Protein AF-A0A3E0N152-F1 (afdb_monomer_lite)

pLDDT: mean 85.28, std 16.24, range [27.45, 98.75]

Foldseek 3Di:
DFCPPPPDFDQDPVQWTKDFGFWAQDPVRDIDTDMFTQGNDPVSSVVLVVLLVVLSVLQCVPAPDVVGYQDPLSVVVNRCSSVVNQAAEDEWDAQDPDPRRTHQLQRSLVVQVVCCVSRVSHHYDYPCVPSVVVNLVVVCVPDVPDDDPPVVVVVVVVVVVVVPDDDDDDDDDDDDADKPLNLLVVVLVVLFVVQQDPVLRGRAQVSVVLSVLSVVLSVPDDIDGLVPCALVVLLVSLVCLLAQDQDPPGNDGDDQVSSLVSSVSSVVSLVVLQVDPVHPHHHYPCNVVRDNHHDDDPVNVVVVPDDQDAFDLVQLLLLLLLDALVLNLLLQCCQQQLDDLVRLLQQFQLQKFALDFDPPVVCVQLVHGTGSNWIKGWDQDPPQRFTAMTIHDPVNNVSLVLLQVVLVVAPPDDRNDGSDAPPVRHGQQNADPNNHGHCPSQVSSQVSVVLSVVLVDDDDPDTSSSSSVNNLVQLCVQPHQLLSCRSNRPQCSDPPDPVCPVVGDRNVSSNHVSSVVSSVVSVSSSPSCPPCNNPRDDPPPDRPVLLVQLVVCVVVPHDLVRSCVVSVHDSVVSVVSVVVD

Sequence (581 aa):
MPTRTRKEWNRAKSGQYERQLGWKRSRNGIRVQAKFFLGTDTREAKQRDERLRMLWSLVEDRSPERPALWPSDALDVAKAIAKGQGVVEVDRLIGLDTEDGLEPPGSYAARIHSLQIHYPVMPFKPNDVEAYSRGLQKNALTVSGFQHTNRIAEAMNNDLMAHLVGPQSPMTAPVGGPTLHEAMRAYIEWLKIEYFDAESRHVTAWGMGQIKQMQRLIKHHSDVPLSALDFNMLESLIGYWRRRPIREGSDKQIASSTAGNHIKQLKVFSSWLHRSPEYEWRKPRDFDSISSKIMTNSEDFVQSSEQVETFSLDELVLINKYATPFERILVLLALNCGFGTAETATLTVNELHLFEALDKRTQVALNFESSNNDSFIKRIRRKNKVYGEFILFPQTVIGLQWALEQRRQQPGFCSKARLLLNGKHEPLDKPTKGGHRNQQIPNAFTRLLKRITADGNTIRELSFGKLRKTAGNLIRQVSDGEISEIFLCHANPVRAGNLLDVYTNRPFGKVFRAIQEVERLLQPVFEAAGPEPFQAGPQAYTPLSTVERIYDMHETGAKPRAIAEELGVSVSTVYRQLRKR

Secondary structure (DSSP, 8-state):
--STT--SPEEPTTS-EEEEEEEEE-TTS-EEEEEEE--S-HHHHHHHHHHHHHHHHHHHHH-SSSS-B--HHHHHHHHHHHTT-SSEEEPPPBS-SSTTSB--HHHHHHHHHHHHHH-TTS-EEESSHHHHHHHHHHHHTT-S---SSHHHHHHHHHHHHTTSS-----------S-BHHHHHHHHHHHHHHHTEETTTTEE-HHHHHHHHHHHHHHHHS---BGGG--HHHHHHHHHHHHT-PBPTTSSSBPPHHHHHHHHHHHHHHHHHHHH-TT------TTGGGS---PPPPHHHHHHHHSPPP---HHHHHHHHHH--HHHHHHHHHHHHH---HHHHHH-BGGGEE-S-PPPHHHHHHHT----TT--EEEEEETTTTEEEEEE--HHHHHHHHHHHHHHHTSTT-STTSBS-B-TTS-BTTPPPTTSPPP-HHHHHHHHHHHHHHHTT-------THHHHHHHHHHHHHHS-HHHHHHHTT-S-S-TT-TTHHHHS---HHHHHHHHHHHHHHTHHHHHTT-S-TTS-----SS-HHHHHHHHHHHHTT--HHHHHHHTT--HHHHHHHHTT-

Radius of gyration: 34.95 Å; chains: 1; bounding box: 71×64×110 Å

Structure (mmCIF, N/CA/C/O backbone):
data_AF-A0A3E0N152-F1
#
_entry.id   AF-A0A3E0N152-F1
#
loop_
_atom_site.group_PDB
_atom_site.id
_atom_site.type_symbol
_atom_site.label_atom_id
_atom_site.label_alt_id
_atom_site.label_comp_id
_atom_site.label_asym_id
_atom_site.label_entity_id
_atom_site.label_seq_id
_atom_site.pdbx_PDB_ins_code
_atom_site.Cartn_x
_atom_site.Cartn_y
_atom_site.Cartn_z
_atom_site.occupancy
_atom_site.B_iso_or_equiv
_atom_site.auth_seq_id
_atom_site.auth_comp_id
_atom_site.auth_asym_id
_atom_site.auth_atom_id
_atom_site.pdbx_PDB_model_num
ATOM 1 N N . MET A 1 1 ? -3.018 26.116 -38.244 1.00 35.94 1 MET A N 1
ATOM 2 C CA . MET A 1 1 ? -2.085 24.965 -38.229 1.00 35.94 1 MET A CA 1
ATOM 3 C C . MET A 1 1 ? -2.684 23.825 -39.043 1.00 35.94 1 MET A C 1
ATOM 5 O O . MET A 1 1 ? -3.892 23.633 -38.922 1.00 35.94 1 MET A O 1
ATOM 9 N N . PRO A 1 2 ? -1.911 23.086 -39.866 1.00 40.16 2 PRO A N 1
ATOM 10 C CA . PRO A 1 2 ? -2.399 21.839 -40.461 1.00 40.16 2 PRO A CA 1
ATOM 11 C C . PRO A 1 2 ? -2.930 20.945 -39.335 1.00 40.16 2 PRO A C 1
ATOM 13 O O . PRO A 1 2 ? -2.368 20.924 -38.243 1.00 40.16 2 PRO A O 1
ATOM 16 N N . THR A 1 3 ? -4.072 20.305 -39.561 1.00 49.69 3 THR A N 1
ATOM 17 C CA . THR A 1 3 ? -5.011 19.789 -38.552 1.00 49.69 3 THR A CA 1
ATOM 18 C C . THR A 1 3 ? -4.445 18.615 -37.728 1.00 49.69 3 THR A C 1
ATOM 20 O O . THR A 1 3 ? -4.921 17.480 -37.798 1.00 49.69 3 THR A O 1
ATOM 23 N N . ARG A 1 4 ? -3.430 18.875 -36.889 1.00 49.19 4 ARG A N 1
ATOM 24 C CA . ARG A 1 4 ? -2.921 17.954 -35.854 1.00 49.19 4 ARG A CA 1
ATOM 25 C C . ARG A 1 4 ? -4.047 17.529 -34.902 1.00 49.19 4 ARG A C 1
ATOM 27 O O . ARG A 1 4 ? -4.068 16.385 -34.453 1.00 49.19 4 ARG A O 1
ATOM 34 N N . THR A 1 5 ? -5.001 18.432 -34.667 1.00 40.69 5 THR A N 1
ATOM 35 C CA . THR A 1 5 ? -6.015 18.384 -33.604 1.00 40.69 5 THR A CA 1
ATOM 36 C C . THR A 1 5 ? -7.369 17.787 -33.985 1.00 40.69 5 THR A C 1
ATOM 38 O O . THR A 1 5 ? -8.143 17.490 -33.079 1.00 40.69 5 THR A O 1
ATOM 41 N N . ARG A 1 6 ? -7.682 17.539 -35.268 1.00 49.69 6 ARG A N 1
ATOM 42 C CA . ARG A 1 6 ? -8.898 16.768 -35.593 1.00 49.69 6 ARG A CA 1
ATOM 43 C C . ARG A 1 6 ? -8.670 15.301 -35.222 1.00 49.69 6 ARG A C 1
ATOM 45 O O . ARG A 1 6 ? -7.924 14.597 -35.912 1.00 49.69 6 ARG A O 1
ATOM 52 N N . LYS A 1 7 ? -9.269 14.902 -34.093 1.00 52.62 7 LYS A N 1
ATOM 53 C CA . LYS A 1 7 ? -9.308 13.532 -33.552 1.00 52.62 7 LYS A CA 1
ATOM 54 C C . LYS A 1 7 ? -10.254 12.612 -34.326 1.00 52.62 7 LYS A C 1
ATOM 56 O O . LYS A 1 7 ? -10.095 11.402 -34.239 1.00 52.62 7 LYS A O 1
ATOM 61 N N . GLU A 1 8 ? -11.191 13.171 -35.082 1.00 58.16 8 GLU A N 1
ATOM 62 C CA . GLU A 1 8 ? -12.241 12.413 -35.762 1.00 58.16 8 GLU A CA 1
ATOM 63 C C . GLU A 1 8 ? -11.964 12.331 -37.270 1.00 58.16 8 GLU A C 1
ATOM 65 O O . GLU A 1 8 ? -11.623 13.333 -37.910 1.00 58.16 8 GLU A O 1
ATOM 70 N N . TRP A 1 9 ? -12.046 11.117 -37.826 1.00 70.88 9 TRP A N 1
ATOM 71 C CA . TRP A 1 9 ? -12.015 10.882 -39.270 1.00 70.88 9 TRP A CA 1
ATOM 72 C C . TRP A 1 9 ? -13.398 11.151 -39.847 1.00 70.88 9 TRP A C 1
ATOM 74 O O . TRP A 1 9 ? -14.396 10.661 -39.320 1.00 70.88 9 TRP A O 1
ATOM 84 N N . ASN A 1 10 ? -13.457 11.859 -40.969 1.00 74.50 10 ASN A N 1
ATOM 85 C CA . ASN A 1 10 ? -14.697 11.917 -41.727 1.00 74.50 10 ASN A CA 1
ATOM 86 C C . ASN A 1 10 ? -14.862 10.587 -42.470 1.00 74.50 10 ASN A C 1
ATOM 88 O O . ASN A 1 10 ? -13.897 10.048 -43.019 1.00 74.50 10 ASN A O 1
ATOM 92 N N . ARG A 1 11 ? -16.083 10.051 -42.500 1.00 80.81 11 ARG A N 1
ATOM 93 C CA . ARG A 1 11 ? -16.443 8.999 -43.455 1.00 80.81 11 ARG A CA 1
ATOM 94 C C . ARG A 1 11 ? -16.819 9.666 -44.771 1.00 80.81 11 ARG A C 1
ATOM 96 O O . ARG A 1 11 ? -17.723 10.498 -44.808 1.00 80.81 11 ARG A O 1
ATOM 103 N N . ALA A 1 12 ? -16.122 9.311 -45.845 1.00 81.19 12 ALA A N 1
ATOM 104 C CA . ALA A 1 12 ? -16.511 9.710 -47.189 1.00 81.19 12 ALA A CA 1
ATOM 105 C C . ALA A 1 12 ? -17.854 9.059 -47.565 1.00 81.19 12 ALA A C 1
ATOM 107 O O . ALA A 1 12 ? -18.234 8.030 -47.005 1.00 81.19 12 ALA A O 1
ATOM 108 N N . LYS A 1 13 ? -18.546 9.604 -48.576 1.00 77.69 13 LYS A N 1
ATOM 109 C CA . LYS A 1 13 ? -19.788 9.010 -49.117 1.00 77.69 13 LYS A CA 1
ATOM 110 C C . LYS A 1 13 ? -19.611 7.553 -49.587 1.00 77.69 13 LYS A C 1
ATOM 112 O O . LYS A 1 13 ? -20.582 6.816 -49.639 1.00 77.69 13 LYS A O 1
ATOM 117 N N . SER A 1 14 ? -18.377 7.136 -49.884 1.00 78.19 14 SER A N 1
ATOM 118 C CA . SER A 1 14 ? -17.994 5.761 -50.236 1.00 78.19 14 SER A CA 1
ATOM 119 C C . SER A 1 14 ? -17.816 4.817 -49.035 1.00 78.19 14 SER A C 1
ATOM 121 O O . SER A 1 14 ? -17.413 3.672 -49.216 1.00 78.19 14 SER A O 1
ATOM 123 N N . GLY A 1 15 ? -18.038 5.285 -47.801 1.00 83.38 15 GLY A N 1
ATOM 124 C CA . GLY A 1 15 ? -17.839 4.508 -46.570 1.00 83.38 15 GLY A CA 1
ATOM 125 C C . GLY A 1 15 ? -16.384 4.409 -46.093 1.00 83.38 15 GLY A C 1
ATOM 126 O O . GLY A 1 15 ? -16.138 3.896 -45.001 1.00 83.38 15 GLY A O 1
ATOM 127 N N . GLN A 1 16 ? -15.418 4.923 -46.862 1.00 89.62 16 GLN A N 1
ATOM 128 C CA . GLN A 1 16 ? -14.001 4.944 -46.486 1.00 89.62 16 GLN A CA 1
ATOM 129 C C . GLN A 1 16 ? -13.683 6.079 -45.505 1.00 89.62 16 GLN A C 1
ATOM 131 O O . GLN A 1 16 ? -14.206 7.189 -45.626 1.00 89.62 16 GLN A O 1
ATOM 136 N N . TYR A 1 17 ? -12.778 5.819 -44.566 1.00 90.44 17 TYR A N 1
ATOM 137 C CA . TYR A 1 17 ? -12.208 6.839 -43.692 1.00 90.44 17 TYR A CA 1
ATOM 138 C C . TYR A 1 17 ? -11.241 7.724 -44.479 1.00 90.44 17 TYR A C 1
ATOM 140 O O . TYR A 1 17 ? -10.308 7.229 -45.113 1.00 90.44 17 TYR A O 1
ATOM 148 N N . GLU A 1 18 ? -11.453 9.039 -44.441 1.00 91.69 18 GLU A N 1
ATOM 149 C CA . GLU A 1 18 ? -10.591 10.014 -45.109 1.00 91.69 18 GLU A CA 1
ATOM 150 C C . GLU A 1 18 ? -9.776 10.846 -44.114 1.00 91.69 18 GLU A C 1
ATOM 152 O O . GLU A 1 18 ? -10.240 11.238 -43.038 1.00 91.69 18 GLU A O 1
ATOM 157 N N . ARG A 1 19 ? -8.539 11.157 -44.506 1.00 90.62 19 ARG A N 1
ATOM 158 C CA . ARG A 1 19 ? -7.615 12.000 -43.750 1.00 90.62 19 ARG A CA 1
ATOM 159 C C . ARG A 1 19 ? -6.989 13.044 -44.662 1.00 90.62 19 ARG A C 1
ATOM 161 O O . ARG A 1 19 ? -6.421 12.714 -45.698 1.00 90.62 19 ARG A O 1
ATOM 168 N N . GLN A 1 20 ? -7.055 14.308 -44.255 1.00 92.38 20 GLN A N 1
ATOM 169 C CA . GLN A 1 20 ? -6.268 15.383 -44.856 1.00 92.38 20 GLN A CA 1
ATOM 170 C C . GLN A 1 20 ? -5.033 15.628 -43.988 1.00 92.38 20 GLN A C 1
ATOM 172 O O . GLN A 1 20 ? -5.164 15.921 -42.797 1.00 92.38 20 GLN A O 1
ATOM 177 N N . LEU A 1 21 ? -3.841 15.463 -44.561 1.00 92.12 21 LEU A N 1
ATOM 178 C CA . LEU A 1 21 ? -2.580 15.594 -43.834 1.00 92.12 21 LEU A CA 1
ATOM 179 C C . LEU A 1 21 ? -1.505 16.223 -44.723 1.00 92.12 21 LEU A C 1
ATOM 181 O O . LEU A 1 21 ? -1.226 15.734 -45.813 1.00 92.12 21 LEU A O 1
ATOM 185 N N . GLY A 1 22 ? -0.887 17.298 -44.237 1.00 91.62 22 GLY A N 1
ATOM 186 C CA . GLY A 1 22 ? 0.160 18.023 -44.956 1.00 91.62 22 GLY A CA 1
ATOM 187 C C . GLY A 1 22 ? -0.306 18.723 -46.236 1.00 91.62 22 GLY A C 1
ATOM 188 O O . GLY A 1 22 ? -1.491 18.726 -46.580 1.00 91.62 22 GLY A O 1
ATOM 189 N N . TRP A 1 23 ? 0.642 19.343 -46.937 1.00 92.56 23 TRP A N 1
ATOM 190 C CA . TRP A 1 23 ? 0.397 20.181 -48.116 1.00 92.56 23 TRP A CA 1
ATOM 191 C C . TRP A 1 23 ? 1.151 19.655 -49.335 1.00 92.56 23 TRP A C 1
ATOM 193 O O . TRP A 1 23 ? 2.247 19.131 -49.202 1.00 92.56 23 TRP A O 1
ATOM 203 N N . LYS A 1 24 ? 0.589 19.807 -50.532 1.00 93.38 24 LYS A N 1
ATOM 204 C CA . LYS A 1 24 ? 1.251 19.512 -51.811 1.00 93.38 24 LYS A CA 1
ATOM 205 C C . LYS A 1 24 ? 0.953 20.608 -52.832 1.00 93.38 24 LYS A C 1
ATOM 207 O O . LYS A 1 24 ? -0.036 21.331 -52.691 1.00 93.38 24 LYS A O 1
ATOM 212 N N . ARG A 1 25 ? 1.769 20.720 -53.881 1.00 91.94 25 ARG A N 1
ATOM 213 C CA . ARG A 1 25 ? 1.459 21.583 -55.032 1.00 91.94 25 ARG A CA 1
ATOM 214 C C . ARG A 1 25 ? 0.485 20.862 -55.965 1.00 91.94 25 ARG A C 1
ATOM 216 O O . ARG A 1 25 ? 0.648 19.680 -56.260 1.00 91.94 25 ARG A O 1
ATOM 223 N N . SER A 1 26 ? -0.570 21.556 -56.376 1.00 90.38 26 SER A N 1
ATOM 224 C CA . SER A 1 26 ? -1.457 21.107 -57.451 1.00 90.38 26 SER A CA 1
ATOM 225 C C . SER A 1 26 ? -0.782 21.290 -58.815 1.00 90.38 26 SER A C 1
ATOM 227 O O . SER A 1 26 ? 0.248 21.957 -58.914 1.00 90.38 26 SER A O 1
ATOM 229 N N . ARG A 1 27 ? -1.391 20.749 -59.880 1.00 84.81 27 ARG A N 1
ATOM 230 C CA . ARG A 1 27 ? -0.916 20.940 -61.264 1.00 84.81 27 ARG A CA 1
ATOM 231 C C . ARG A 1 27 ? -0.837 22.417 -61.672 1.00 84.81 27 ARG A C 1
ATOM 233 O O . ARG A 1 27 ? 0.013 22.771 -62.472 1.00 84.81 27 ARG A O 1
ATOM 240 N N . ASN A 1 28 ? -1.652 23.275 -61.058 1.00 86.44 28 ASN A N 1
ATOM 241 C CA . ASN A 1 28 ? -1.683 24.716 -61.324 1.00 86.44 28 ASN A CA 1
ATOM 242 C C . ASN A 1 28 ? -0.745 25.505 -60.387 1.00 86.44 28 ASN A C 1
ATOM 244 O O . ASN A 1 28 ? -0.911 26.705 -60.207 1.00 86.44 28 ASN A O 1
ATOM 248 N N . GLY A 1 29 ? 0.172 24.831 -59.682 1.00 86.31 29 GLY A N 1
ATOM 249 C CA . GLY A 1 29 ? 1.109 25.451 -58.736 1.00 86.31 29 GLY A CA 1
ATOM 250 C C . GLY A 1 29 ? 0.502 25.862 -57.387 1.00 86.31 29 GLY A C 1
ATOM 251 O O . GLY A 1 29 ? 1.244 26.143 -56.446 1.00 86.31 29 GLY A O 1
ATOM 252 N N . ILE A 1 30 ? -0.828 25.835 -57.248 1.00 90.25 30 ILE A N 1
ATOM 253 C CA . ILE A 1 30 ? -1.543 26.205 -56.016 1.00 90.25 30 ILE A CA 1
ATOM 254 C C . ILE A 1 30 ? -1.324 25.144 -54.931 1.00 90.25 30 ILE A C 1
ATOM 256 O O . ILE A 1 30 ? -1.428 23.945 -55.204 1.00 90.25 30 ILE A O 1
ATOM 260 N N . ARG A 1 31 ? -1.062 25.578 -53.691 1.00 90.31 31 ARG A N 1
ATOM 261 C CA . ARG A 1 31 ? -0.922 24.697 -52.520 1.00 90.31 31 ARG A CA 1
ATOM 262 C C . ARG A 1 31 ? -2.282 24.147 -52.083 1.00 90.31 31 ARG A C 1
ATOM 264 O O . ARG A 1 31 ? -3.215 24.904 -51.841 1.00 90.31 31 ARG A O 1
ATOM 271 N N . VAL A 1 32 ? -2.374 22.829 -51.928 1.00 92.69 32 VAL A N 1
ATOM 272 C CA . VAL A 1 32 ? -3.589 22.117 -51.497 1.00 92.69 32 VAL A CA 1
ATOM 273 C C . VAL A 1 32 ? -3.248 21.054 -50.454 1.00 92.69 32 VAL A C 1
ATOM 275 O O . VAL A 1 32 ? -2.140 20.519 -50.455 1.00 92.69 32 VAL A O 1
ATOM 278 N N . GLN A 1 33 ? -4.180 20.724 -49.554 1.00 91.94 33 GLN A N 1
ATOM 279 C CA . GLN A 1 33 ? -3.952 19.644 -48.587 1.00 91.94 33 GLN A CA 1
ATOM 280 C C . GLN A 1 33 ? -3.973 18.275 -49.272 1.00 91.94 33 GLN A C 1
ATOM 282 O O . GLN A 1 33 ? -4.819 18.006 -50.130 1.00 91.94 33 GLN A O 1
ATOM 287 N N . ALA A 1 34 ? -3.048 17.392 -48.892 1.00 92.62 34 ALA A N 1
ATOM 288 C CA . ALA A 1 34 ? -3.052 16.027 -49.404 1.00 92.62 34 ALA A CA 1
ATOM 289 C C . ALA A 1 34 ? -4.153 15.214 -48.708 1.00 92.62 34 ALA A C 1
ATOM 291 O O . ALA A 1 34 ? -4.239 15.180 -47.480 1.00 92.62 34 ALA A O 1
ATOM 292 N N . LYS A 1 35 ? -5.014 14.582 -49.512 1.00 93.19 35 LYS A N 1
ATOM 293 C CA . LYS A 1 35 ? -6.126 13.743 -49.060 1.00 93.19 35 LYS A CA 1
ATOM 294 C C . LYS A 1 35 ? -5.762 12.268 -49.235 1.00 93.19 35 LYS A C 1
ATOM 296 O O . LYS A 1 35 ? -5.385 11.863 -50.333 1.00 93.19 35 LYS A O 1
ATOM 301 N N . PHE A 1 36 ? -5.910 11.495 -48.165 1.00 94.00 36 PHE A N 1
ATOM 302 C CA . PHE A 1 36 ? -5.631 10.064 -48.087 1.00 94.00 36 PHE A CA 1
ATOM 303 C C . PHE A 1 36 ? -6.903 9.305 -47.705 1.00 94.00 36 PHE A C 1
ATOM 305 O O . PHE A 1 36 ? -7.654 9.747 -46.834 1.00 94.00 36 PHE A O 1
ATOM 312 N N . PHE A 1 37 ? -7.130 8.161 -48.345 1.00 94.00 37 PHE A N 1
ATOM 313 C CA . PHE A 1 37 ? -8.215 7.238 -48.018 1.00 94.00 37 PHE A CA 1
ATOM 314 C C . PHE A 1 37 ? -7.618 6.043 -47.281 1.00 94.00 37 PHE A C 1
ATOM 316 O O . PHE A 1 37 ? -6.694 5.423 -47.794 1.00 94.00 37 PHE A O 1
ATOM 323 N N . LEU A 1 38 ? -8.110 5.756 -46.077 1.00 93.31 38 LEU A N 1
ATOM 324 C CA . LEU A 1 38 ? -7.499 4.812 -45.135 1.00 93.31 38 LEU A CA 1
ATOM 325 C C . LEU A 1 38 ? -8.228 3.461 -45.073 1.00 93.31 38 LEU A C 1
ATOM 327 O O . LEU A 1 38 ? -7.915 2.636 -44.217 1.00 93.31 38 LEU A O 1
ATOM 331 N N . GLY A 1 39 ? -9.182 3.222 -45.975 1.00 91.88 39 GLY A N 1
ATOM 332 C CA . GLY A 1 39 ? -10.018 2.017 -46.010 1.00 91.88 39 GLY A CA 1
ATOM 333 C C . GLY A 1 39 ? -11.321 2.148 -45.215 1.00 91.88 39 GLY A C 1
ATOM 334 O O . GLY A 1 39 ? -11.659 3.222 -44.720 1.00 91.88 39 GLY A O 1
ATOM 335 N N . THR A 1 40 ? -12.087 1.059 -45.150 1.00 89.56 40 THR A N 1
ATOM 336 C CA . THR A 1 40 ? -13.409 0.983 -44.496 1.00 89.56 40 THR A CA 1
ATOM 337 C C . THR A 1 40 ? -13.350 0.414 -43.07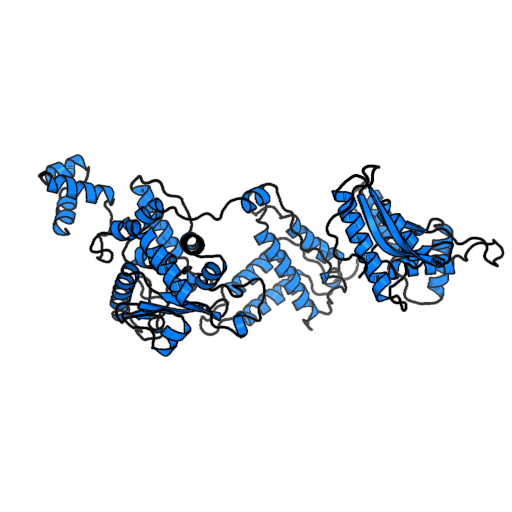6 1.00 89.56 40 THR A C 1
ATOM 339 O O . THR A 1 40 ? -14.249 0.692 -42.281 1.00 89.56 40 THR A O 1
ATOM 342 N N . ASP A 1 41 ? -12.296 -0.340 -42.743 1.00 90.50 41 ASP A N 1
ATOM 343 C CA . ASP A 1 41 ? -12.060 -0.892 -41.407 1.00 90.50 41 ASP A CA 1
ATOM 344 C C . ASP A 1 41 ? -11.456 0.162 -40.465 1.00 90.50 41 ASP A C 1
ATOM 346 O O . ASP A 1 41 ? -10.416 0.764 -40.743 1.00 90.50 41 ASP A O 1
ATOM 350 N N . THR A 1 42 ? -12.107 0.379 -39.322 1.00 86.50 42 THR A N 1
ATOM 351 C CA . THR A 1 42 ? -11.736 1.408 -38.338 1.00 86.50 42 THR A CA 1
ATOM 352 C C . THR A 1 42 ? -10.370 1.154 -37.699 1.00 86.50 42 THR A C 1
ATOM 354 O O . THR A 1 42 ? -9.641 2.097 -37.383 1.00 86.50 42 THR A O 1
ATOM 357 N N . ARG A 1 43 ? -10.011 -0.112 -37.469 1.00 83.12 43 ARG A N 1
ATOM 358 C CA . ARG A 1 43 ? -8.766 -0.493 -36.796 1.00 83.12 43 ARG A CA 1
ATOM 359 C C . ARG A 1 43 ? -7.582 -0.347 -37.745 1.00 83.12 43 ARG A C 1
ATOM 361 O O . ARG A 1 43 ? -6.566 0.225 -37.347 1.00 83.12 43 ARG A O 1
ATOM 368 N N . GLU A 1 44 ? -7.719 -0.801 -38.985 1.00 86.44 44 GLU A N 1
ATOM 369 C CA . GLU A 1 44 ? -6.712 -0.601 -40.029 1.00 86.44 44 GLU A CA 1
ATOM 370 C C . GLU A 1 44 ? -6.545 0.881 -40.368 1.00 86.44 44 GLU A C 1
ATOM 372 O O . GLU A 1 44 ? -5.416 1.364 -40.461 1.00 86.44 44 GLU A O 1
ATOM 377 N N . ALA A 1 45 ? -7.648 1.631 -40.469 1.00 88.69 45 ALA A N 1
ATOM 378 C CA . ALA A 1 45 ? -7.602 3.072 -40.699 1.00 88.69 45 ALA A CA 1
ATOM 379 C C . ALA A 1 45 ? -6.820 3.798 -39.594 1.00 88.69 45 ALA A C 1
ATOM 381 O O . ALA A 1 45 ? -6.023 4.689 -39.893 1.00 88.69 45 ALA A O 1
ATOM 382 N N . LYS A 1 46 ? -6.960 3.362 -38.331 1.00 87.12 46 LYS A N 1
ATOM 383 C CA . LYS A 1 46 ? -6.174 3.894 -37.208 1.00 87.12 46 LYS A CA 1
ATOM 384 C C . LYS A 1 46 ? -4.679 3.680 -37.380 1.00 87.12 46 LYS A C 1
ATOM 386 O O . LYS A 1 46 ? -3.902 4.619 -37.233 1.00 87.12 46 LYS A O 1
ATOM 391 N N . GLN A 1 47 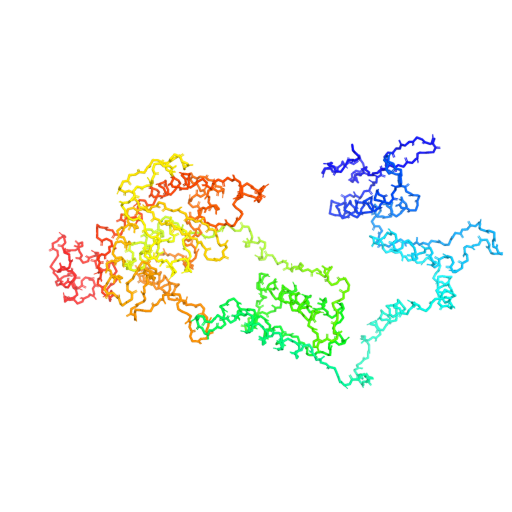? -4.285 2.452 -37.704 1.00 85.12 47 GLN A N 1
ATOM 392 C CA . GLN A 1 47 ? -2.878 2.099 -37.891 1.00 85.12 47 GLN A CA 1
ATOM 393 C C . GLN A 1 47 ? -2.264 2.858 -39.074 1.00 85.12 47 GLN A C 1
ATOM 395 O O . GLN A 1 47 ? -1.132 3.337 -38.987 1.00 85.12 47 GLN A O 1
ATOM 400 N N . ARG A 1 48 ? -3.023 3.017 -40.165 1.00 91.31 48 ARG A N 1
ATOM 401 C CA . ARG A 1 48 ? -2.610 3.795 -41.341 1.00 91.31 48 ARG A CA 1
ATOM 402 C C . ARG A 1 48 ? -2.473 5.287 -41.013 1.00 91.31 48 ARG A C 1
ATOM 404 O O . ARG A 1 48 ? -1.479 5.888 -41.413 1.00 91.31 48 ARG A O 1
ATOM 411 N N . ASP A 1 49 ? -3.396 5.875 -40.242 1.00 91.81 49 ASP A N 1
ATOM 412 C CA . ASP A 1 49 ? -3.299 7.277 -39.789 1.00 91.81 49 ASP A CA 1
ATOM 413 C C . ASP A 1 49 ? -2.072 7.506 -38.896 1.00 91.81 49 ASP A C 1
ATOM 415 O O . ASP A 1 49 ? -1.350 8.485 -39.077 1.00 91.81 49 ASP A O 1
ATOM 419 N N . GLU A 1 50 ? -1.797 6.597 -37.956 1.00 87.75 50 GLU A N 1
ATOM 420 C CA . GLU A 1 50 ? -0.623 6.684 -37.078 1.00 87.75 50 GLU A CA 1
ATOM 421 C C . GLU A 1 50 ? 0.684 6.685 -37.887 1.00 87.75 50 GLU A C 1
ATOM 423 O O . GLU A 1 50 ? 1.516 7.579 -37.712 1.00 87.75 50 GLU A O 1
ATOM 428 N N . ARG A 1 51 ? 0.832 5.762 -38.847 1.00 87.00 51 ARG A N 1
ATOM 429 C CA . ARG A 1 51 ? 2.006 5.708 -39.738 1.00 87.00 51 ARG A CA 1
ATOM 430 C C . ARG A 1 51 ? 2.129 6.949 -40.626 1.00 87.00 51 ARG A C 1
ATOM 432 O O . ARG A 1 51 ? 3.225 7.488 -40.767 1.00 87.00 51 ARG A O 1
ATOM 439 N N . LEU A 1 52 ? 1.017 7.449 -41.172 1.00 91.69 52 LEU A N 1
ATOM 440 C CA . LEU A 1 52 ? 0.993 8.687 -41.960 1.00 91.69 52 LEU A CA 1
ATOM 441 C C . LEU A 1 52 ? 1.430 9.906 -41.144 1.00 91.69 52 LEU A C 1
ATOM 443 O O . LEU A 1 52 ? 2.155 10.758 -41.654 1.00 91.69 52 LEU A O 1
ATOM 447 N N . ARG A 1 53 ? 1.023 9.997 -39.873 1.00 90.19 53 ARG A N 1
ATOM 448 C CA . ARG A 1 53 ? 1.444 11.079 -38.970 1.00 90.19 53 ARG A CA 1
ATOM 449 C C . ARG A 1 53 ? 2.929 11.009 -38.644 1.00 90.19 53 ARG A C 1
ATOM 451 O O . ARG A 1 53 ? 3.574 12.053 -38.627 1.00 90.19 53 ARG A O 1
ATOM 458 N N . MET A 1 54 ? 3.462 9.809 -38.411 1.00 86.00 54 MET A N 1
ATOM 459 C CA . MET A 1 54 ? 4.899 9.623 -38.206 1.00 86.00 54 MET A CA 1
ATOM 460 C C . MET A 1 54 ? 5.688 10.060 -39.443 1.00 86.00 54 MET A C 1
ATOM 462 O O . MET A 1 54 ? 6.626 10.843 -39.319 1.00 86.00 54 MET A O 1
ATOM 466 N N . LEU A 1 55 ? 5.261 9.627 -40.636 1.00 89.88 55 LEU A N 1
ATOM 467 C CA . LEU A 1 55 ? 5.885 10.033 -41.895 1.00 89.88 55 LEU A CA 1
ATOM 468 C C . LEU A 1 55 ? 5.822 11.553 -42.099 1.00 89.88 55 LEU A C 1
ATOM 470 O O . LEU A 1 55 ? 6.826 12.172 -42.438 1.00 89.88 55 LEU A O 1
ATOM 474 N N . TRP A 1 56 ? 4.660 12.169 -41.856 1.00 93.31 56 TRP A N 1
ATOM 475 C CA . TRP A 1 56 ? 4.505 13.617 -41.991 1.00 93.31 56 TRP A CA 1
ATOM 476 C C . TRP A 1 56 ? 5.387 14.395 -41.013 1.00 93.31 56 TRP A C 1
ATOM 478 O O . TRP A 1 56 ? 5.944 15.414 -41.401 1.00 93.31 56 TRP A O 1
ATOM 488 N N . SER A 1 57 ? 5.562 13.911 -39.779 1.00 88.69 57 SER A N 1
ATOM 489 C CA . SER A 1 57 ? 6.473 14.544 -38.817 1.00 88.69 57 SER A CA 1
ATOM 490 C C . SER A 1 57 ? 7.904 14.588 -39.355 1.00 88.69 57 SER A C 1
ATOM 492 O O . SER A 1 57 ? 8.536 15.634 -39.300 1.00 88.69 57 SER A O 1
ATOM 494 N N . LEU A 1 58 ? 8.384 13.493 -39.957 1.00 86.81 58 LEU A N 1
ATOM 495 C CA . LEU A 1 58 ? 9.723 13.443 -40.559 1.00 86.81 58 LEU A CA 1
ATOM 496 C C . LEU A 1 58 ? 9.875 14.435 -41.720 1.00 86.81 58 LEU A C 1
ATOM 498 O O . LEU A 1 58 ? 10.916 15.077 -41.854 1.00 86.81 58 LEU A O 1
ATOM 502 N N . VAL A 1 59 ? 8.841 14.564 -42.555 1.00 89.88 59 VAL A N 1
ATOM 503 C CA . VAL A 1 59 ? 8.813 15.532 -43.662 1.00 89.88 59 VAL A CA 1
ATOM 504 C C . VAL A 1 59 ? 8.797 16.967 -43.136 1.00 89.88 59 VAL A C 1
ATOM 506 O O . VAL A 1 59 ? 9.526 17.821 -43.634 1.00 89.88 59 VAL A O 1
ATOM 509 N N . GLU A 1 60 ? 7.989 17.239 -42.115 1.00 90.56 60 GLU A N 1
ATOM 510 C CA . GLU A 1 60 ? 7.862 18.562 -41.514 1.00 90.56 60 GLU A CA 1
ATOM 511 C C . GLU A 1 60 ? 9.158 19.000 -40.819 1.00 90.56 60 GLU A C 1
ATOM 513 O O . GLU A 1 60 ? 9.551 20.159 -40.950 1.00 90.56 60 GLU A O 1
ATOM 518 N N . ASP A 1 61 ? 9.857 18.089 -40.146 1.00 86.81 61 ASP A N 1
ATOM 519 C CA . ASP A 1 61 ? 11.116 18.390 -39.458 1.00 86.81 61 ASP A CA 1
ATOM 520 C C . ASP A 1 61 ? 12.257 18.698 -40.439 1.00 86.81 61 ASP A C 1
ATOM 522 O O . ASP A 1 61 ? 13.102 19.547 -40.158 1.00 86.81 61 ASP A O 1
ATOM 526 N N . ARG A 1 62 ? 12.265 18.055 -41.615 1.00 83.62 62 ARG A N 1
ATOM 527 C CA . ARG A 1 62 ? 13.325 18.205 -42.629 1.00 83.62 62 ARG A CA 1
ATOM 528 C C . ARG A 1 62 ? 13.050 19.281 -43.678 1.00 83.62 62 ARG A C 1
ATOM 530 O O . ARG A 1 62 ? 13.967 19.671 -44.394 1.00 83.62 62 ARG A O 1
ATOM 537 N N . SER A 1 63 ? 11.807 19.744 -43.806 1.00 86.00 63 SER A N 1
ATOM 538 C CA . SER A 1 63 ? 11.434 20.730 -44.823 1.00 86.00 63 SER A CA 1
ATOM 539 C C . SER A 1 63 ? 11.970 22.127 -44.478 1.00 86.00 63 SER A C 1
ATOM 541 O O . SER A 1 63 ? 11.611 22.665 -43.426 1.00 86.00 63 SER A O 1
ATOM 543 N N . PRO A 1 64 ? 12.738 22.773 -45.378 1.00 81.38 64 PRO A N 1
ATOM 544 C CA . PRO A 1 64 ? 13.151 24.165 -45.206 1.00 81.38 64 PRO A CA 1
ATOM 545 C C . PRO A 1 64 ? 11.997 25.158 -45.451 1.00 81.38 64 PRO A C 1
ATOM 547 O O . PRO A 1 64 ? 12.031 26.283 -44.960 1.00 81.38 64 PRO A O 1
ATOM 550 N N . GLU A 1 65 ? 10.949 24.754 -46.182 1.00 84.56 65 GLU A N 1
ATOM 551 C CA . GLU A 1 65 ? 9.766 25.580 -46.460 1.00 84.56 65 GLU A CA 1
ATOM 552 C C . GLU A 1 65 ? 8.732 25.479 -45.320 1.00 84.56 65 GLU A C 1
ATOM 554 O O . GLU A 1 65 ? 8.489 24.394 -44.777 1.00 84.56 65 GLU A O 1
ATOM 559 N N . ARG A 1 66 ? 8.094 26.608 -44.966 1.00 85.69 66 ARG A N 1
ATOM 560 C CA . ARG A 1 66 ? 6.998 26.687 -43.984 1.00 85.69 66 ARG A CA 1
ATOM 561 C C . ARG A 1 66 ? 5.752 27.332 -44.624 1.00 85.69 66 ARG A C 1
ATOM 563 O O . ARG A 1 66 ? 5.831 28.474 -45.074 1.00 85.69 66 ARG A O 1
ATOM 570 N N . PRO A 1 67 ? 4.589 26.652 -44.651 1.00 83.94 67 PRO A N 1
ATOM 571 C CA . PRO A 1 67 ? 4.366 25.284 -44.187 1.00 83.94 67 PRO A CA 1
ATOM 572 C C . PRO A 1 67 ? 5.101 24.264 -45.065 1.00 83.94 67 PRO A C 1
ATOM 574 O O . PRO A 1 67 ? 5.257 24.483 -46.264 1.00 83.94 67 PRO A O 1
ATOM 577 N N . ALA A 1 68 ? 5.515 23.149 -44.458 1.00 90.94 68 ALA A N 1
ATOM 578 C CA . ALA A 1 68 ? 6.166 22.066 -45.183 1.00 90.94 68 ALA A CA 1
ATOM 579 C C . ALA A 1 68 ? 5.267 21.564 -46.320 1.00 90.94 68 ALA A C 1
ATOM 581 O O . ALA A 1 68 ? 4.038 21.521 -46.179 1.00 90.94 68 ALA A O 1
ATOM 582 N N . LEU A 1 69 ? 5.885 21.185 -47.434 1.00 92.81 69 LEU A N 1
ATOM 583 C CA . LEU A 1 69 ? 5.230 20.503 -48.543 1.00 92.81 69 LEU A CA 1
ATOM 584 C C . LEU A 1 69 ? 5.688 19.049 -48.556 1.00 92.81 69 LEU A C 1
ATOM 586 O O . LEU A 1 69 ? 6.825 18.771 -48.202 1.00 92.81 69 LEU A O 1
ATOM 590 N N . TRP A 1 70 ? 4.824 18.135 -48.986 1.00 92.56 70 TRP A N 1
ATOM 591 C CA . TRP A 1 70 ? 5.197 16.760 -49.287 1.00 92.56 70 TRP A CA 1
ATOM 592 C C . TRP A 1 70 ? 6.193 16.729 -50.458 1.00 92.56 70 TRP A C 1
ATOM 594 O O . TRP A 1 70 ? 5.812 17.134 -51.564 1.00 92.56 70 TRP A O 1
ATOM 604 N N . PRO A 1 71 ? 7.420 16.217 -50.255 1.00 90.50 71 PRO A N 1
ATOM 605 C CA . PRO A 1 71 ? 8.291 15.799 -51.347 1.00 90.50 71 PRO A CA 1
ATOM 606 C C . PRO A 1 71 ? 7.609 14.726 -52.204 1.00 90.50 71 PRO A C 1
ATOM 608 O O . PRO A 1 71 ? 6.755 13.986 -51.707 1.00 90.50 71 PRO A O 1
ATOM 611 N N . SER A 1 72 ? 7.953 14.649 -53.493 1.00 84.94 72 SER A N 1
ATOM 612 C CA . SER A 1 72 ? 7.290 13.724 -54.428 1.00 84.94 72 SER A CA 1
ATOM 613 C C . SER A 1 72 ? 7.425 12.265 -53.983 1.00 84.94 72 SER A C 1
ATOM 615 O O . SER A 1 72 ? 6.437 11.539 -53.934 1.00 84.94 72 SER A O 1
ATOM 617 N N . ASP A 1 73 ? 8.629 11.872 -53.579 1.00 83.44 73 ASP A N 1
ATOM 618 C CA . ASP A 1 73 ? 8.971 10.549 -53.058 1.00 83.44 73 ASP A CA 1
ATOM 619 C C . ASP A 1 73 ? 8.235 10.237 -51.743 1.00 83.44 73 ASP A C 1
ATOM 621 O O . ASP A 1 73 ? 7.574 9.205 -51.626 1.00 83.44 73 ASP A O 1
ATOM 625 N N . ALA A 1 74 ? 8.246 11.157 -50.775 1.00 88.44 74 ALA A N 1
ATOM 626 C CA . ALA A 1 74 ? 7.524 10.981 -49.513 1.00 88.44 74 ALA A CA 1
ATOM 627 C C . ALA A 1 74 ? 6.002 10.879 -49.714 1.00 88.44 74 ALA A C 1
ATOM 629 O O . ALA A 1 74 ? 5.319 10.155 -48.986 1.00 88.44 74 ALA A O 1
ATOM 630 N N . LEU A 1 75 ? 5.453 11.602 -50.697 1.00 91.12 75 LEU A N 1
ATOM 631 C CA . LEU A 1 75 ? 4.030 11.554 -51.020 1.00 91.12 75 LEU A CA 1
ATOM 632 C C . LEU A 1 75 ? 3.626 10.185 -51.575 1.00 91.12 75 LEU A C 1
ATOM 634 O O . LEU A 1 75 ? 2.524 9.714 -51.287 1.00 91.12 75 LEU A O 1
ATOM 638 N N . ASP A 1 76 ? 4.492 9.546 -52.355 1.00 88.12 76 ASP A N 1
ATOM 639 C CA . ASP A 1 76 ? 4.229 8.217 -52.903 1.00 88.12 76 ASP A CA 1
ATOM 640 C C . ASP A 1 76 ? 4.303 7.135 -51.819 1.00 88.12 76 ASP A C 1
ATOM 642 O O . ASP A 1 76 ? 3.405 6.292 -51.740 1.00 88.12 76 ASP A O 1
ATOM 646 N N . VAL A 1 77 ? 5.243 7.253 -50.875 1.00 87.62 77 VAL A N 1
ATOM 647 C CA . VAL A 1 77 ? 5.264 6.428 -49.652 1.00 87.62 77 VAL A CA 1
ATOM 648 C C . VAL A 1 77 ? 3.990 6.636 -48.827 1.00 87.62 77 VAL A C 1
ATOM 650 O O . VAL A 1 77 ? 3.358 5.674 -48.389 1.00 87.62 77 VAL A O 1
ATOM 653 N N . ALA A 1 78 ? 3.544 7.883 -48.656 1.00 92.31 78 ALA A N 1
ATOM 654 C CA . ALA A 1 78 ? 2.308 8.185 -47.939 1.00 92.31 78 ALA A CA 1
ATOM 655 C C . ALA A 1 78 ? 1.077 7.551 -48.619 1.00 92.31 78 ALA A C 1
ATOM 657 O O . ALA A 1 78 ? 0.203 7.000 -47.947 1.00 92.31 78 ALA A O 1
ATOM 658 N N . LYS A 1 79 ? 1.005 7.563 -49.958 1.00 93.31 79 LYS A N 1
ATOM 659 C CA . LYS A 1 79 ? -0.068 6.874 -50.698 1.00 93.31 79 LYS A CA 1
ATOM 660 C C . LYS A 1 79 ? -0.017 5.358 -50.498 1.00 93.31 79 LYS A C 1
ATOM 662 O O . LYS A 1 79 ? -1.078 4.752 -50.358 1.00 93.31 79 LYS A O 1
ATOM 667 N N . ALA A 1 80 ? 1.171 4.757 -50.469 1.00 89.38 80 ALA A N 1
ATOM 668 C CA . ALA A 1 80 ? 1.338 3.326 -50.219 1.00 89.38 80 ALA A CA 1
ATOM 669 C C . ALA A 1 80 ? 0.842 2.930 -48.817 1.00 89.38 80 ALA A C 1
ATOM 671 O O . ALA A 1 80 ? 0.046 1.998 -48.677 1.00 89.38 80 ALA A O 1
ATOM 672 N N . ILE A 1 81 ? 1.201 3.715 -47.792 1.00 90.81 81 ILE A N 1
ATOM 673 C CA . ILE A 1 81 ? 0.699 3.542 -46.419 1.00 90.81 81 ILE A CA 1
ATOM 674 C C . ILE A 1 81 ? -0.830 3.659 -46.382 1.00 90.81 81 ILE A C 1
ATOM 676 O O . ILE A 1 81 ? -1.498 2.826 -45.769 1.00 90.81 81 ILE A O 1
ATOM 680 N N . ALA A 1 82 ? -1.402 4.662 -47.056 1.00 92.44 82 ALA A N 1
ATOM 681 C CA . ALA A 1 82 ? -2.850 4.861 -47.105 1.00 92.44 82 ALA A CA 1
ATOM 682 C C . ALA A 1 82 ? -3.586 3.676 -47.759 1.00 92.44 82 ALA A C 1
ATOM 684 O O . ALA A 1 82 ? -4.637 3.264 -47.273 1.00 92.44 82 ALA A O 1
ATOM 685 N N . LYS A 1 83 ? -2.996 3.072 -48.800 1.00 91.38 83 LYS A N 1
ATOM 686 C CA . LYS A 1 83 ? -3.498 1.848 -49.449 1.00 91.38 83 LYS A CA 1
ATOM 687 C C . LYS A 1 83 ? -3.323 0.581 -48.600 1.00 91.38 83 LYS A C 1
ATOM 689 O O . LYS A 1 83 ? -3.810 -0.472 -48.991 1.00 91.38 83 LYS A O 1
ATOM 694 N N . GLY A 1 84 ? -2.637 0.664 -47.458 1.00 87.75 84 GLY A N 1
ATOM 695 C CA . GLY A 1 84 ? -2.370 -0.481 -46.591 1.00 87.75 84 GLY A CA 1
ATOM 696 C C . GLY A 1 84 ? -1.243 -1.386 -47.075 1.00 87.75 84 GLY A C 1
ATOM 697 O O . GLY A 1 84 ? -1.159 -2.524 -46.622 1.00 87.75 84 GLY A O 1
ATOM 698 N N . GLN A 1 85 ? -0.379 -0.904 -47.969 1.00 87.56 85 GLN A N 1
ATOM 699 C CA . GLN A 1 85 ? 0.777 -1.675 -48.412 1.00 87.56 85 GLN A CA 1
ATOM 700 C C . GLN A 1 85 ? 1.764 -1.827 -47.250 1.00 87.56 85 GLN A C 1
ATOM 702 O O . GLN A 1 85 ? 2.133 -0.854 -46.593 1.00 87.56 85 GLN A O 1
ATOM 707 N N . GLY A 1 86 ? 2.148 -3.075 -46.969 1.00 75.50 86 GLY A N 1
ATOM 708 C CA . GLY A 1 86 ? 3.092 -3.427 -45.906 1.00 75.50 86 GLY A CA 1
ATOM 709 C C . GLY A 1 86 ? 4.558 -3.283 -46.311 1.00 75.50 86 GLY A C 1
ATOM 710 O O . GLY A 1 86 ? 5.403 -3.200 -45.426 1.00 75.50 86 GLY A O 1
ATOM 711 N N . VAL A 1 87 ? 4.839 -3.191 -47.616 1.00 83.19 87 VAL A N 1
ATOM 712 C CA . VAL A 1 87 ? 6.161 -2.959 -48.220 1.00 83.19 87 VAL A CA 1
ATOM 713 C C . VAL A 1 87 ? 5.981 -2.121 -49.490 1.00 83.19 87 VAL A C 1
ATOM 715 O O . VAL A 1 87 ? 4.989 -2.308 -50.196 1.00 83.19 87 VAL A O 1
ATOM 718 N N . VAL A 1 88 ? 6.910 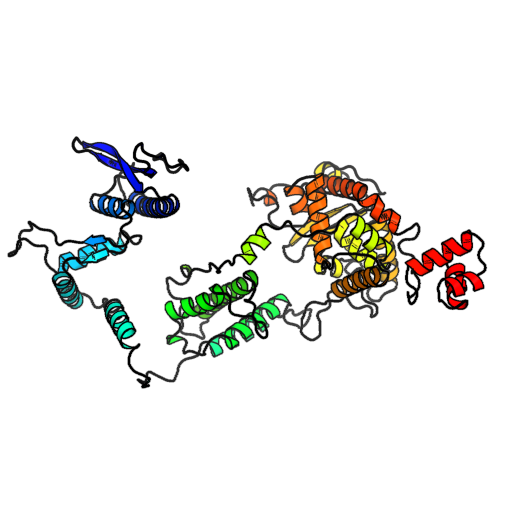-1.205 -49.778 1.00 85.06 88 VAL A N 1
ATOM 719 C CA . VAL A 1 88 ? 6.942 -0.445 -51.040 1.00 85.06 88 VAL A CA 1
ATOM 720 C C . VAL A 1 88 ? 7.951 -1.081 -51.991 1.00 85.06 88 VAL A C 1
ATOM 722 O O . VAL A 1 88 ? 9.134 -1.179 -51.670 1.00 85.06 88 VAL A O 1
ATOM 725 N N . GLU A 1 89 ? 7.474 -1.514 -53.154 1.00 85.12 89 GLU A N 1
ATOM 726 C CA . GLU A 1 89 ? 8.322 -1.923 -54.276 1.00 85.12 89 GLU A CA 1
ATOM 727 C C . GLU A 1 89 ? 8.906 -0.686 -54.949 1.00 85.12 89 GLU A C 1
ATOM 729 O O . GLU A 1 89 ? 8.181 0.264 -55.247 1.00 85.12 89 GLU A O 1
ATOM 734 N N . VAL A 1 90 ? 10.222 -0.676 -55.142 1.00 86.38 90 VAL A N 1
ATOM 735 C CA . VAL A 1 90 ? 10.924 0.434 -55.786 1.00 86.38 90 VAL A CA 1
ATOM 736 C C . VAL A 1 90 ? 11.406 -0.027 -57.150 1.00 86.38 90 VAL A C 1
ATOM 738 O O . VAL A 1 90 ? 12.270 -0.895 -57.225 1.00 86.38 90 VAL A O 1
ATOM 741 N N . ASP A 1 91 ? 10.889 0.567 -58.218 1.00 88.12 91 ASP A N 1
ATOM 742 C CA . ASP A 1 91 ? 11.347 0.317 -59.589 1.00 88.12 91 ASP A CA 1
ATOM 743 C C . ASP A 1 91 ? 12.629 1.087 -59.906 1.00 88.12 91 ASP A C 1
ATOM 745 O O . ASP A 1 91 ? 12.885 2.134 -59.302 1.00 88.12 91 ASP A O 1
ATOM 749 N N . ARG A 1 92 ? 13.426 0.597 -60.864 1.00 87.06 92 ARG A N 1
ATOM 750 C CA . ARG A 1 92 ? 14.525 1.379 -61.455 1.00 87.06 92 ARG A CA 1
ATOM 751 C C . ARG A 1 92 ? 13.953 2.573 -62.210 1.00 87.06 92 ARG A C 1
ATOM 753 O O . ARG A 1 92 ? 12.917 2.463 -62.863 1.00 87.06 92 ARG A O 1
ATOM 760 N N . LEU A 1 93 ? 14.636 3.713 -62.130 1.00 84.19 93 LEU A N 1
ATOM 761 C CA . LEU A 1 93 ? 14.272 4.862 -62.960 1.00 84.19 93 LEU A CA 1
ATOM 762 C C . LEU A 1 93 ? 14.553 4.549 -64.439 1.00 84.19 93 LEU A C 1
ATOM 764 O O . LEU A 1 93 ? 15.551 3.903 -64.757 1.00 84.19 93 LEU A O 1
ATOM 768 N N . ILE A 1 94 ? 13.661 5.013 -65.315 1.00 82.38 94 ILE A N 1
ATOM 769 C CA . ILE A 1 94 ? 13.713 4.838 -66.773 1.00 82.38 94 ILE A CA 1
ATOM 770 C C . ILE A 1 94 ? 13.910 6.219 -67.413 1.00 82.38 94 ILE A C 1
ATOM 772 O O . ILE A 1 94 ? 13.385 7.208 -66.900 1.00 82.38 94 ILE A O 1
ATOM 776 N N . GLY A 1 95 ? 14.633 6.286 -68.532 1.00 70.19 95 GLY A N 1
ATOM 777 C CA . GLY A 1 95 ? 14.884 7.518 -69.284 1.00 70.19 95 GLY A CA 1
ATOM 778 C C . GLY A 1 95 ? 16.104 8.298 -68.794 1.00 70.19 95 GLY A C 1
ATOM 779 O O . GLY A 1 95 ? 16.104 9.524 -68.848 1.00 70.19 95 GLY A O 1
ATOM 780 N N . LEU A 1 96 ? 17.111 7.597 -68.267 1.00 74.88 96 LEU A N 1
ATOM 781 C CA . LEU A 1 96 ? 18.405 8.181 -67.908 1.00 74.88 96 LEU A CA 1
ATOM 782 C C . LEU A 1 96 ? 19.377 8.082 -69.091 1.00 74.88 96 LEU A C 1
ATOM 784 O O . LEU A 1 96 ? 19.253 7.168 -69.901 1.00 74.88 96 LEU A O 1
ATOM 788 N N . ASP A 1 97 ? 20.353 8.993 -69.166 1.00 70.75 97 ASP A N 1
ATOM 789 C CA . ASP A 1 97 ? 21.424 8.983 -70.178 1.00 70.75 97 ASP A CA 1
ATOM 790 C C . ASP A 1 97 ? 22.438 7.849 -69.902 1.00 70.75 97 ASP A C 1
ATOM 792 O O . ASP A 1 97 ? 23.604 8.076 -69.573 1.00 70.75 97 ASP A O 1
ATOM 796 N N . THR A 1 98 ? 21.976 6.601 -69.968 1.00 74.75 98 THR A N 1
ATOM 797 C CA . THR A 1 98 ? 22.769 5.370 -69.850 1.00 74.75 98 THR A CA 1
ATOM 798 C C . THR A 1 98 ? 22.547 4.491 -71.078 1.00 74.75 98 THR A C 1
ATOM 800 O O . THR A 1 98 ? 21.547 4.637 -71.778 1.00 74.75 98 THR A O 1
ATOM 803 N N . GLU A 1 99 ? 23.463 3.554 -71.346 1.00 69.19 99 GLU A N 1
ATOM 804 C CA . GLU A 1 99 ? 23.393 2.670 -72.526 1.00 69.19 99 GLU A CA 1
ATOM 805 C C . GLU A 1 99 ? 22.089 1.857 -72.618 1.00 69.19 99 GLU A C 1
ATOM 807 O O . GLU A 1 99 ? 21.626 1.560 -73.715 1.00 69.19 99 GLU A O 1
ATOM 812 N N . ASP A 1 100 ? 21.478 1.523 -71.477 1.00 76.44 100 ASP A N 1
ATOM 813 C CA . ASP A 1 100 ? 20.215 0.783 -71.373 1.00 76.44 100 ASP A CA 1
ATOM 814 C C . ASP A 1 100 ? 18.998 1.682 -71.082 1.00 76.44 100 ASP A C 1
ATOM 816 O O . ASP A 1 100 ? 17.877 1.186 -70.969 1.00 76.44 100 ASP A O 1
ATOM 820 N N . GLY A 1 101 ? 19.194 2.997 -70.938 1.00 79.62 101 GLY A N 1
ATOM 821 C CA . GLY A 1 101 ? 18.154 3.943 -70.532 1.00 79.62 101 GLY A CA 1
ATOM 822 C C . GLY A 1 101 ? 17.626 3.735 -69.105 1.00 79.62 101 GLY A C 1
ATOM 823 O O . GLY A 1 101 ? 16.605 4.328 -68.743 1.00 79.62 101 GLY A O 1
ATOM 824 N N . LEU A 1 102 ? 18.273 2.890 -68.294 1.00 84.06 102 LEU A N 1
ATOM 825 C CA . LEU A 1 102 ? 17.849 2.518 -66.946 1.00 84.06 102 LEU A CA 1
ATOM 826 C C . LEU A 1 102 ? 18.849 2.978 -65.878 1.00 84.06 102 LEU A C 1
ATOM 828 O O . LEU A 1 102 ? 20.058 3.049 -66.076 1.00 84.06 102 LEU A O 1
ATOM 832 N N . GLU A 1 103 ? 18.349 3.206 -64.667 1.00 86.19 103 GLU A N 1
ATOM 833 C CA . GLU A 1 103 ? 19.168 3.595 -63.516 1.00 86.19 103 GLU A CA 1
ATOM 834 C C . GLU A 1 103 ? 20.309 2.605 -63.250 1.00 86.19 103 GLU A C 1
ATOM 836 O O . GLU A 1 103 ? 20.029 1.418 -63.064 1.00 86.19 103 GLU A O 1
ATOM 841 N N . PRO A 1 104 ? 21.581 3.043 -63.174 1.00 88.06 104 PRO A N 1
ATOM 842 C CA . PRO A 1 104 ? 22.691 2.135 -62.923 1.00 88.06 104 PRO A CA 1
ATOM 843 C C . PRO A 1 104 ? 22.500 1.340 -61.620 1.00 88.06 104 PRO A C 1
ATOM 845 O O . PRO A 1 104 ? 22.096 1.925 -60.611 1.00 88.06 104 PRO A O 1
ATOM 848 N N . PRO A 1 105 ? 22.868 0.043 -61.586 1.00 86.50 105 PRO A N 1
ATOM 849 C CA . PRO A 1 105 ? 22.738 -0.826 -60.411 1.00 86.50 105 PRO A CA 1
ATOM 850 C C . PRO A 1 105 ? 23.185 -0.196 -59.080 1.00 86.50 105 PRO A C 1
ATOM 852 O O . PRO A 1 105 ? 22.471 -0.267 -58.081 1.00 86.50 105 PRO A O 1
ATOM 855 N N . GLY A 1 106 ? 24.347 0.471 -59.064 1.00 80.88 106 GLY A N 1
ATOM 856 C CA . GLY A 1 106 ? 24.887 1.128 -57.864 1.00 80.88 106 GLY A CA 1
ATOM 857 C C . GLY A 1 106 ? 24.023 2.288 -57.357 1.00 80.88 106 GLY A C 1
ATOM 858 O O . GLY A 1 106 ? 23.774 2.380 -56.153 1.00 80.88 106 GLY A O 1
ATOM 859 N N . SER A 1 107 ? 23.520 3.125 -58.270 1.00 82.06 107 SER A N 1
ATOM 860 C CA . SER A 1 107 ? 22.617 4.243 -57.961 1.00 82.06 107 SER A CA 1
ATOM 861 C C . SER A 1 107 ? 21.262 3.743 -57.467 1.00 82.06 107 SER A C 1
ATOM 863 O O . SER A 1 107 ? 20.746 4.250 -56.475 1.00 82.06 107 SER A O 1
ATOM 865 N N . TYR A 1 108 ? 20.742 2.680 -58.084 1.00 87.19 108 TYR A N 1
ATOM 866 C CA . TYR A 1 108 ? 19.489 2.048 -57.684 1.00 87.19 108 TYR A CA 1
ATOM 867 C C . TYR A 1 108 ? 19.553 1.476 -56.257 1.00 87.19 108 TYR A C 1
ATOM 869 O O . TYR A 1 108 ? 18.682 1.757 -55.428 1.00 87.19 108 TYR A O 1
ATOM 877 N N . ALA A 1 109 ? 20.627 0.753 -55.919 1.00 82.19 109 ALA A N 1
ATOM 878 C CA . ALA A 1 109 ? 20.838 0.242 -54.565 1.00 82.19 109 ALA A CA 1
ATOM 879 C C . ALA A 1 109 ? 21.016 1.366 -53.529 1.00 82.19 109 ALA A C 1
ATOM 881 O O . ALA A 1 109 ? 20.415 1.323 -52.452 1.00 82.19 109 ALA A O 1
ATOM 882 N N . ALA A 1 110 ? 21.783 2.407 -53.870 1.00 80.31 110 ALA A N 1
ATOM 883 C CA . ALA A 1 110 ? 21.966 3.575 -53.014 1.00 80.31 110 ALA A CA 1
ATOM 884 C C . ALA A 1 110 ? 20.647 4.332 -52.776 1.00 80.31 110 ALA A C 1
ATOM 886 O O . ALA A 1 110 ? 20.386 4.761 -51.651 1.00 80.31 110 ALA A O 1
ATOM 887 N N . ARG A 1 111 ? 19.785 4.448 -53.795 1.00 87.62 111 ARG A N 1
ATOM 888 C CA . ARG A 1 111 ? 18.476 5.102 -53.687 1.00 87.62 111 ARG A CA 1
ATOM 889 C C . ARG A 1 111 ? 17.526 4.331 -52.779 1.00 87.62 111 ARG A C 1
ATOM 891 O O . ARG A 1 111 ? 16.913 4.943 -51.911 1.00 87.62 111 ARG A O 1
ATOM 898 N N . ILE A 1 112 ? 17.439 3.006 -52.906 1.00 83.81 112 ILE A N 1
ATOM 899 C CA . ILE A 1 112 ? 16.613 2.184 -52.002 1.00 83.81 112 ILE A CA 1
ATOM 900 C C . ILE A 1 112 ? 17.106 2.304 -50.552 1.00 83.81 112 ILE A C 1
ATOM 902 O O . ILE A 1 112 ? 16.304 2.489 -49.637 1.00 83.81 112 ILE A O 1
ATOM 906 N N . HIS A 1 113 ? 18.421 2.281 -50.334 1.00 81.44 113 HIS A N 1
ATOM 907 C CA . HIS A 1 113 ? 19.002 2.469 -49.005 1.00 81.44 113 HIS A CA 1
ATOM 908 C C . HIS A 1 113 ? 18.734 3.876 -48.440 1.00 81.44 113 HIS A C 1
ATOM 910 O O . HIS A 1 113 ? 18.359 4.029 -47.277 1.00 81.44 113 HIS A O 1
ATOM 916 N N . SER A 1 114 ? 18.864 4.909 -49.275 1.00 81.06 114 SER A N 1
ATOM 917 C CA . SER A 1 114 ? 18.533 6.292 -48.926 1.00 81.06 114 SER A CA 1
ATOM 918 C C . SER A 1 114 ? 17.055 6.433 -48.545 1.00 81.06 114 SER A C 1
ATOM 920 O O . SER A 1 114 ? 16.757 7.026 -47.510 1.00 81.06 114 SER A O 1
ATOM 922 N N . LEU A 1 115 ? 16.134 5.809 -49.290 1.00 82.25 115 LEU A N 1
ATOM 923 C CA . LEU A 1 115 ? 14.709 5.760 -48.946 1.00 82.25 115 LEU A CA 1
ATOM 924 C C . LEU A 1 115 ? 14.473 5.075 -47.592 1.00 82.25 115 LEU A C 1
ATOM 926 O O . LEU A 1 115 ? 13.706 5.590 -46.779 1.00 82.25 115 LEU A O 1
ATOM 930 N N . GLN A 1 116 ? 15.171 3.971 -47.307 1.00 84.75 116 GLN A N 1
ATOM 931 C CA . GLN A 1 116 ? 15.052 3.254 -46.034 1.00 84.75 116 GLN A CA 1
ATOM 932 C C . GLN A 1 116 ? 15.548 4.085 -44.837 1.00 84.75 116 GLN A C 1
ATOM 934 O O . GLN A 1 116 ? 14.923 4.058 -43.774 1.00 84.75 116 GLN A O 1
ATOM 939 N N . ILE A 1 117 ? 16.629 4.857 -45.010 1.00 76.69 117 ILE A N 1
ATOM 940 C CA . ILE A 1 117 ? 17.140 5.803 -44.001 1.00 76.69 117 ILE A CA 1
ATOM 941 C C . ILE A 1 117 ? 16.191 6.991 -43.835 1.00 76.69 117 ILE A C 1
ATOM 943 O O . ILE A 1 117 ? 15.922 7.446 -42.718 1.00 76.69 117 ILE A O 1
ATOM 947 N N . HIS A 1 118 ? 15.701 7.541 -44.945 1.00 76.44 118 HIS A N 1
ATOM 948 C CA . HIS A 1 118 ? 14.883 8.741 -44.903 1.00 76.44 118 HIS A CA 1
ATOM 949 C C . HIS A 1 118 ? 13.471 8.466 -44.387 1.00 76.44 118 HIS A C 1
ATOM 951 O O . HIS A 1 118 ? 12.927 9.334 -43.697 1.00 76.44 118 HIS A O 1
ATOM 957 N N . TYR A 1 119 ? 12.927 7.274 -44.632 1.00 83.50 119 TYR A N 1
ATOM 958 C CA . TYR A 1 119 ? 11.557 6.893 -44.299 1.00 83.50 119 TYR A CA 1
ATOM 959 C C . TYR A 1 119 ? 11.502 5.539 -43.560 1.00 83.50 119 TYR A C 1
ATOM 961 O O . TYR A 1 119 ? 10.908 4.583 -44.057 1.00 83.50 119 TYR A O 1
ATOM 969 N N . PRO A 1 120 ? 12.035 5.442 -42.325 1.00 78.62 120 PRO A N 1
ATOM 970 C CA . PRO A 1 120 ? 12.146 4.177 -41.582 1.00 78.62 120 PRO A CA 1
ATOM 971 C C . PRO A 1 120 ? 10.795 3.572 -41.169 1.00 78.62 120 PRO A C 1
ATOM 973 O O . PRO A 1 120 ? 10.725 2.442 -40.696 1.00 78.62 120 PRO A O 1
ATOM 976 N N . VAL A 1 121 ? 9.704 4.322 -41.337 1.00 78.19 121 VAL A N 1
ATOM 977 C CA . VAL A 1 121 ? 8.332 3.883 -41.047 1.00 78.19 121 VAL A CA 1
ATOM 978 C C . VAL A 1 121 ? 7.784 2.884 -42.070 1.00 78.19 121 VAL A C 1
ATOM 980 O O . VAL A 1 121 ? 6.706 2.329 -41.851 1.00 78.19 121 VAL A O 1
ATOM 983 N N . MET A 1 122 ? 8.500 2.679 -43.180 1.00 82.00 122 MET A N 1
ATOM 984 C CA . MET A 1 122 ? 8.102 1.820 -44.285 1.00 82.00 122 MET A CA 1
ATOM 985 C C . MET A 1 122 ? 9.290 0.958 -44.743 1.00 82.00 122 MET A C 1
ATOM 987 O O . MET A 1 122 ? 10.361 1.508 -45.002 1.00 82.00 122 MET A O 1
ATOM 991 N N . PRO A 1 123 ? 9.148 -0.373 -44.851 1.00 80.38 123 PRO A N 1
ATOM 992 C CA . PRO A 1 123 ? 10.143 -1.192 -45.534 1.00 80.38 123 PRO A CA 1
ATOM 993 C C . PRO A 1 123 ? 10.057 -1.006 -47.055 1.00 80.38 123 PRO A C 1
ATOM 995 O O . PRO A 1 123 ? 8.961 -0.979 -47.629 1.00 80.38 123 PRO A O 1
ATOM 998 N N . PHE A 1 124 ? 11.218 -0.922 -47.703 1.00 85.50 124 PHE A N 1
ATOM 999 C CA . PHE A 1 124 ? 11.360 -0.862 -49.158 1.00 85.50 124 PHE A CA 1
ATOM 1000 C C . PHE A 1 124 ? 11.981 -2.156 -49.678 1.00 85.50 124 PHE A C 1
ATOM 1002 O O . PHE A 1 124 ? 12.954 -2.645 -49.106 1.00 85.50 124 PHE A O 1
ATOM 1009 N N . LYS A 1 125 ? 11.442 -2.702 -50.773 1.00 88.88 125 LYS A N 1
ATOM 1010 C CA . LYS A 1 125 ? 12.048 -3.841 -51.473 1.00 88.88 125 LYS A CA 1
ATOM 1011 C C . LYS A 1 125 ? 12.351 -3.484 -52.933 1.00 88.88 125 LYS A C 1
ATOM 1013 O O . LYS A 1 125 ? 11.544 -2.788 -53.557 1.00 88.88 125 LYS A O 1
ATOM 1018 N N . PRO A 1 126 ? 13.495 -3.926 -53.481 1.00 90.50 126 PRO A N 1
ATOM 1019 C CA . PRO A 1 126 ? 13.779 -3.757 -54.900 1.00 90.50 126 PRO A CA 1
ATOM 1020 C C . PRO A 1 126 ? 12.798 -4.586 -55.728 1.00 90.50 126 PRO A C 1
ATOM 1022 O O . PRO A 1 126 ? 12.543 -5.743 -55.394 1.00 90.50 126 PRO A O 1
ATOM 1025 N N . ASN A 1 127 ? 12.269 -4.006 -56.804 1.00 88.62 127 ASN A N 1
ATOM 1026 C CA . ASN A 1 127 ? 11.549 -4.776 -57.816 1.00 88.62 127 ASN A CA 1
ATOM 1027 C C . ASN A 1 127 ? 12.530 -5.484 -58.776 1.00 88.62 127 ASN A C 1
ATOM 1029 O O . ASN A 1 127 ? 12.341 -6.646 -59.116 1.00 88.62 127 ASN A O 1
ATOM 1033 N N . ASP A 1 128 ? 13.645 -4.829 -59.129 1.00 88.12 128 ASP A N 1
ATOM 1034 C CA . ASP A 1 128 ? 14.748 -5.428 -59.899 1.00 88.12 128 ASP A CA 1
ATOM 1035 C C . ASP A 1 128 ? 15.827 -5.968 -58.941 1.00 88.12 128 ASP A C 1
ATOM 1037 O O . ASP A 1 128 ? 16.827 -5.315 -58.625 1.00 88.12 128 ASP A O 1
ATOM 1041 N N . VAL A 1 129 ? 15.589 -7.171 -58.415 1.00 85.75 129 VAL A N 1
ATOM 1042 C CA . VAL A 1 129 ? 16.469 -7.818 -57.424 1.00 85.75 129 VAL A CA 1
ATOM 1043 C C . VAL A 1 129 ? 17.890 -8.020 -57.967 1.00 85.75 129 VAL A C 1
ATOM 1045 O O . VAL A 1 129 ? 18.862 -7.896 -57.220 1.00 85.75 129 VAL A O 1
ATOM 1048 N N . GLU A 1 130 ? 18.034 -8.288 -59.266 1.00 83.88 130 GLU A N 1
ATOM 1049 C CA . GLU A 1 130 ? 19.327 -8.547 -59.903 1.00 83.88 130 GLU A CA 1
ATOM 1050 C C . GLU A 1 130 ? 20.171 -7.270 -60.001 1.00 83.88 130 GLU A C 1
ATOM 1052 O O . GLU A 1 130 ? 21.342 -7.255 -59.608 1.00 83.88 130 GLU A O 1
ATOM 1057 N N . ALA A 1 131 ? 19.583 -6.161 -60.461 1.00 85.25 131 ALA A N 1
ATOM 1058 C CA . ALA A 1 131 ? 20.264 -4.871 -60.470 1.00 85.25 131 ALA A CA 1
ATOM 1059 C C . ALA A 1 131 ? 20.585 -4.383 -59.052 1.00 85.25 131 ALA A C 1
ATOM 1061 O O . ALA A 1 131 ? 21.673 -3.858 -58.824 1.00 85.25 131 ALA A O 1
ATOM 1062 N N . TYR A 1 132 ? 19.694 -4.595 -58.082 1.00 87.25 132 TYR A N 1
ATOM 1063 C CA . TYR A 1 132 ? 19.964 -4.237 -56.689 1.00 87.25 132 TYR A CA 1
ATOM 1064 C C . TYR A 1 132 ? 21.171 -5.002 -56.120 1.00 87.25 132 TYR A C 1
ATOM 1066 O O . TYR A 1 132 ? 22.092 -4.385 -55.579 1.00 87.25 132 TYR A O 1
ATOM 1074 N N . SER A 1 133 ? 21.230 -6.323 -56.317 1.00 79.94 133 SER A N 1
ATOM 1075 C CA . SER A 1 133 ? 22.358 -7.159 -55.882 1.00 79.94 133 SER A CA 1
ATOM 1076 C C . SER A 1 133 ? 23.677 -6.766 -56.556 1.00 79.94 133 SER A C 1
ATOM 1078 O O . SER A 1 133 ? 24.697 -6.633 -55.874 1.00 79.94 133 SER A O 1
ATOM 1080 N N . ARG A 1 134 ? 23.669 -6.494 -57.871 1.00 82.50 134 ARG A N 1
ATOM 1081 C CA . ARG A 1 134 ? 24.853 -5.977 -58.590 1.00 82.50 134 ARG A CA 1
ATOM 1082 C C . ARG A 1 134 ? 25.302 -4.616 -58.051 1.00 82.50 134 ARG A C 1
ATOM 1084 O O . ARG A 1 134 ? 26.498 -4.355 -57.936 1.00 82.50 134 ARG A O 1
ATOM 1091 N N . GLY A 1 135 ? 24.352 -3.757 -57.685 1.00 83.62 135 GLY A N 1
ATOM 1092 C CA . GLY A 1 135 ? 24.612 -2.465 -57.057 1.00 83.62 135 GLY A CA 1
ATOM 1093 C C . GLY A 1 135 ? 25.272 -2.573 -55.687 1.00 83.62 135 GLY A C 1
ATOM 1094 O O . GLY A 1 135 ? 26.242 -1.864 -55.417 1.00 83.62 135 GLY A O 1
ATOM 1095 N N . LEU A 1 136 ? 24.799 -3.497 -54.846 1.00 78.50 136 LEU A N 1
ATOM 1096 C CA . LEU A 1 136 ? 25.402 -3.780 -53.543 1.00 78.50 136 LEU A CA 1
ATOM 1097 C C . LEU A 1 136 ? 26.842 -4.289 -53.676 1.00 78.50 136 LEU A C 1
ATOM 1099 O O . LEU A 1 136 ? 27.716 -3.821 -52.951 1.00 78.50 136 LEU A O 1
ATOM 1103 N N . GLN A 1 137 ? 27.110 -5.189 -54.628 1.00 74.31 137 GLN A N 1
ATOM 1104 C CA . GLN A 1 137 ? 28.463 -5.700 -54.885 1.00 74.31 137 GLN A CA 1
ATOM 1105 C C . GLN A 1 137 ? 29.421 -4.601 -55.362 1.00 74.31 137 GLN A C 1
ATOM 1107 O O . GLN A 1 137 ? 30.564 -4.538 -54.912 1.00 74.31 137 GLN A O 1
ATOM 1112 N N . LYS A 1 138 ? 28.952 -3.695 -56.229 1.00 66.25 138 LYS A N 1
ATOM 1113 C CA . LYS A 1 138 ? 29.764 -2.583 -56.743 1.00 66.25 138 LYS A CA 1
ATOM 1114 C C . LYS A 1 138 ? 30.053 -1.529 -55.665 1.00 66.25 138 LYS A C 1
ATOM 1116 O O . LYS A 1 138 ? 31.175 -1.041 -55.587 1.00 66.25 138 LYS A O 1
ATOM 1121 N N . ASN A 1 139 ? 29.086 -1.240 -54.790 1.00 60.81 139 ASN A N 1
ATOM 1122 C CA . ASN A 1 139 ? 29.259 -0.310 -53.664 1.00 60.81 139 ASN A CA 1
ATOM 1123 C C . ASN A 1 139 ? 30.110 -0.904 -52.517 1.00 60.81 139 ASN A C 1
ATOM 1125 O O . ASN A 1 139 ? 30.771 -0.156 -51.796 1.00 60.81 139 ASN A O 1
ATOM 1129 N N . ALA A 1 140 ? 30.154 -2.235 -52.369 1.00 49.22 140 ALA A N 1
ATOM 1130 C CA . ALA A 1 140 ? 30.999 -2.928 -51.388 1.00 49.22 140 ALA A CA 1
ATOM 1131 C C . ALA A 1 140 ? 32.510 -2.818 -51.681 1.00 49.22 140 ALA A C 1
ATOM 1133 O O . ALA A 1 140 ? 33.317 -2.945 -50.762 1.00 49.22 140 ALA A O 1
ATOM 1134 N N . LEU A 1 141 ? 32.898 -2.534 -52.932 1.00 43.34 141 LEU A N 1
ATOM 1135 C CA . LEU A 1 141 ? 34.292 -2.315 -53.345 1.00 43.34 141 LEU A CA 1
ATOM 1136 C C . LEU A 1 141 ? 34.802 -0.884 -53.089 1.00 43.34 141 LEU A C 1
ATOM 1138 O O . LEU A 1 141 ? 35.985 -0.627 -53.288 1.00 43.34 141 LEU A O 1
ATOM 1142 N N . THR A 1 142 ? 33.955 0.049 -52.630 1.00 41.81 142 THR A N 1
ATOM 1143 C CA . THR A 1 142 ? 34.356 1.457 -52.417 1.00 41.81 142 THR A CA 1
ATOM 1144 C C . THR A 1 142 ? 34.280 1.923 -50.958 1.00 41.81 142 THR A C 1
ATOM 1146 O O . THR A 1 142 ? 34.898 2.929 -50.632 1.00 41.81 142 THR A O 1
ATOM 1149 N N . VAL A 1 143 ? 33.628 1.202 -50.034 1.00 36.34 143 VAL A N 1
ATOM 1150 C CA . VAL A 1 143 ? 33.691 1.518 -48.589 1.00 36.34 143 VAL A CA 1
ATOM 1151 C C . VAL A 1 143 ? 33.571 0.244 -47.743 1.00 36.34 143 VAL A C 1
ATOM 1153 O O . VAL A 1 143 ? 32.559 -0.456 -47.785 1.00 36.34 143 VAL A O 1
ATOM 1156 N N . SER A 1 144 ? 34.580 -0.032 -46.911 1.00 37.50 144 SER A N 1
ATOM 1157 C CA . SER A 1 144 ? 34.609 -1.110 -45.911 1.00 37.50 144 SER A CA 1
ATOM 1158 C C . SER A 1 144 ? 33.627 -0.850 -44.754 1.00 37.50 144 SER A C 1
ATOM 1160 O O . SER A 1 144 ? 34.021 -0.456 -43.656 1.00 37.50 144 SER A O 1
ATOM 1162 N N . GLY A 1 145 ? 32.329 -1.043 -44.997 1.00 38.56 145 GLY A N 1
ATOM 1163 C CA . GLY A 1 145 ? 31.280 -0.851 -43.985 1.00 38.56 145 GLY A CA 1
ATOM 1164 C C . GLY A 1 145 ? 30.036 -1.736 -44.129 1.00 38.56 145 GLY A C 1
ATOM 1165 O O . GLY A 1 145 ? 29.087 -1.569 -43.372 1.00 38.56 145 GLY A O 1
ATOM 1166 N N . PHE A 1 146 ? 30.004 -2.683 -45.072 1.00 43.28 146 PHE A N 1
ATOM 1167 C CA . PHE A 1 146 ? 28.740 -3.221 -45.603 1.00 43.28 146 PHE A CA 1
ATOM 1168 C C . PHE A 1 146 ? 28.548 -4.747 -45.466 1.00 43.28 146 PHE A C 1
ATOM 1170 O O . PHE A 1 146 ? 28.059 -5.394 -46.385 1.00 43.28 146 PHE A O 1
ATOM 1177 N N . GLN A 1 147 ? 28.884 -5.353 -44.319 1.00 38.09 147 GLN A N 1
ATOM 1178 C CA . GLN A 1 147 ? 28.702 -6.806 -44.088 1.00 38.09 147 GLN A CA 1
ATOM 1179 C C . GLN A 1 147 ? 27.615 -7.189 -43.057 1.00 38.09 147 GLN A C 1
ATOM 1181 O O . GLN A 1 147 ? 27.687 -8.267 -42.470 1.00 38.09 147 GLN A O 1
ATOM 1186 N N . HIS A 1 148 ? 26.584 -6.363 -42.824 1.00 39.03 148 HIS A N 1
ATOM 1187 C CA . HIS A 1 148 ? 25.541 -6.697 -41.831 1.00 39.03 148 HIS A CA 1
ATOM 1188 C C . HIS A 1 148 ? 24.175 -7.132 -42.395 1.00 39.03 148 HIS A C 1
ATOM 1190 O O . HIS A 1 148 ? 23.356 -7.650 -41.646 1.00 39.03 148 HIS A O 1
ATOM 1196 N N . THR A 1 149 ? 23.906 -7.002 -43.697 1.00 39.88 149 THR A N 1
ATOM 1197 C CA . THR A 1 149 ? 22.541 -7.207 -44.232 1.00 39.88 149 THR A CA 1
ATOM 1198 C C . THR A 1 149 ? 22.351 -8.456 -45.097 1.00 39.88 149 THR A C 1
ATOM 1200 O O . THR A 1 149 ? 21.225 -8.935 -45.198 1.00 39.88 149 THR A O 1
ATOM 1203 N N . ASN A 1 150 ? 23.415 -9.076 -45.624 1.00 37.22 150 ASN A N 1
ATOM 1204 C CA . ASN A 1 150 ? 23.280 -10.310 -46.422 1.00 37.22 150 ASN A CA 1
ATOM 1205 C C . ASN A 1 150 ? 22.972 -11.569 -45.585 1.00 37.22 150 ASN A C 1
ATOM 1207 O O . ASN A 1 150 ? 22.403 -12.521 -46.111 1.00 37.22 150 ASN A O 1
ATOM 1211 N N . ARG A 1 151 ? 23.234 -11.561 -44.268 1.00 42.25 151 ARG A N 1
ATOM 1212 C CA . ARG A 1 151 ? 22.929 -12.706 -43.383 1.00 42.25 151 ARG A CA 1
ATOM 1213 C C . ARG A 1 151 ? 21.436 -12.894 -43.100 1.00 42.25 151 ARG A C 1
ATOM 1215 O O . ARG A 1 151 ? 21.037 -13.979 -42.703 1.00 42.25 151 ARG A O 1
ATOM 1222 N N . ILE A 1 152 ? 20.604 -11.872 -43.313 1.00 41.09 152 ILE A N 1
ATOM 1223 C CA . ILE A 1 152 ? 19.157 -11.949 -43.045 1.00 41.09 152 ILE A CA 1
ATOM 1224 C C . ILE A 1 152 ? 18.438 -12.750 -44.145 1.00 41.09 152 ILE A C 1
ATOM 1226 O O . ILE A 1 152 ? 17.515 -13.502 -43.845 1.00 41.09 152 ILE A O 1
ATOM 1230 N N . ALA A 1 153 ? 18.904 -12.671 -45.396 1.00 36.38 153 ALA A N 1
ATOM 1231 C CA . ALA A 1 153 ? 18.355 -13.463 -46.500 1.00 36.38 153 ALA A CA 1
ATOM 1232 C C . ALA A 1 153 ? 18.784 -14.942 -46.427 1.00 36.38 153 ALA A C 1
ATOM 1234 O O . ALA A 1 153 ? 17.967 -15.832 -46.654 1.00 36.38 153 ALA A O 1
ATOM 1235 N N . GLU A 1 154 ? 20.033 -15.214 -46.034 1.00 35.84 154 GLU A N 1
ATOM 1236 C CA . GLU A 1 154 ? 20.524 -16.584 -45.815 1.00 35.84 154 GLU A CA 1
ATOM 1237 C C . GLU A 1 154 ? 19.904 -17.234 -44.566 1.00 35.84 154 GLU A C 1
ATOM 1239 O O . GLU A 1 154 ? 19.573 -18.417 -44.593 1.00 35.84 154 GLU A O 1
ATOM 1244 N N . ALA A 1 155 ? 19.659 -16.468 -43.495 1.00 39.28 155 ALA A N 1
ATOM 1245 C CA . ALA A 1 155 ? 18.993 -16.972 -42.293 1.00 39.28 155 ALA A CA 1
ATOM 1246 C C . ALA A 1 155 ? 17.527 -17.362 -42.547 1.00 39.28 155 ALA A C 1
ATOM 1248 O O . ALA A 1 155 ? 17.085 -18.384 -42.034 1.00 39.28 155 ALA A O 1
ATOM 1249 N N . MET A 1 156 ? 16.789 -16.615 -43.380 1.00 38.38 156 MET A N 1
ATOM 1250 C CA . MET A 1 156 ? 15.399 -16.960 -43.720 1.00 38.38 156 MET A CA 1
ATOM 1251 C C . MET A 1 156 ? 15.290 -18.191 -44.634 1.00 38.38 156 MET A C 1
ATOM 1253 O O . MET A 1 156 ? 14.312 -18.928 -44.533 1.00 38.38 156 MET A O 1
ATOM 1257 N N . ASN A 1 157 ? 16.285 -18.444 -45.493 1.00 37.66 157 ASN A N 1
ATOM 1258 C CA . ASN A 1 157 ? 16.304 -19.641 -46.341 1.00 37.66 157 ASN A CA 1
ATOM 1259 C C . ASN A 1 157 ? 16.758 -20.894 -45.559 1.00 37.66 157 ASN A C 1
ATOM 1261 O O . ASN A 1 157 ? 16.265 -21.994 -45.803 1.00 37.66 157 ASN A O 1
ATOM 1265 N N . ASN A 1 158 ? 17.642 -20.720 -44.569 1.00 38.66 158 ASN A N 1
ATOM 1266 C CA . ASN A 1 158 ? 18.086 -21.798 -43.681 1.00 38.66 158 ASN A CA 1
ATOM 1267 C C . ASN A 1 158 ? 17.016 -22.211 -42.654 1.00 38.66 158 ASN A C 1
ATOM 1269 O O . ASN A 1 158 ? 16.921 -23.395 -42.338 1.00 38.66 158 ASN A O 1
ATOM 1273 N N . ASP A 1 159 ? 16.169 -21.287 -42.188 1.00 35.88 159 ASP A N 1
ATOM 1274 C CA . ASP A 1 159 ? 15.081 -21.587 -41.239 1.00 35.88 159 ASP A CA 1
ATOM 1275 C C . ASP A 1 159 ? 13.958 -22.433 -41.882 1.00 35.88 159 ASP A C 1
ATOM 1277 O O . ASP A 1 159 ? 13.346 -23.274 -41.226 1.00 35.88 159 ASP A O 1
ATOM 1281 N N . LEU A 1 160 ? 13.748 -22.300 -43.202 1.00 33.97 160 LEU A N 1
ATOM 1282 C CA . LEU A 1 160 ? 12.781 -23.110 -43.957 1.00 33.97 160 LEU A CA 1
ATOM 1283 C C . LEU A 1 160 ? 13.294 -24.536 -44.251 1.00 33.97 160 LEU A C 1
ATOM 1285 O O . LEU A 1 160 ? 12.502 -25.475 -44.310 1.00 33.97 160 LEU A O 1
ATOM 1289 N N . MET A 1 161 ? 14.613 -24.719 -44.389 1.00 34.06 161 MET A N 1
ATOM 1290 C CA . MET A 1 161 ? 15.243 -26.032 -44.617 1.00 34.06 161 MET A CA 1
ATOM 1291 C C . MET A 1 161 ? 15.552 -26.797 -43.317 1.00 34.06 161 MET A C 1
ATOM 1293 O O . MET A 1 161 ? 15.591 -28.029 -43.320 1.00 34.06 161 MET A O 1
ATOM 1297 N N . ALA A 1 162 ? 15.710 -26.099 -42.187 1.00 36.31 162 ALA A N 1
ATOM 1298 C CA . ALA A 1 162 ? 15.978 -26.697 -40.874 1.00 36.31 162 ALA A CA 1
ATOM 1299 C C . ALA A 1 162 ? 14.795 -27.497 -40.286 1.00 36.31 162 ALA A C 1
ATOM 1301 O O . ALA A 1 162 ? 14.969 -28.236 -39.319 1.00 36.31 162 ALA A O 1
ATOM 1302 N N . HIS A 1 163 ? 13.594 -27.402 -40.865 1.00 37.88 163 HIS A N 1
ATOM 1303 C CA . HIS A 1 163 ? 12.431 -28.202 -40.461 1.00 37.88 163 HIS A CA 1
ATOM 1304 C C . HIS A 1 163 ? 12.350 -29.600 -41.102 1.00 37.88 163 HIS A C 1
ATOM 1306 O O . HIS A 1 163 ? 11.418 -30.339 -40.791 1.00 37.88 163 HIS A O 1
ATOM 1312 N N . LEU A 1 164 ? 13.315 -30.002 -41.943 1.00 32.94 164 LEU A N 1
ATOM 1313 C CA . LEU A 1 164 ? 13.262 -31.293 -42.647 1.00 32.94 164 LEU A CA 1
ATOM 1314 C C . LEU A 1 164 ? 14.377 -32.298 -42.314 1.00 32.94 164 LEU A C 1
ATOM 1316 O O . LEU A 1 164 ? 14.267 -33.447 -42.734 1.00 32.94 164 LEU A O 1
ATOM 1320 N N . VAL A 1 165 ? 15.410 -31.952 -41.535 1.00 32.00 165 VAL A N 1
ATOM 1321 C CA . VAL A 1 165 ? 16.481 -32.909 -41.185 1.00 32.00 165 VAL A CA 1
ATOM 1322 C C . VAL A 1 165 ? 16.941 -32.724 -39.734 1.00 32.00 165 VAL A C 1
ATOM 1324 O O . VAL A 1 165 ? 17.237 -31.615 -39.301 1.00 32.00 165 VAL A O 1
ATOM 1327 N N . GLY A 1 166 ? 16.968 -33.829 -38.978 1.00 29.34 166 GLY A N 1
ATOM 1328 C CA . GLY A 1 166 ? 17.387 -33.905 -37.573 1.00 29.34 166 GLY A CA 1
ATOM 1329 C C . GLY A 1 166 ? 18.865 -33.557 -37.311 1.00 29.34 166 GLY A C 1
ATOM 1330 O O . GLY A 1 166 ? 19.619 -33.250 -38.233 1.00 29.34 166 GLY A O 1
ATOM 1331 N N . PRO A 1 167 ? 19.292 -33.579 -36.033 1.00 34.53 167 PRO A N 1
ATOM 1332 C CA . PRO A 1 167 ? 20.361 -32.729 -35.533 1.00 34.53 167 PRO A CA 1
ATOM 1333 C C . PRO A 1 167 ? 21.747 -33.243 -35.918 1.00 34.53 167 PRO A C 1
ATOM 1335 O O . PRO A 1 167 ? 22.100 -34.381 -35.616 1.00 34.53 167 PRO A O 1
ATOM 1338 N N . GLN A 1 168 ? 22.580 -32.349 -36.447 1.00 27.45 168 GLN A N 1
ATOM 1339 C CA . GLN A 1 168 ? 24.026 -32.440 -36.275 1.00 27.45 168 GLN A CA 1
ATOM 1340 C C . GLN A 1 168 ? 24.565 -31.114 -35.731 1.00 27.45 168 GLN A C 1
ATOM 1342 O O . GLN A 1 168 ? 24.449 -30.060 -36.347 1.00 27.45 168 GLN A O 1
ATOM 1347 N N . SER A 1 169 ? 25.128 -31.180 -34.526 1.00 32.84 169 SER A N 1
ATOM 1348 C CA . SER A 1 169 ? 26.147 -30.243 -34.031 1.00 32.84 169 SER A CA 1
ATOM 1349 C C . SER A 1 169 ? 27.536 -30.727 -34.484 1.00 32.84 169 SER A C 1
ATOM 1351 O O . SER A 1 169 ? 27.639 -31.897 -34.853 1.00 32.84 169 SER A O 1
ATOM 1353 N N . PRO A 1 170 ? 28.636 -29.960 -34.320 1.00 44.41 170 PRO A N 1
ATOM 1354 C CA . PRO A 1 170 ? 28.767 -28.529 -34.013 1.00 44.41 170 PRO A CA 1
ATOM 1355 C C . PRO A 1 170 ? 29.726 -27.793 -34.983 1.00 44.41 170 PRO A C 1
ATOM 1357 O O . PRO A 1 170 ? 30.664 -28.379 -35.516 1.00 44.41 170 PRO A O 1
ATOM 1360 N N . MET A 1 171 ? 29.598 -26.468 -35.111 1.00 32.53 171 MET A N 1
ATOM 1361 C CA . MET A 1 171 ? 30.741 -25.622 -35.485 1.00 32.53 171 MET A CA 1
ATOM 1362 C C . MET A 1 171 ? 31.093 -24.699 -34.321 1.00 32.53 171 MET A C 1
ATOM 1364 O O . MET A 1 171 ? 30.293 -23.902 -33.841 1.00 32.53 171 MET A O 1
ATOM 1368 N N . THR A 1 172 ? 32.316 -24.898 -33.853 1.00 49.72 172 THR A N 1
ATOM 1369 C CA . THR A 1 172 ? 33.023 -24.250 -32.754 1.00 49.72 172 THR A CA 1
ATOM 1370 C C . THR A 1 172 ? 33.367 -22.787 -33.039 1.00 49.72 172 THR A C 1
ATOM 1372 O O . THR A 1 172 ? 33.954 -22.487 -34.076 1.00 49.72 172 THR A O 1
ATOM 1375 N N . ALA A 1 173 ? 33.112 -21.910 -32.063 1.00 32.84 173 ALA A N 1
ATOM 1376 C CA . ALA A 1 173 ? 33.763 -20.608 -31.862 1.00 32.84 173 ALA A CA 1
ATOM 1377 C C . ALA A 1 173 ? 33.708 -20.266 -30.343 1.00 32.84 173 ALA A C 1
ATOM 1379 O O . ALA A 1 173 ? 32.872 -20.830 -29.638 1.00 32.84 173 ALA A O 1
ATOM 1380 N N . PRO A 1 174 ? 34.625 -19.449 -29.795 1.00 42.94 174 PRO A N 1
ATOM 1381 C CA . PRO A 1 174 ? 35.604 -19.846 -28.781 1.00 42.94 174 PRO A CA 1
ATOM 1382 C C . PRO A 1 174 ? 35.102 -19.836 -27.328 1.00 42.94 174 PRO A C 1
ATOM 1384 O O . PRO A 1 174 ? 34.332 -18.977 -26.904 1.00 42.94 174 PRO A O 1
ATOM 1387 N N . VAL A 1 175 ? 35.662 -20.766 -26.551 1.00 49.47 175 VAL A N 1
ATOM 1388 C CA . VAL A 1 175 ? 35.652 -20.832 -25.083 1.00 49.47 175 VAL A CA 1
ATOM 1389 C C . VAL A 1 175 ? 36.590 -19.744 -24.540 1.00 49.47 175 VAL A C 1
ATOM 1391 O O . VAL A 1 175 ? 37.778 -19.781 -24.849 1.00 49.47 175 VAL A O 1
ATOM 1394 N N . GLY A 1 176 ? 36.090 -18.786 -23.748 1.00 56.84 176 GLY A N 1
ATOM 1395 C CA . GLY A 1 176 ? 36.972 -17.854 -23.021 1.00 56.84 176 GLY A CA 1
ATOM 1396 C C . GLY A 1 176 ? 36.430 -16.476 -22.621 1.00 56.84 176 GLY A C 1
ATOM 1397 O O . GLY A 1 176 ? 37.234 -15.616 -22.283 1.00 56.84 176 GLY A O 1
ATOM 1398 N N . GLY A 1 177 ? 35.118 -16.223 -22.660 1.00 73.56 177 GLY A N 1
ATOM 1399 C CA . GLY A 1 177 ? 34.532 -14.948 -22.216 1.00 73.56 177 GLY A CA 1
ATOM 1400 C C . GLY A 1 177 ? 33.519 -15.131 -21.081 1.00 73.56 177 GLY A C 1
ATOM 1401 O O . GLY A 1 177 ? 32.948 -16.218 -20.971 1.00 73.56 177 GLY A O 1
ATOM 1402 N N . PRO A 1 178 ? 33.265 -14.088 -20.264 1.00 90.94 178 PRO A N 1
ATOM 1403 C CA . PRO A 1 178 ? 32.276 -14.147 -19.191 1.00 90.94 178 PRO A CA 1
ATOM 1404 C C . PRO A 1 178 ? 30.878 -14.490 -19.720 1.00 90.94 178 PRO A C 1
ATOM 1406 O O . PRO A 1 178 ? 30.505 -14.099 -20.835 1.00 90.94 178 PRO A O 1
ATOM 1409 N N . THR A 1 179 ? 30.093 -15.203 -18.915 1.00 96.44 179 THR A N 1
ATOM 1410 C CA . THR A 1 179 ? 28.735 -15.641 -19.275 1.00 96.44 179 THR A CA 1
ATOM 1411 C C . THR A 1 179 ? 27.639 -14.743 -18.695 1.00 96.44 179 THR A C 1
ATOM 1413 O O . THR A 1 179 ? 27.855 -13.922 -17.797 1.00 96.44 179 THR A O 1
ATOM 1416 N N . LEU A 1 180 ? 26.418 -14.891 -19.213 1.00 96.00 180 LEU A N 1
ATOM 1417 C CA . LEU A 1 180 ? 25.232 -14.195 -18.725 1.00 96.00 180 LEU A CA 1
ATOM 1418 C C . LEU A 1 180 ? 24.977 -14.493 -17.245 1.00 96.00 180 LEU A C 1
ATOM 1420 O O . LEU A 1 180 ? 24.702 -13.573 -16.474 1.00 96.00 180 LEU A O 1
ATOM 1424 N N . HIS A 1 181 ? 25.055 -15.758 -16.827 1.00 97.75 181 HIS A N 1
ATOM 1425 C CA . HIS A 1 181 ? 24.818 -16.132 -15.434 1.00 97.75 181 HIS A CA 1
ATOM 1426 C C . HIS A 1 181 ? 25.915 -15.604 -14.519 1.00 97.75 181 HIS A C 1
ATOM 1428 O O . HIS A 1 181 ? 25.596 -15.155 -13.419 1.00 97.75 181 HIS A O 1
ATOM 1434 N N . GLU A 1 182 ? 27.177 -15.618 -14.949 1.00 96.50 182 GLU A N 1
ATOM 1435 C CA . GLU A 1 182 ? 28.278 -15.001 -14.201 1.00 96.50 182 GLU A CA 1
ATOM 1436 C C . GLU A 1 182 ? 28.014 -13.512 -13.961 1.00 96.50 182 GLU A C 1
ATOM 1438 O O . GLU A 1 182 ? 28.022 -13.066 -12.812 1.00 96.50 182 GLU A O 1
ATOM 1443 N N . ALA A 1 183 ? 27.651 -12.768 -15.009 1.00 97.25 183 ALA A N 1
ATOM 1444 C CA . ALA A 1 183 ? 27.285 -11.360 -14.894 1.00 97.25 183 ALA A CA 1
ATOM 1445 C C . ALA A 1 183 ? 26.056 -11.131 -13.997 1.00 97.25 183 ALA A C 1
ATOM 1447 O O . ALA A 1 183 ? 26.031 -10.198 -13.193 1.00 97.25 183 ALA A O 1
ATOM 1448 N N . MET A 1 184 ? 25.031 -11.987 -14.079 1.00 97.94 184 MET A N 1
ATOM 1449 C CA . MET A 1 184 ? 23.860 -11.896 -13.201 1.00 97.94 184 MET A CA 1
ATOM 1450 C C . MET A 1 184 ? 24.203 -12.188 -11.732 1.00 97.94 184 MET A C 1
ATOM 1452 O O . MET A 1 184 ? 23.625 -11.560 -10.844 1.00 97.94 184 MET A O 1
ATOM 1456 N N . ARG A 1 185 ? 25.126 -13.119 -11.452 1.00 98.00 185 ARG A N 1
ATOM 1457 C CA . ARG A 1 185 ? 25.609 -13.401 -10.089 1.00 98.00 185 ARG A CA 1
ATOM 1458 C C . ARG A 1 185 ? 26.444 -12.243 -9.547 1.00 98.00 185 ARG A C 1
ATOM 1460 O O . ARG A 1 185 ? 26.199 -11.823 -8.421 1.00 98.00 185 ARG A O 1
ATOM 1467 N N . ALA A 1 186 ? 27.334 -11.666 -10.354 1.00 96.81 186 ALA A N 1
ATOM 1468 C CA . ALA A 1 186 ? 28.067 -10.457 -9.979 1.00 96.81 186 ALA A CA 1
ATOM 1469 C C . ALA A 1 186 ? 27.114 -9.289 -9.686 1.00 96.81 186 ALA A C 1
ATOM 1471 O O . ALA A 1 186 ? 27.250 -8.600 -8.677 1.00 96.81 186 ALA A O 1
ATOM 1472 N N . TYR A 1 187 ? 26.065 -9.131 -10.497 1.00 97.31 187 TYR A N 1
ATOM 1473 C CA . TYR A 1 187 ? 25.024 -8.143 -10.236 1.00 97.31 187 TYR A CA 1
ATOM 1474 C C . TYR A 1 187 ? 24.260 -8.415 -8.930 1.00 97.31 187 TYR A C 1
ATOM 1476 O O . TYR A 1 187 ? 23.923 -7.476 -8.214 1.00 97.31 187 TYR A O 1
ATOM 1484 N N . ILE A 1 188 ? 24.007 -9.680 -8.571 1.00 97.50 188 ILE A N 1
ATOM 1485 C CA . ILE A 1 188 ? 23.430 -10.040 -7.265 1.00 97.50 188 ILE A CA 1
ATOM 1486 C C . ILE A 1 188 ? 24.349 -9.610 -6.114 1.00 97.50 188 ILE A C 1
ATOM 1488 O O . ILE A 1 188 ? 23.844 -9.071 -5.129 1.00 97.50 188 ILE A O 1
ATOM 1492 N N . GLU A 1 189 ? 25.664 -9.810 -6.219 1.00 96.69 189 GLU A N 1
ATOM 1493 C CA . GLU A 1 189 ? 26.605 -9.338 -5.194 1.00 96.69 189 GLU A CA 1
ATOM 1494 C C . GLU A 1 189 ? 26.627 -7.808 -5.111 1.00 96.69 189 GLU A C 1
ATOM 1496 O O . GLU A 1 189 ? 26.532 -7.254 -4.015 1.00 96.69 189 GLU A O 1
ATOM 1501 N N . TRP A 1 190 ? 26.608 -7.114 -6.253 1.00 96.12 190 TRP A N 1
ATOM 1502 C CA . TRP A 1 190 ? 26.456 -5.659 -6.282 1.00 96.12 190 TRP A CA 1
ATOM 1503 C C . TRP A 1 190 ? 25.161 -5.205 -5.589 1.00 96.12 190 TRP A C 1
ATOM 1505 O O . TRP A 1 190 ? 25.196 -4.303 -4.758 1.00 96.12 190 TRP A O 1
ATOM 1515 N N . LEU A 1 191 ? 24.027 -5.872 -5.843 1.00 94.19 191 LEU A N 1
ATOM 1516 C CA . LEU A 1 191 ? 22.745 -5.577 -5.186 1.00 94.19 191 LEU A CA 1
ATOM 1517 C C . LEU A 1 191 ? 22.805 -5.766 -3.663 1.00 94.19 191 LEU A C 1
ATOM 1519 O O . LEU A 1 191 ? 22.132 -5.034 -2.935 1.00 94.19 191 LEU A O 1
ATOM 1523 N N . LYS A 1 192 ? 23.566 -6.752 -3.169 1.00 93.31 192 LYS A N 1
ATOM 1524 C CA . LYS A 1 192 ? 23.737 -6.968 -1.724 1.00 93.31 192 LYS A CA 1
ATOM 1525 C C . LYS A 1 192 ? 24.501 -5.825 -1.072 1.00 93.31 192 LYS A C 1
ATOM 1527 O O . LYS A 1 192 ? 24.167 -5.490 0.057 1.00 93.31 192 LYS A O 1
ATOM 1532 N N . ILE A 1 193 ? 25.482 -5.252 -1.768 1.00 92.75 193 ILE A N 1
ATOM 1533 C CA . ILE A 1 193 ? 26.272 -4.110 -1.294 1.00 92.75 193 ILE A CA 1
ATOM 1534 C C . ILE A 1 193 ? 25.438 -2.828 -1.377 1.00 92.75 193 ILE A C 1
ATOM 1536 O O . ILE A 1 193 ? 25.241 -2.160 -0.368 1.00 92.75 193 ILE A O 1
ATOM 1540 N N . GLU A 1 194 ? 24.884 -2.531 -2.555 1.00 92.00 194 GLU A N 1
ATOM 1541 C CA . GLU A 1 194 ? 24.104 -1.317 -2.835 1.00 92.00 194 GLU A CA 1
ATOM 1542 C C . GLU A 1 194 ? 22.896 -1.173 -1.901 1.00 92.00 194 GLU A C 1
ATOM 1544 O O . GLU A 1 194 ? 22.557 -0.080 -1.452 1.00 92.00 194 GLU A O 1
ATOM 1549 N N . TYR A 1 195 ? 22.230 -2.289 -1.598 1.00 91.12 195 TYR A N 1
ATOM 1550 C CA . TYR A 1 195 ? 21.051 -2.307 -0.737 1.00 91.12 195 TYR A CA 1
ATOM 1551 C C . TYR A 1 195 ? 21.326 -2.839 0.662 1.00 91.12 195 TYR A C 1
ATOM 1553 O O . TYR A 1 195 ? 20.371 -3.221 1.347 1.00 91.12 195 TYR A O 1
ATOM 1561 N N . PHE A 1 196 ? 22.586 -2.866 1.095 1.00 88.31 196 PHE A N 1
ATOM 1562 C CA . PHE A 1 196 ? 22.920 -3.140 2.483 1.00 88.31 196 PHE A CA 1
ATOM 1563 C C . PHE A 1 196 ? 22.477 -1.974 3.366 1.00 88.31 196 PHE A C 1
ATOM 1565 O O . PHE A 1 196 ? 22.837 -0.823 3.135 1.00 88.31 196 PHE A O 1
ATOM 1572 N N . ASP A 1 197 ? 21.701 -2.274 4.398 1.00 80.88 197 ASP A N 1
ATOM 1573 C CA . ASP A 1 197 ? 21.344 -1.305 5.422 1.00 80.88 197 ASP A CA 1
ATOM 1574 C C . ASP A 1 197 ? 22.223 -1.532 6.656 1.00 80.88 197 ASP A C 1
ATOM 1576 O O . ASP A 1 197 ? 22.124 -2.560 7.332 1.00 80.88 197 ASP A O 1
ATOM 1580 N N . ALA A 1 198 ? 23.096 -0.561 6.935 1.00 81.62 198 ALA A N 1
ATOM 1581 C CA . ALA A 1 198 ? 24.041 -0.617 8.044 1.00 81.62 198 ALA A CA 1
ATOM 1582 C C . ALA A 1 198 ? 23.343 -0.669 9.412 1.00 81.62 198 ALA A C 1
ATOM 1584 O O . ALA A 1 198 ? 23.852 -1.326 10.321 1.00 81.62 198 ALA A O 1
ATOM 1585 N N . GLU A 1 199 ? 22.169 -0.041 9.553 1.00 74.00 199 GLU A N 1
ATOM 1586 C CA . GLU A 1 199 ? 21.422 -0.029 10.814 1.00 74.00 199 GLU A CA 1
ATOM 1587 C C . GLU A 1 199 ? 20.833 -1.406 11.113 1.00 74.00 199 GLU A C 1
ATOM 1589 O O . GLU A 1 199 ? 20.968 -1.931 12.219 1.00 74.00 199 GLU A O 1
ATOM 1594 N N . SER A 1 200 ? 20.194 -2.022 10.116 1.00 70.75 200 SER A N 1
ATOM 1595 C CA . SER A 1 200 ? 19.619 -3.355 10.286 1.00 70.75 200 SER A CA 1
ATOM 1596 C C . SER A 1 200 ? 20.636 -4.482 10.115 1.00 70.75 200 SER A C 1
ATOM 1598 O O . SER A 1 200 ? 20.318 -5.611 10.483 1.00 70.75 200 SER A O 1
ATOM 1600 N N . ARG A 1 201 ? 21.845 -4.209 9.603 1.00 81.00 201 ARG A N 1
ATOM 1601 C CA . ARG A 1 201 ? 22.878 -5.194 9.217 1.00 81.00 201 ARG A CA 1
ATOM 1602 C C . ARG A 1 201 ? 22.368 -6.265 8.246 1.00 81.00 201 ARG A C 1
ATOM 1604 O O . ARG A 1 201 ? 22.862 -7.391 8.238 1.00 81.00 201 ARG A O 1
ATOM 1611 N N . HIS A 1 202 ? 21.364 -5.927 7.445 1.00 82.88 202 HIS A N 1
ATOM 1612 C CA . HIS A 1 202 ? 20.765 -6.811 6.450 1.00 82.88 202 HIS A CA 1
ATOM 1613 C C . HIS A 1 202 ? 20.570 -6.058 5.134 1.00 82.88 202 HIS A C 1
ATOM 1615 O O . HIS A 1 202 ? 20.505 -4.833 5.094 1.00 82.88 202 HIS A O 1
ATOM 1621 N N . VAL A 1 203 ? 20.413 -6.803 4.040 1.00 84.75 203 VAL A N 1
ATOM 1622 C CA . VAL A 1 203 ? 19.936 -6.225 2.779 1.00 84.75 203 VAL A CA 1
ATOM 1623 C C . VAL A 1 203 ? 18.487 -5.777 2.960 1.00 84.75 203 VAL A C 1
ATOM 1625 O O . VAL A 1 203 ? 17.661 -6.518 3.506 1.00 84.75 203 VAL A O 1
ATOM 1628 N N . THR A 1 204 ? 18.153 -4.581 2.475 1.00 84.31 204 THR A N 1
ATOM 1629 C CA . THR A 1 204 ? 16.784 -4.062 2.544 1.00 84.31 204 THR A CA 1
ATOM 1630 C C . THR A 1 204 ? 15.786 -5.032 1.903 1.00 84.31 204 THR A C 1
ATOM 1632 O O . THR A 1 204 ? 16.089 -5.752 0.948 1.00 84.31 204 THR A O 1
ATOM 1635 N N . ALA A 1 205 ? 14.534 -5.016 2.369 1.00 81.12 205 ALA A N 1
ATOM 1636 C CA . ALA A 1 205 ? 13.485 -5.872 1.810 1.00 81.12 205 ALA A CA 1
ATOM 1637 C C . ALA A 1 205 ? 13.275 -5.656 0.296 1.00 81.12 205 ALA A C 1
ATOM 1639 O O . ALA A 1 205 ? 12.896 -6.588 -0.416 1.00 81.12 205 ALA A O 1
ATOM 1640 N N . TRP A 1 206 ? 13.519 -4.435 -0.197 1.00 84.81 206 TRP A N 1
ATOM 1641 C CA . TRP A 1 206 ? 13.466 -4.137 -1.625 1.00 84.81 206 TRP A CA 1
ATOM 1642 C C . TRP A 1 206 ? 14.640 -4.774 -2.378 1.00 84.81 206 TRP A C 1
ATOM 1644 O O . TRP A 1 206 ? 14.393 -5.495 -3.346 1.00 84.81 206 TRP A O 1
ATOM 1654 N N . GLY A 1 207 ? 15.873 -4.617 -1.880 1.00 88.62 207 GLY A N 1
ATOM 1655 C CA . GLY A 1 207 ? 17.058 -5.279 -2.434 1.00 88.62 207 GLY A CA 1
ATOM 1656 C C . GLY A 1 207 ? 16.914 -6.801 -2.473 1.00 88.62 207 GLY A C 1
ATOM 1657 O O . GLY A 1 207 ? 17.112 -7.417 -3.518 1.00 88.62 207 GLY A O 1
ATOM 1658 N N . MET A 1 208 ? 16.414 -7.413 -1.394 1.00 89.12 208 MET A N 1
ATOM 1659 C CA . MET A 1 208 ? 16.090 -8.846 -1.363 1.00 89.12 208 MET A CA 1
ATOM 1660 C C . MET A 1 208 ? 15.060 -9.249 -2.427 1.00 89.12 208 MET A C 1
ATOM 1662 O O . MET A 1 208 ? 15.132 -10.344 -2.988 1.00 89.12 208 MET A O 1
ATOM 1666 N N . GLY A 1 209 ? 14.097 -8.374 -2.727 1.00 90.38 209 GLY A N 1
ATOM 1667 C CA . GLY A 1 209 ? 13.148 -8.570 -3.819 1.00 90.38 209 GLY A CA 1
ATOM 1668 C C . GLY A 1 209 ? 13.821 -8.572 -5.195 1.00 90.38 209 GLY A C 1
ATOM 1669 O O . GLY A 1 209 ? 13.504 -9.433 -6.014 1.00 90.38 209 GLY A O 1
ATOM 1670 N N . GLN A 1 210 ? 14.758 -7.651 -5.440 1.00 92.62 210 GLN A N 1
ATOM 1671 C CA . GLN A 1 210 ? 15.547 -7.595 -6.680 1.00 92.62 210 GLN A CA 1
ATOM 1672 C C . GLN A 1 210 ? 16.458 -8.825 -6.826 1.00 92.62 210 GLN A C 1
ATOM 1674 O O . GLN A 1 210 ? 16.470 -9.450 -7.884 1.00 92.62 210 GLN A O 1
ATOM 1679 N N . ILE A 1 211 ? 17.124 -9.251 -5.747 1.00 94.25 211 ILE A N 1
ATOM 1680 C CA . ILE A 1 211 ? 17.959 -10.464 -5.725 1.00 94.25 211 ILE A CA 1
ATOM 1681 C C . ILE A 1 211 ? 17.135 -11.699 -6.107 1.00 94.25 211 ILE A C 1
ATOM 1683 O O . ILE A 1 211 ? 17.525 -12.450 -6.998 1.00 94.25 211 ILE A O 1
ATOM 1687 N N . LYS A 1 212 ? 15.954 -11.891 -5.505 1.00 92.88 212 LYS A N 1
ATOM 1688 C CA . LYS A 1 212 ? 15.070 -13.019 -5.849 1.00 92.88 212 LYS A CA 1
ATOM 1689 C C . LYS A 1 212 ? 14.584 -12.969 -7.298 1.00 92.88 212 LYS A C 1
ATOM 1691 O O . LYS A 1 212 ? 14.415 -14.017 -7.917 1.00 92.88 212 LYS A O 1
ATOM 1696 N N . GLN A 1 213 ? 14.333 -11.776 -7.838 1.00 94.81 213 GLN A N 1
ATOM 1697 C CA . GLN A 1 213 ? 13.984 -11.617 -9.252 1.00 94.81 213 GLN A CA 1
ATOM 1698 C C . GLN A 1 213 ? 15.155 -12.030 -10.148 1.00 94.81 213 GLN A C 1
ATOM 1700 O O . GLN A 1 213 ? 14.940 -12.801 -11.076 1.00 94.81 213 GLN A O 1
ATOM 1705 N N . MET A 1 214 ? 16.387 -11.617 -9.831 1.00 96.81 214 MET A N 1
ATOM 1706 C CA . MET A 1 214 ? 17.576 -12.059 -10.567 1.00 96.81 214 MET A CA 1
ATOM 1707 C C . MET A 1 214 ? 17.800 -13.567 -10.482 1.00 96.81 214 MET A C 1
ATOM 1709 O O . MET A 1 214 ? 18.041 -14.203 -11.500 1.00 96.81 214 MET A O 1
ATOM 1713 N N . GLN A 1 215 ? 17.645 -14.169 -9.303 1.00 96.00 215 GLN A N 1
ATOM 1714 C CA . GLN A 1 215 ? 17.753 -15.622 -9.139 1.00 96.00 215 GLN A CA 1
ATOM 1715 C C . GLN A 1 215 ? 16.732 -16.378 -10.001 1.00 96.00 215 GLN A C 1
ATOM 1717 O O . GLN A 1 215 ? 17.051 -17.413 -10.580 1.00 96.00 215 GLN A O 1
ATOM 1722 N N . ARG A 1 216 ? 15.510 -15.849 -10.137 1.00 94.44 216 ARG A N 1
ATOM 1723 C CA . ARG A 1 216 ? 14.509 -16.407 -11.059 1.00 94.44 216 ARG A CA 1
ATOM 1724 C C . ARG A 1 216 ? 14.907 -16.226 -12.518 1.00 94.44 216 ARG A C 1
ATOM 1726 O O . ARG A 1 216 ? 14.697 -17.143 -13.299 1.00 94.44 216 ARG A O 1
ATOM 1733 N N . LEU A 1 217 ? 15.486 -15.083 -12.887 1.00 95.75 217 LEU A N 1
ATOM 1734 C CA . LEU A 1 217 ? 16.003 -14.871 -14.241 1.00 95.75 217 LEU A CA 1
ATOM 1735 C C . LEU A 1 217 ? 17.075 -15.909 -14.595 1.00 95.75 217 LEU A C 1
ATOM 1737 O O . LEU A 1 217 ? 16.961 -16.528 -15.645 1.00 95.75 217 LEU A O 1
ATOM 1741 N N . ILE A 1 218 ? 18.029 -16.162 -13.692 1.00 96.56 218 ILE A N 1
ATOM 1742 C CA . ILE A 1 218 ? 19.054 -17.209 -13.846 1.00 96.56 218 ILE A CA 1
ATOM 1743 C C . ILE A 1 218 ? 18.405 -18.589 -14.020 1.00 96.56 218 ILE A C 1
ATOM 1745 O O . ILE A 1 218 ? 18.786 -19.348 -14.900 1.00 96.56 218 ILE A O 1
ATOM 1749 N N . LYS A 1 219 ? 17.397 -18.915 -13.201 1.00 95.06 219 LYS A N 1
ATOM 1750 C CA . LYS A 1 219 ? 16.718 -20.218 -13.252 1.00 95.06 219 LYS A CA 1
ATOM 1751 C C . LYS A 1 219 ? 15.972 -20.469 -14.570 1.00 95.06 219 LYS A C 1
ATOM 1753 O O . LYS A 1 219 ? 15.851 -21.617 -14.980 1.00 95.06 219 LYS A O 1
ATOM 1758 N N . HIS A 1 220 ? 15.416 -19.428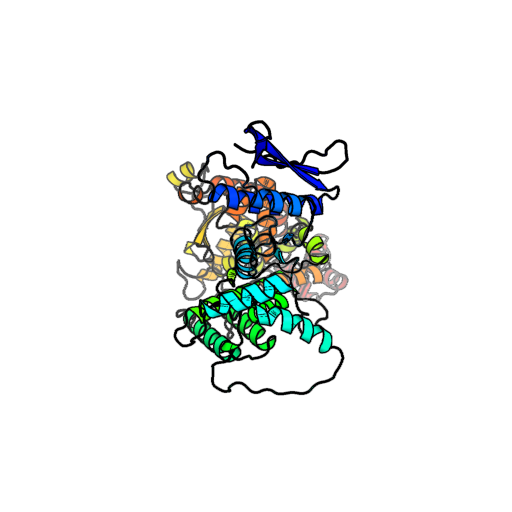 -15.186 1.00 93.81 220 HIS A N 1
ATOM 1759 C CA . HIS A 1 220 ? 14.533 -19.563 -16.350 1.00 93.81 220 HIS A CA 1
ATOM 1760 C C . HIS A 1 220 ? 15.226 -19.393 -17.704 1.00 93.81 220 HIS A C 1
ATOM 1762 O O . HIS A 1 220 ? 14.605 -19.688 -18.721 1.00 93.81 220 HIS A O 1
ATOM 1768 N N . HIS A 1 221 ? 16.472 -18.925 -17.729 1.00 95.00 221 HIS A N 1
ATOM 1769 C CA . HIS A 1 221 ? 17.192 -18.626 -18.964 1.00 95.00 221 HIS A CA 1
ATOM 1770 C C . HIS A 1 221 ? 18.480 -19.432 -19.045 1.00 95.00 221 HIS A C 1
ATOM 1772 O O . HIS A 1 221 ? 19.183 -19.575 -18.048 1.00 95.00 221 HIS A O 1
ATOM 1778 N N . SER A 1 222 ? 18.800 -19.941 -20.233 1.00 93.62 222 SER A N 1
ATOM 1779 C CA . SER A 1 222 ? 20.057 -20.648 -20.482 1.00 93.62 222 SER A CA 1
ATOM 1780 C C . SER A 1 222 ? 21.256 -19.737 -20.239 1.00 93.62 222 SER A C 1
ATOM 1782 O O . SER A 1 222 ? 21.194 -18.534 -20.510 1.00 93.62 222 SER A O 1
ATOM 1784 N N . ASP A 1 223 ? 22.351 -20.318 -19.752 1.00 96.56 223 ASP A N 1
ATOM 1785 C CA . ASP A 1 223 ? 23.607 -19.587 -19.675 1.00 96.56 223 ASP A CA 1
ATOM 1786 C C . ASP A 1 223 ? 24.223 -19.475 -21.070 1.00 96.56 223 ASP A C 1
ATOM 1788 O O . ASP A 1 223 ? 24.302 -20.461 -21.803 1.00 96.56 223 ASP A O 1
ATOM 1792 N N . VAL A 1 224 ? 24.616 -18.265 -21.452 1.00 93.38 224 VAL A N 1
ATOM 1793 C CA . VAL A 1 224 ? 25.181 -17.960 -22.771 1.00 93.38 224 VAL A CA 1
ATOM 1794 C C . VAL A 1 224 ? 26.387 -17.041 -22.605 1.00 93.38 224 VAL A C 1
ATOM 1796 O O . VAL A 1 224 ? 26.397 -16.230 -21.675 1.00 93.38 224 VAL A O 1
ATOM 1799 N N . PRO A 1 225 ? 27.395 -17.108 -23.490 1.00 95.25 225 PRO A N 1
ATOM 1800 C CA . PRO A 1 225 ? 28.477 -16.130 -23.498 1.00 95.25 225 PRO A CA 1
ATOM 1801 C C . PRO A 1 225 ? 27.926 -14.707 -23.642 1.00 95.25 225 PRO A C 1
ATOM 1803 O O . PRO A 1 225 ? 27.002 -14.481 -24.426 1.00 95.25 225 PRO A O 1
ATOM 1806 N N . LEU A 1 226 ? 28.506 -13.722 -22.946 1.00 94.38 226 LEU A N 1
ATOM 1807 C CA . LEU A 1 226 ? 28.070 -12.326 -23.090 1.00 94.38 226 LEU A CA 1
ATOM 1808 C C . LEU A 1 226 ? 28.227 -11.802 -24.524 1.00 94.38 226 LEU A C 1
ATOM 1810 O O . LEU A 1 226 ? 27.458 -10.942 -24.944 1.00 94.38 226 LEU A O 1
ATOM 1814 N N . SER A 1 227 ? 29.166 -12.343 -25.302 1.00 91.94 227 SER A N 1
ATOM 1815 C CA . SER A 1 227 ? 29.316 -12.035 -26.730 1.00 91.94 227 SER A CA 1
ATOM 1816 C C . SER A 1 227 ? 28.092 -12.421 -27.571 1.00 91.94 227 SER A C 1
ATOM 1818 O O . SER A 1 227 ? 27.846 -11.797 -28.598 1.00 91.94 227 SER A O 1
ATOM 1820 N N . ALA A 1 228 ? 27.304 -13.403 -27.124 1.00 91.81 228 ALA A N 1
ATOM 1821 C CA . ALA A 1 228 ? 26.052 -13.818 -27.755 1.00 91.81 228 ALA A CA 1
ATOM 1822 C C . ALA A 1 228 ? 24.824 -13.050 -27.224 1.00 91.81 228 ALA A C 1
ATOM 1824 O O . ALA A 1 228 ? 23.712 -13.246 -27.712 1.00 91.81 228 ALA A O 1
ATOM 1825 N N . LEU A 1 229 ? 24.997 -12.176 -26.224 1.00 93.81 229 LEU A N 1
ATOM 1826 C CA . LEU A 1 229 ? 23.928 -11.345 -25.668 1.00 93.81 229 LEU A CA 1
ATOM 1827 C C . LEU A 1 229 ? 23.714 -10.091 -26.533 1.00 93.81 229 LEU A C 1
ATOM 1829 O O . LEU A 1 229 ? 23.976 -8.963 -26.109 1.00 93.81 229 LEU A O 1
ATOM 1833 N N . ASP A 1 230 ? 23.264 -10.301 -27.766 1.00 92.94 230 ASP A N 1
ATOM 1834 C CA . ASP A 1 230 ? 22.934 -9.244 -28.719 1.00 92.94 230 ASP A CA 1
ATOM 1835 C C . ASP A 1 230 ? 21.485 -8.734 -28.554 1.00 92.94 230 ASP A C 1
ATOM 1837 O O . ASP A 1 230 ? 20.777 -9.060 -27.593 1.00 92.94 230 ASP A O 1
ATOM 1841 N N . PHE A 1 231 ? 21.035 -7.886 -29.484 1.00 93.25 231 PHE A N 1
ATOM 1842 C CA . PHE A 1 231 ? 19.667 -7.363 -29.482 1.00 93.25 231 PHE A CA 1
ATOM 1843 C C . PHE A 1 231 ? 18.614 -8.481 -29.530 1.00 93.25 231 PHE A C 1
ATOM 1845 O O . PHE A 1 231 ? 17.661 -8.445 -28.750 1.00 93.25 231 PHE A O 1
ATOM 1852 N N . ASN A 1 232 ? 18.798 -9.477 -30.399 1.00 91.38 232 ASN A N 1
ATOM 1853 C CA . ASN A 1 232 ? 17.835 -10.556 -30.612 1.00 91.38 232 ASN A CA 1
ATOM 1854 C C . ASN A 1 232 ? 17.744 -11.458 -29.381 1.00 91.38 232 ASN A C 1
ATOM 1856 O O . ASN A 1 232 ? 16.648 -11.832 -28.955 1.00 91.38 232 ASN A O 1
ATOM 1860 N N . MET A 1 233 ? 18.884 -11.759 -28.755 1.00 94.19 233 MET A N 1
ATOM 1861 C CA . MET A 1 233 ? 18.915 -12.517 -27.511 1.00 94.19 233 MET A CA 1
ATOM 1862 C C . MET A 1 233 ? 18.194 -11.755 -26.394 1.00 94.19 233 MET A C 1
ATOM 1864 O O . MET A 1 233 ? 17.320 -12.311 -25.730 1.00 94.19 233 MET A O 1
ATOM 1868 N N . LEU A 1 234 ? 18.474 -10.460 -26.215 1.00 95.06 234 LEU A N 1
ATOM 1869 C CA . LEU A 1 234 ? 17.779 -9.634 -25.221 1.00 95.06 234 LEU A CA 1
ATOM 1870 C C . LEU A 1 234 ? 16.273 -9.522 -25.489 1.00 95.06 234 LEU A C 1
ATOM 1872 O O . LEU A 1 234 ? 15.475 -9.578 -24.547 1.00 95.06 234 LEU A O 1
ATOM 1876 N N . GLU A 1 235 ? 15.870 -9.399 -26.754 1.00 95.00 235 GLU A N 1
ATOM 1877 C CA . GLU A 1 235 ? 14.465 -9.419 -27.148 1.00 95.00 235 GLU A CA 1
ATOM 1878 C C . GLU A 1 235 ? 13.813 -10.766 -26.825 1.00 95.00 235 GLU A C 1
ATOM 1880 O O . GLU A 1 235 ? 12.701 -10.782 -26.297 1.00 95.00 235 GLU A O 1
ATOM 1885 N N . SER A 1 236 ? 14.508 -11.884 -27.042 1.00 94.94 236 SER A N 1
ATOM 1886 C CA . SER A 1 236 ? 14.034 -13.220 -26.671 1.00 94.94 236 SER A CA 1
ATOM 1887 C C . SER A 1 236 ? 13.849 -13.362 -25.155 1.00 94.94 236 SER A C 1
ATOM 1889 O O . SER A 1 236 ? 12.774 -13.770 -24.696 1.00 94.94 236 SER A O 1
ATOM 1891 N N . LEU A 1 237 ? 14.834 -12.924 -24.357 1.00 96.25 237 LEU A N 1
ATOM 1892 C CA . LEU A 1 237 ? 14.771 -12.944 -22.890 1.00 96.25 237 LEU A CA 1
ATOM 1893 C C . LEU A 1 237 ? 13.591 -12.116 -22.363 1.00 96.25 237 LEU A C 1
ATOM 1895 O O . LEU A 1 237 ? 12.862 -12.560 -21.472 1.00 96.25 237 LEU A O 1
ATOM 1899 N N . ILE A 1 238 ? 13.378 -10.915 -22.909 1.00 96.06 238 ILE A N 1
ATOM 1900 C CA . ILE A 1 238 ? 12.239 -10.052 -22.560 1.00 96.06 238 ILE A CA 1
ATOM 1901 C C . ILE A 1 238 ? 10.925 -10.665 -23.069 1.00 96.06 238 ILE A C 1
ATOM 1903 O O . ILE A 1 238 ? 9.920 -10.675 -22.353 1.00 96.06 238 ILE A O 1
ATOM 1907 N N . GLY A 1 239 ? 10.933 -11.211 -24.283 1.00 95.62 239 GLY A N 1
ATOM 1908 C CA . GLY A 1 239 ? 9.815 -11.874 -24.947 1.00 95.62 239 GLY A CA 1
ATOM 1909 C C . GLY A 1 239 ? 9.265 -13.051 -24.150 1.00 95.62 239 GLY A C 1
ATOM 1910 O O . GLY A 1 239 ? 8.047 -13.170 -24.012 1.00 95.62 239 GLY A O 1
ATOM 1911 N N . TYR A 1 240 ? 10.141 -13.860 -23.553 1.00 95.56 240 TYR A N 1
ATOM 1912 C CA . TYR A 1 240 ? 9.762 -14.938 -22.639 1.00 95.56 240 TYR A CA 1
ATOM 1913 C C . TYR A 1 240 ? 8.851 -14.425 -21.517 1.00 95.56 240 TYR A C 1
ATOM 1915 O O . TYR A 1 240 ? 7.738 -14.918 -21.343 1.00 95.56 240 TYR A O 1
ATOM 1923 N N . TRP A 1 241 ? 9.260 -13.365 -20.814 1.00 95.75 241 TRP A N 1
ATOM 1924 C CA . TRP A 1 241 ? 8.462 -12.799 -19.724 1.00 95.75 241 TRP A CA 1
ATOM 1925 C C . TRP A 1 241 ? 7.199 -12.088 -20.218 1.00 95.75 241 TRP A C 1
ATOM 1927 O O . TRP A 1 241 ? 6.168 -12.162 -19.550 1.00 95.75 241 TRP A O 1
ATOM 1937 N N . ARG A 1 242 ? 7.223 -11.458 -21.402 1.00 95.19 242 ARG A N 1
ATOM 1938 C CA . ARG A 1 242 ? 6.025 -10.849 -22.017 1.00 95.19 242 ARG A CA 1
ATOM 1939 C C . ARG A 1 242 ? 4.923 -11.864 -22.292 1.00 95.19 242 ARG A C 1
ATOM 1941 O O . ARG A 1 242 ? 3.754 -11.513 -22.151 1.00 95.19 242 ARG A O 1
ATOM 1948 N N . ARG A 1 243 ? 5.295 -13.095 -22.656 1.00 93.25 243 ARG A N 1
ATOM 1949 C CA . ARG A 1 243 ? 4.370 -14.218 -22.879 1.00 93.25 243 ARG A CA 1
ATOM 1950 C C . ARG A 1 243 ? 3.831 -14.837 -21.586 1.00 93.25 243 ARG A C 1
ATOM 1952 O O . ARG A 1 243 ? 3.002 -15.731 -21.673 1.00 93.25 243 ARG A O 1
ATOM 1959 N N . ARG A 1 244 ? 4.252 -14.334 -20.415 1.00 92.44 244 ARG A N 1
ATOM 1960 C CA . ARG A 1 244 ? 3.815 -14.773 -19.080 1.00 92.44 244 ARG A CA 1
ATOM 1961 C C . ARG A 1 244 ? 4.003 -16.287 -18.899 1.00 92.44 244 ARG A C 1
ATOM 1963 O O . ARG A 1 244 ? 3.033 -17.035 -19.002 1.00 92.44 244 ARG A O 1
ATOM 1970 N N . PRO A 1 245 ? 5.232 -16.753 -18.615 1.00 92.19 245 PRO A N 1
ATOM 1971 C CA . PRO A 1 245 ? 5.482 -18.175 -18.418 1.00 92.19 245 PRO A CA 1
ATOM 1972 C C . PRO A 1 245 ? 4.596 -18.760 -17.316 1.00 92.19 245 PRO A C 1
ATOM 1974 O O . PRO A 1 245 ? 4.109 -18.049 -16.427 1.00 92.19 245 PRO A O 1
ATOM 1977 N N . ILE A 1 246 ? 4.400 -20.072 -17.388 1.00 90.81 246 ILE A N 1
ATOM 1978 C CA . ILE A 1 246 ? 3.638 -20.825 -16.397 1.00 90.81 246 ILE A CA 1
ATOM 1979 C C . ILE A 1 246 ? 4.322 -20.691 -15.033 1.00 90.81 246 ILE A C 1
ATOM 1981 O O . ILE A 1 246 ? 5.550 -20.739 -14.911 1.00 90.81 246 ILE A O 1
ATOM 1985 N N . ARG A 1 247 ? 3.519 -20.450 -13.997 1.00 86.88 247 ARG A N 1
ATOM 1986 C CA . ARG A 1 247 ? 4.001 -20.373 -12.624 1.00 86.88 247 ARG A CA 1
ATOM 1987 C C . ARG A 1 247 ? 4.465 -21.760 -12.193 1.00 86.88 247 ARG A C 1
ATOM 1989 O O . ARG A 1 247 ? 3.722 -22.722 -12.292 1.00 86.88 247 ARG A O 1
ATOM 1996 N N . GLU A 1 248 ? 5.661 -21.838 -11.626 1.00 81.75 248 GLU A N 1
ATOM 1997 C CA . GLU A 1 248 ? 6.184 -23.091 -11.082 1.00 81.75 248 GLU A CA 1
ATOM 1998 C C . GLU A 1 248 ? 5.197 -23.745 -10.093 1.00 81.75 248 GLU A C 1
ATOM 2000 O O . GLU A 1 248 ? 4.719 -23.088 -9.161 1.00 81.75 248 GLU A O 1
ATOM 2005 N N . GLY A 1 249 ? 4.889 -25.027 -10.321 1.00 82.88 249 GLY A N 1
ATOM 2006 C CA . GLY A 1 249 ? 3.941 -25.805 -9.516 1.00 82.88 249 GLY A CA 1
ATOM 2007 C C . GLY A 1 249 ? 2.464 -25.465 -9.748 1.00 82.88 249 GLY A C 1
ATOM 2008 O O . GLY A 1 249 ? 1.638 -25.716 -8.875 1.00 82.88 249 GLY A O 1
ATOM 2009 N N . SER A 1 250 ? 2.119 -24.838 -10.873 1.00 86.31 250 SER A N 1
ATOM 2010 C CA . SER A 1 250 ? 0.742 -24.500 -11.237 1.00 86.31 250 SER A CA 1
ATOM 2011 C C . SER A 1 250 ? 0.578 -24.522 -12.751 1.00 86.31 250 SER A C 1
ATOM 2013 O O . SER A 1 250 ? 1.515 -24.188 -13.455 1.00 86.31 250 SER A O 1
ATOM 2015 N N . ASP A 1 251 ? -0.624 -24.795 -13.251 1.00 85.25 251 ASP A N 1
ATOM 2016 C CA . ASP A 1 251 ? -0.927 -24.665 -14.687 1.00 85.25 251 ASP A CA 1
ATOM 2017 C C . ASP A 1 251 ? -1.246 -23.218 -15.100 1.00 85.25 251 ASP A C 1
ATOM 2019 O O . ASP A 1 251 ? -1.496 -22.915 -16.266 1.00 85.25 251 ASP A O 1
ATOM 2023 N N . LYS A 1 252 ? -1.251 -22.28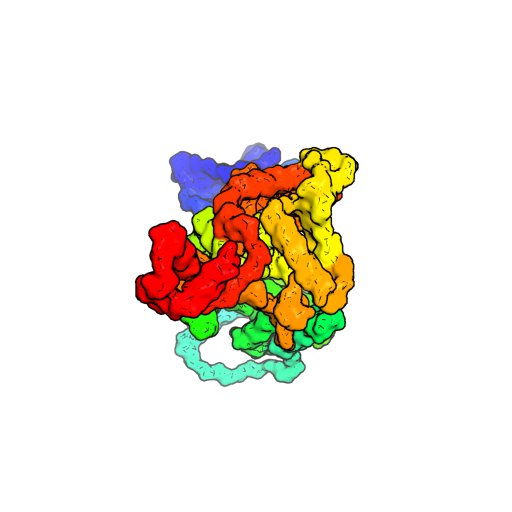5 -14.138 1.00 86.19 252 LYS A N 1
ATOM 2024 C CA . LYS A 1 252 ? -1.588 -20.881 -14.380 1.00 86.19 252 LYS A CA 1
ATOM 2025 C C . LYS A 1 252 ? -0.356 -20.072 -14.760 1.00 86.19 252 LYS A C 1
ATOM 2027 O O . LYS A 1 252 ? 0.703 -20.179 -14.142 1.00 86.19 252 LYS A O 1
ATOM 2032 N N . GLN A 1 253 ? -0.520 -19.170 -15.722 1.00 89.44 253 GLN A N 1
ATOM 2033 C CA . GLN A 1 253 ? 0.498 -18.179 -16.062 1.00 89.44 253 GLN A CA 1
ATOM 2034 C C . GLN A 1 253 ? 0.767 -17.222 -14.893 1.00 89.44 253 GLN A C 1
ATOM 2036 O O . GLN A 1 253 ? -0.130 -16.878 -14.117 1.00 89.44 253 GLN A O 1
ATOM 2041 N N . ILE A 1 254 ? 2.002 -16.727 -14.782 1.00 90.75 254 ILE A N 1
ATOM 2042 C CA . ILE A 1 254 ? 2.323 -15.677 -13.805 1.00 90.75 254 ILE A CA 1
ATOM 2043 C C . ILE A 1 254 ? 1.493 -14.413 -14.058 1.00 90.75 254 ILE A C 1
ATOM 2045 O O . ILE A 1 254 ? 1.123 -14.123 -15.192 1.00 90.75 254 ILE A O 1
ATOM 2049 N N . ALA A 1 255 ? 1.231 -13.615 -13.020 1.00 87.81 255 ALA A N 1
ATOM 2050 C CA . ALA A 1 255 ? 0.515 -12.345 -13.162 1.00 87.81 255 ALA A CA 1
ATOM 2051 C C . ALA A 1 255 ? 1.273 -11.347 -14.059 1.00 87.81 255 ALA A C 1
ATOM 2053 O O . ALA A 1 255 ? 2.506 -11.276 -14.008 1.00 87.81 255 ALA A O 1
ATOM 2054 N N . SER A 1 256 ? 0.542 -10.508 -14.802 1.00 89.94 256 SER A N 1
ATOM 2055 C CA . SER A 1 256 ? 1.122 -9.462 -15.664 1.00 89.94 256 SER A CA 1
ATOM 2056 C C . SER A 1 256 ? 2.085 -8.540 -14.899 1.00 89.94 256 SER A C 1
ATOM 2058 O O . SER A 1 256 ? 3.213 -8.299 -15.325 1.00 89.94 256 SER A O 1
ATOM 2060 N N . SER A 1 257 ? 1.726 -8.130 -13.679 1.00 88.06 257 SER A N 1
ATOM 2061 C CA . SER A 1 257 ? 2.608 -7.341 -12.805 1.00 88.06 257 SER A CA 1
ATOM 2062 C C . SER A 1 257 ? 3.917 -8.061 -12.450 1.00 88.06 257 SER A C 1
ATOM 2064 O O . SER A 1 257 ? 4.971 -7.434 -12.345 1.00 88.06 257 SER A O 1
ATOM 2066 N N . THR A 1 258 ? 3.877 -9.387 -12.296 1.00 91.12 258 THR A N 1
ATOM 2067 C CA . THR A 1 258 ? 5.063 -10.201 -12.005 1.00 91.12 258 THR A CA 1
ATOM 2068 C C . THR A 1 258 ? 5.971 -10.284 -13.224 1.00 91.12 258 THR A C 1
ATOM 2070 O O . THR A 1 258 ? 7.172 -10.060 -13.084 1.00 91.12 258 THR A O 1
ATOM 2073 N N . ALA A 1 259 ? 5.420 -10.535 -14.414 1.00 93.50 259 ALA A N 1
ATOM 2074 C CA . ALA A 1 259 ? 6.166 -10.472 -15.671 1.00 93.50 259 ALA A CA 1
ATOM 2075 C C . ALA A 1 259 ? 6.834 -9.099 -15.863 1.00 93.50 259 ALA A C 1
ATOM 2077 O O . ALA A 1 259 ? 8.030 -9.019 -16.139 1.00 93.50 259 ALA A O 1
ATOM 2078 N N . GLY A 1 260 ? 6.092 -8.016 -15.614 1.00 94.44 260 GLY A N 1
ATOM 2079 C CA . GLY A 1 260 ? 6.591 -6.647 -15.740 1.00 94.44 260 GLY A CA 1
ATOM 2080 C C . GLY A 1 260 ? 7.767 -6.344 -14.819 1.00 94.44 260 GLY A C 1
ATOM 2081 O O . GLY A 1 260 ? 8.721 -5.693 -15.240 1.00 94.44 260 GLY A O 1
ATOM 2082 N N . ASN A 1 261 ? 7.750 -6.875 -13.594 1.00 93.31 261 ASN A N 1
ATOM 2083 C CA . ASN A 1 261 ? 8.879 -6.749 -12.675 1.00 93.31 261 ASN A CA 1
ATOM 2084 C C . ASN A 1 261 ? 10.141 -7.450 -13.204 1.00 93.31 261 ASN A C 1
ATOM 2086 O O . ASN A 1 261 ? 11.214 -6.862 -13.132 1.00 93.31 261 ASN A O 1
ATOM 2090 N N . HIS A 1 262 ? 10.028 -8.651 -13.785 1.00 95.94 262 HIS A N 1
ATOM 2091 C CA . HIS A 1 262 ? 11.183 -9.356 -14.363 1.00 95.94 262 HIS A CA 1
ATOM 2092 C C . HIS A 1 262 ? 11.721 -8.644 -15.611 1.00 95.94 262 HIS A C 1
ATOM 2094 O O . HIS A 1 262 ? 12.932 -8.506 -15.758 1.00 95.94 262 HIS A O 1
ATOM 2100 N N . ILE A 1 263 ? 10.842 -8.114 -16.470 1.00 96.31 263 ILE A N 1
ATOM 2101 C CA . ILE A 1 263 ? 11.249 -7.301 -17.629 1.00 96.31 263 ILE A CA 1
ATOM 2102 C C . ILE A 1 263 ? 11.986 -6.041 -17.165 1.00 96.31 263 ILE A C 1
ATOM 2104 O O . ILE A 1 263 ? 13.050 -5.716 -17.688 1.00 96.31 263 ILE A O 1
ATOM 2108 N N . LYS A 1 264 ? 11.447 -5.334 -16.162 1.00 95.38 264 LYS A N 1
ATOM 2109 C CA . LYS A 1 264 ? 12.111 -4.162 -15.582 1.00 95.38 264 LYS A CA 1
ATOM 2110 C C . LYS A 1 264 ? 13.483 -4.538 -15.030 1.00 95.38 264 LYS A C 1
ATOM 2112 O O . LYS A 1 264 ? 14.450 -3.834 -15.304 1.00 95.38 264 LYS A O 1
ATOM 2117 N N . GLN A 1 265 ? 13.570 -5.654 -14.313 1.00 96.25 265 GLN A N 1
ATOM 2118 C CA . GLN A 1 265 ? 14.818 -6.139 -13.745 1.00 96.25 265 GLN A CA 1
ATOM 2119 C C . GLN A 1 265 ? 15.859 -6.456 -14.828 1.00 96.25 265 GLN A C 1
ATOM 2121 O O . GLN A 1 265 ? 16.997 -6.016 -14.703 1.00 96.25 265 GLN A O 1
ATOM 2126 N N . LEU A 1 266 ? 15.471 -7.123 -15.921 1.00 96.44 266 LEU A N 1
ATOM 2127 C CA . LEU A 1 266 ? 16.349 -7.368 -17.073 1.00 96.44 266 LEU A CA 1
ATOM 2128 C C . LEU A 1 266 ? 16.874 -6.063 -17.687 1.00 96.44 266 LEU A C 1
ATOM 2130 O O . LEU A 1 266 ? 18.059 -5.967 -18.004 1.00 96.44 266 LEU A O 1
ATOM 2134 N N . LYS A 1 267 ? 16.023 -5.035 -17.817 1.00 95.50 267 LYS A N 1
ATOM 2135 C CA . LYS A 1 267 ? 16.438 -3.724 -18.345 1.00 95.50 267 LYS A CA 1
ATOM 2136 C C . LYS A 1 267 ? 17.403 -2.984 -17.420 1.00 95.50 267 LYS A C 1
ATOM 2138 O O . LYS A 1 267 ? 18.367 -2.382 -17.899 1.00 95.50 267 LYS A O 1
ATOM 2143 N N . VAL A 1 268 ? 17.178 -3.047 -16.108 1.00 94.44 268 VAL A N 1
ATOM 2144 C CA . VAL A 1 268 ? 18.091 -2.450 -15.122 1.00 94.44 268 VAL A CA 1
ATOM 2145 C C . VAL A 1 268 ? 19.421 -3.207 -15.104 1.00 94.44 268 VAL A C 1
ATOM 2147 O O . VAL A 1 268 ? 20.463 -2.564 -15.182 1.00 94.44 268 VAL A O 1
ATOM 2150 N N . PHE A 1 269 ? 19.393 -4.544 -15.098 1.00 97.06 269 PHE A N 1
ATOM 2151 C CA . PHE A 1 269 ? 20.588 -5.388 -15.192 1.00 97.06 269 PHE A CA 1
ATOM 2152 C C . PHE A 1 269 ? 21.403 -5.072 -16.451 1.00 97.06 269 PHE A C 1
ATOM 2154 O O . PHE A 1 269 ? 22.590 -4.797 -16.345 1.00 97.06 269 PHE A O 1
ATOM 2161 N N . SER A 1 270 ? 20.763 -5.003 -17.621 1.00 96.31 270 SER A N 1
ATOM 2162 C CA . SER A 1 270 ? 21.440 -4.659 -18.883 1.00 96.31 270 SER A CA 1
ATOM 2163 C C . SER A 1 270 ? 22.086 -3.268 -18.822 1.00 96.31 270 SER A C 1
ATOM 2165 O O . SER A 1 270 ? 23.192 -3.059 -19.310 1.00 96.31 270 SER A O 1
ATOM 2167 N N . SER A 1 271 ? 21.427 -2.302 -18.175 1.00 95.56 271 SER A N 1
ATOM 2168 C CA . SER A 1 271 ? 21.988 -0.956 -17.983 1.00 95.56 271 SER A CA 1
ATOM 2169 C C . SER A 1 271 ? 23.135 -0.919 -16.966 1.00 95.56 271 SER A C 1
ATOM 2171 O O . SER A 1 271 ? 24.010 -0.061 -17.064 1.00 95.56 271 SER A O 1
ATOM 2173 N N . TRP A 1 272 ? 23.128 -1.800 -15.962 1.00 96.31 272 TRP A N 1
ATOM 2174 C CA . TRP A 1 272 ? 24.263 -1.995 -15.058 1.00 96.31 272 TRP A CA 1
ATOM 2175 C C . TRP A 1 272 ? 25.430 -2.635 -15.812 1.00 96.31 272 TRP A C 1
ATOM 2177 O O . TRP A 1 272 ? 26.491 -2.030 -15.865 1.00 96.31 272 TRP A O 1
ATOM 2187 N N . LEU A 1 273 ? 25.189 -3.748 -16.511 1.00 96.38 273 LEU A N 1
ATOM 2188 C CA . LEU A 1 273 ? 26.197 -4.493 -17.268 1.00 96.38 273 LEU A CA 1
ATOM 2189 C C . LEU A 1 273 ? 26.920 -3.616 -18.296 1.00 96.38 273 LEU A C 1
ATOM 2191 O O . LEU A 1 273 ? 28.133 -3.683 -18.422 1.00 96.38 273 LEU A O 1
ATOM 2195 N N . HIS A 1 274 ? 26.185 -2.739 -18.980 1.00 95.12 274 HIS A N 1
ATOM 2196 C CA . HIS A 1 274 ? 26.754 -1.769 -19.915 1.00 95.12 274 HIS A CA 1
ATOM 2197 C C . HIS A 1 274 ? 27.756 -0.792 -19.281 1.00 95.12 274 HIS A C 1
ATOM 2199 O O . HIS A 1 274 ? 28.673 -0.336 -19.961 1.00 95.12 274 HIS A O 1
ATOM 2205 N N . ARG A 1 275 ? 27.533 -0.422 -18.014 1.00 94.31 275 ARG A N 1
ATOM 2206 C CA . ARG A 1 275 ? 28.356 0.537 -17.262 1.00 94.31 275 ARG A CA 1
ATOM 2207 C C . ARG A 1 275 ? 29.466 -0.145 -16.466 1.00 94.31 275 ARG A C 1
ATOM 2209 O O . ARG A 1 275 ? 30.378 0.544 -16.021 1.00 94.31 275 ARG A O 1
ATOM 2216 N N . SER A 1 276 ? 29.379 -1.457 -16.263 1.00 91.69 276 SER A N 1
ATOM 2217 C CA . SER A 1 276 ? 30.367 -2.220 -15.510 1.00 91.69 276 SER A CA 1
ATOM 2218 C C . SER A 1 276 ? 31.675 -2.324 -16.304 1.00 91.69 276 SER A C 1
ATOM 2220 O O . SER A 1 276 ? 31.663 -2.873 -17.405 1.00 91.69 276 SER A O 1
ATOM 2222 N N . PRO A 1 277 ? 32.808 -1.835 -15.770 1.00 87.31 277 PRO A N 1
ATOM 2223 C CA . PRO A 1 277 ? 34.094 -1.895 -16.467 1.00 87.31 277 PRO A CA 1
ATOM 2224 C C . PRO A 1 277 ? 34.658 -3.320 -16.549 1.00 87.31 277 PRO A C 1
ATOM 2226 O O . PRO A 1 277 ? 35.453 -3.604 -17.435 1.00 87.31 277 PRO A O 1
ATOM 2229 N N . GLU A 1 278 ? 34.219 -4.214 -15.658 1.00 88.19 278 GLU A N 1
ATOM 2230 C CA . GLU A 1 278 ? 34.611 -5.631 -15.605 1.00 88.19 278 GLU A CA 1
ATOM 2231 C C . GLU A 1 278 ? 34.138 -6.439 -16.821 1.00 88.19 278 GLU A C 1
ATOM 2233 O O . GLU A 1 278 ? 34.659 -7.518 -17.092 1.00 88.19 278 GLU A O 1
ATOM 2238 N N . TYR A 1 279 ? 33.151 -5.924 -17.558 1.00 90.06 279 TYR A N 1
ATOM 2239 C CA . TYR A 1 279 ? 32.591 -6.582 -18.727 1.00 90.06 279 TYR A CA 1
ATOM 2240 C C . TYR A 1 279 ? 32.777 -5.693 -19.961 1.00 90.06 279 TYR A C 1
ATOM 2242 O O . TYR A 1 279 ? 32.332 -4.545 -20.015 1.00 90.06 279 TYR A O 1
ATOM 2250 N N . GLU A 1 280 ? 33.374 -6.249 -21.015 1.00 87.69 280 GLU A N 1
ATOM 2251 C CA . GLU A 1 280 ? 33.517 -5.563 -22.311 1.00 87.69 280 GLU A CA 1
ATOM 2252 C C . GLU A 1 280 ? 32.183 -5.419 -23.066 1.00 87.69 280 GLU A C 1
ATOM 2254 O O . GLU A 1 280 ? 32.102 -4.805 -24.130 1.00 87.69 280 GLU A O 1
ATOM 2259 N N . TRP A 1 281 ? 31.101 -5.953 -22.502 1.00 93.50 281 TRP A N 1
ATOM 2260 C CA . TRP A 1 281 ? 29.780 -5.924 -23.101 1.00 93.50 281 TRP A CA 1
ATOM 2261 C C . TRP A 1 281 ? 29.206 -4.502 -23.189 1.00 93.50 281 TRP A C 1
ATOM 2263 O O . TRP A 1 281 ? 29.340 -3.672 -22.281 1.00 93.50 281 TRP A O 1
ATOM 2273 N N . ARG A 1 282 ? 28.515 -4.205 -24.294 1.00 92.75 282 ARG A N 1
ATOM 2274 C CA . ARG A 1 282 ? 27.849 -2.917 -24.520 1.00 92.75 282 ARG A CA 1
ATOM 2275 C C . ARG A 1 282 ? 26.397 -3.122 -24.919 1.00 92.75 282 ARG A C 1
ATOM 2277 O O . ARG A 1 282 ? 26.082 -3.960 -25.758 1.00 92.75 282 ARG A O 1
ATOM 2284 N N . LYS A 1 283 ? 25.523 -2.298 -24.334 1.00 92.50 283 LYS A N 1
ATOM 2285 C CA . LYS A 1 283 ? 24.090 -2.291 -24.632 1.00 92.50 283 LYS A CA 1
ATOM 2286 C C . LYS A 1 283 ? 23.876 -2.037 -26.130 1.00 92.50 283 LYS A C 1
ATOM 2288 O O . LYS A 1 283 ? 24.408 -1.042 -26.629 1.00 92.50 283 LYS A O 1
ATOM 2293 N N . PRO A 1 284 ? 23.087 -2.867 -26.839 1.00 93.44 284 PRO A N 1
ATOM 2294 C CA . PRO A 1 284 ? 22.731 -2.593 -28.226 1.00 93.44 284 PRO A CA 1
ATOM 2295 C C . PRO A 1 284 ? 22.084 -1.211 -28.369 1.00 93.44 284 PRO A C 1
ATOM 2297 O O . PRO A 1 284 ? 21.298 -0.807 -27.508 1.00 93.44 284 PRO A O 1
ATOM 2300 N N . ARG A 1 285 ? 22.394 -0.494 -29.460 1.00 87.81 285 ARG A N 1
ATOM 2301 C CA . ARG A 1 285 ? 21.898 0.878 -29.702 1.00 87.81 285 ARG A CA 1
ATOM 2302 C C . ARG A 1 285 ? 20.373 0.957 -29.630 1.00 87.81 285 ARG A C 1
ATOM 2304 O O . ARG A 1 285 ? 19.837 1.861 -28.998 1.00 87.81 285 ARG A O 1
ATOM 2311 N N . ASP A 1 286 ? 19.698 -0.052 -30.171 1.00 90.50 286 ASP A N 1
ATOM 2312 C CA . ASP A 1 286 ? 18.239 -0.094 -30.244 1.00 90.50 286 ASP A CA 1
ATOM 2313 C C . ASP A 1 286 ? 17.587 -0.771 -29.033 1.00 90.50 286 ASP A C 1
ATOM 2315 O O . ASP A 1 286 ? 16.377 -0.963 -29.018 1.00 90.50 286 ASP A O 1
ATOM 2319 N N . PHE A 1 287 ? 18.336 -1.118 -27.982 1.00 90.19 287 PHE A N 1
ATOM 2320 C CA . PHE A 1 287 ? 17.810 -1.838 -26.814 1.00 90.19 287 PHE A CA 1
ATOM 2321 C C . PHE A 1 287 ? 16.554 -1.202 -26.199 1.00 90.19 287 PHE A C 1
ATOM 2323 O O . PHE A 1 287 ? 15.623 -1.895 -25.779 1.00 90.19 287 PHE A O 1
ATOM 2330 N N . ASP A 1 288 ? 16.509 0.129 -26.149 1.00 88.38 288 ASP A N 1
ATOM 2331 C CA . ASP A 1 288 ? 15.389 0.852 -25.547 1.00 88.38 288 ASP A CA 1
ATOM 2332 C C . ASP A 1 288 ? 14.097 0.736 -26.387 1.00 88.38 288 ASP A C 1
ATOM 2334 O O . ASP A 1 288 ? 13.003 0.926 -25.850 1.00 88.38 288 ASP A O 1
ATOM 2338 N N . SER A 1 289 ? 14.205 0.316 -27.656 1.00 89.69 289 SER A N 1
ATOM 2339 C CA . SER A 1 289 ? 13.075 0.007 -28.543 1.00 89.69 289 SER A CA 1
ATOM 2340 C C . SER A 1 289 ? 12.423 -1.355 -28.267 1.00 89.69 289 SER A C 1
ATOM 2342 O O . SER A 1 289 ? 11.278 -1.566 -28.675 1.00 89.69 289 SER A O 1
ATOM 2344 N N . ILE A 1 290 ? 13.087 -2.260 -27.525 1.00 90.62 290 ILE A N 1
ATOM 2345 C CA . ILE A 1 290 ? 12.520 -3.575 -27.200 1.00 90.62 290 ILE A CA 1
ATOM 2346 C C . ILE A 1 290 ? 11.228 -3.376 -26.411 1.00 90.62 290 ILE A C 1
ATOM 2348 O O . ILE A 1 290 ? 11.214 -2.862 -25.276 1.00 90.62 290 ILE A O 1
ATOM 2352 N N . SER A 1 291 ? 10.131 -3.829 -27.019 1.00 90.06 291 SER A N 1
ATOM 2353 C CA . SER A 1 291 ? 8.798 -3.717 -26.450 1.00 90.06 291 SER A CA 1
ATOM 2354 C C . SER A 1 291 ? 8.748 -4.409 -25.095 1.00 90.06 291 SER A C 1
ATOM 2356 O O . SER A 1 291 ? 9.093 -5.577 -24.968 1.00 90.06 291 SER A O 1
ATOM 2358 N N . SER A 1 292 ? 8.271 -3.701 -24.075 1.00 90.69 292 SER A N 1
ATOM 2359 C CA . SER A 1 292 ? 7.963 -4.259 -22.754 1.00 90.69 292 SER A CA 1
ATOM 2360 C C . SER A 1 292 ? 6.479 -4.597 -22.598 1.00 90.69 292 SER A C 1
ATOM 2362 O O . SER A 1 292 ? 6.035 -4.908 -21.493 1.00 90.69 292 SER A O 1
ATOM 2364 N N . LYS A 1 293 ? 5.691 -4.521 -23.683 1.00 91.31 293 LYS A N 1
ATOM 2365 C CA . LYS A 1 293 ? 4.245 -4.749 -23.633 1.00 91.31 293 LYS A CA 1
ATOM 2366 C C . LYS A 1 293 ? 3.960 -6.214 -23.315 1.00 91.31 293 LYS A C 1
ATOM 2368 O O . LYS A 1 293 ? 4.266 -7.102 -24.112 1.00 91.31 293 LYS A O 1
ATOM 2373 N N . ILE A 1 294 ? 3.368 -6.438 -22.151 1.00 90.25 294 ILE A N 1
ATOM 2374 C CA . ILE A 1 294 ? 3.018 -7.759 -21.631 1.00 90.25 294 ILE A CA 1
ATOM 2375 C C . ILE A 1 294 ? 1.717 -8.215 -22.283 1.00 90.25 294 ILE A C 1
ATOM 2377 O O . ILE A 1 294 ? 0.821 -7.401 -22.514 1.00 90.25 294 ILE A O 1
ATOM 2381 N N . MET A 1 295 ? 1.627 -9.508 -22.584 1.00 83.31 295 MET A N 1
ATOM 2382 C CA . MET A 1 295 ? 0.401 -10.117 -23.078 1.00 83.31 295 MET A CA 1
ATOM 2383 C C . MET A 1 295 ? -0.710 -9.975 -22.033 1.00 83.31 295 MET A C 1
ATOM 2385 O O . MET A 1 295 ? -0.515 -10.276 -20.854 1.00 83.31 295 MET A O 1
ATOM 2389 N N . THR A 1 296 ? -1.856 -9.468 -22.476 1.00 76.75 296 THR A N 1
ATOM 2390 C CA . THR A 1 296 ? -3.055 -9.306 -21.654 1.00 76.75 296 THR A CA 1
ATOM 2391 C C . THR A 1 296 ? -4.008 -10.438 -21.998 1.00 76.75 296 THR A C 1
ATOM 2393 O O . THR A 1 296 ? -4.347 -10.602 -23.170 1.00 76.75 296 THR A O 1
ATOM 2396 N N . ASN A 1 297 ? -4.427 -11.206 -20.999 1.00 72.75 297 ASN A N 1
ATOM 2397 C CA . ASN A 1 297 ? -5.399 -12.281 -21.185 1.00 72.75 297 ASN A CA 1
ATOM 2398 C C . ASN A 1 297 ? -6.815 -11.759 -20.904 1.00 72.75 297 ASN A C 1
ATOM 2400 O O . ASN A 1 297 ? -6.981 -10.710 -20.281 1.00 72.75 297 ASN A O 1
ATOM 2404 N N . SER A 1 298 ? -7.844 -12.500 -21.322 1.00 62.50 298 SER A N 1
ATOM 2405 C CA . SER A 1 298 ? -9.251 -12.179 -21.029 1.00 62.50 298 SER A CA 1
ATOM 2406 C C . SER A 1 298 ? -9.515 -11.989 -19.528 1.00 62.50 298 SER A C 1
ATOM 2408 O O . SER A 1 298 ? -10.220 -11.059 -19.149 1.00 62.50 298 SER A O 1
ATOM 2410 N N . GLU A 1 299 ? -8.877 -12.790 -18.670 1.00 62.72 299 GLU A N 1
ATOM 2411 C CA . GLU A 1 299 ? -8.956 -12.651 -17.207 1.00 62.72 299 GLU A CA 1
ATOM 2412 C C . GLU A 1 299 ? -8.437 -11.295 -16.699 1.00 62.72 299 GLU A C 1
ATOM 2414 O O . GLU A 1 299 ? -9.003 -10.731 -15.764 1.00 62.72 299 GLU A O 1
ATOM 2419 N N . ASP A 1 300 ? -7.398 -10.727 -17.325 1.00 60.56 300 ASP A N 1
ATOM 2420 C CA . ASP A 1 300 ? -6.871 -9.418 -16.920 1.00 60.56 300 ASP A CA 1
ATOM 2421 C C . ASP A 1 300 ? -7.858 -8.292 -17.273 1.00 60.56 300 ASP A C 1
ATOM 2423 O O . ASP A 1 300 ? -7.934 -7.292 -16.560 1.00 60.56 300 ASP A O 1
ATOM 2427 N N . PHE A 1 301 ? -8.619 -8.441 -18.367 1.00 59.22 301 PHE A N 1
ATOM 2428 C CA . PHE A 1 301 ? -9.662 -7.483 -18.743 1.00 59.22 301 PHE A CA 1
ATOM 2429 C C . PHE A 1 301 ? -10.796 -7.479 -17.719 1.00 59.22 301 PHE A C 1
ATOM 2431 O O . PHE A 1 301 ? -11.189 -6.402 -17.269 1.00 59.22 301 PHE A O 1
ATOM 2438 N N . VAL A 1 302 ? -11.247 -8.662 -17.291 1.00 58.12 302 VAL A N 1
ATOM 2439 C CA . VAL A 1 302 ? -12.262 -8.803 -16.237 1.00 58.12 302 VAL A CA 1
ATOM 2440 C C . VAL A 1 302 ? -11.762 -8.175 -14.931 1.00 58.12 302 VAL A C 1
ATOM 2442 O O . VAL A 1 302 ? -12.402 -7.255 -14.424 1.00 58.12 302 VAL A O 1
ATOM 2445 N N . GLN A 1 303 ? -10.554 -8.524 -14.471 1.00 58.59 303 GLN A N 1
ATOM 2446 C CA . GLN A 1 303 ? -9.960 -7.934 -13.260 1.00 58.59 303 GLN A CA 1
ATOM 2447 C C . GLN A 1 303 ? -9.754 -6.414 -13.347 1.00 58.59 303 GLN A C 1
ATOM 2449 O O . GLN A 1 303 ? -9.802 -5.725 -12.332 1.00 58.59 303 GLN A O 1
ATOM 2454 N N . SER A 1 304 ? -9.501 -5.866 -14.541 1.00 56.69 304 SER A N 1
ATOM 2455 C CA . SER A 1 304 ? -9.367 -4.415 -14.730 1.00 56.69 304 SER A CA 1
ATOM 2456 C C . SER A 1 304 ? -10.703 -3.664 -14.704 1.00 56.69 304 SER A C 1
ATOM 2458 O O . SER A 1 304 ? -10.714 -2.461 -14.446 1.00 56.69 304 SER A O 1
ATOM 2460 N N . SER A 1 305 ? -11.807 -4.368 -14.977 1.00 56.47 305 SER A N 1
ATOM 2461 C CA . SER A 1 305 ? -13.173 -3.832 -14.949 1.00 56.47 305 SER A CA 1
ATOM 2462 C C . SER A 1 305 ? -13.841 -3.949 -13.577 1.00 56.47 305 SER A C 1
ATOM 2464 O O . SER A 1 305 ? -14.772 -3.200 -13.282 1.00 56.47 305 SER A O 1
ATOM 2466 N N . GLU A 1 306 ? -13.350 -4.850 -12.725 1.00 60.94 306 GLU A N 1
ATOM 2467 C CA . GLU A 1 306 ? -13.836 -5.014 -11.361 1.00 60.94 306 GLU A CA 1
ATOM 2468 C C . GLU A 1 306 ? -13.474 -3.796 -10.504 1.00 60.94 306 GLU A C 1
ATOM 2470 O O . GLU A 1 306 ? -12.339 -3.306 -10.485 1.00 60.94 306 GLU A O 1
ATOM 2475 N N . GLN A 1 307 ? -14.466 -3.290 -9.771 1.00 74.00 307 GLN A N 1
ATOM 2476 C CA . GLN A 1 307 ? -14.237 -2.237 -8.792 1.00 74.00 307 GLN A CA 1
ATOM 2477 C C . GLN A 1 307 ? -13.248 -2.718 -7.723 1.00 74.00 307 GLN A C 1
ATOM 2479 O O . GLN A 1 307 ? -13.128 -3.906 -7.420 1.00 74.00 307 GLN A O 1
ATOM 2484 N N . VAL A 1 308 ? -12.514 -1.777 -7.128 1.00 79.94 308 VAL A N 1
ATOM 2485 C CA . VAL A 1 308 ? -11.562 -2.104 -6.065 1.00 79.94 308 VAL A CA 1
ATOM 2486 C C . VAL A 1 308 ? -12.314 -2.762 -4.912 1.00 79.94 308 VAL A C 1
ATOM 2488 O O . VAL A 1 308 ? -13.154 -2.118 -4.300 1.00 79.94 308 VAL A O 1
ATOM 2491 N N . GLU A 1 309 ? -11.978 -4.009 -4.572 1.00 88.31 309 GLU A N 1
ATOM 2492 C CA . GLU A 1 309 ? -12.625 -4.638 -3.415 1.00 88.31 309 GLU A CA 1
ATOM 2493 C C . GLU A 1 309 ? -12.320 -3.849 -2.130 1.00 88.31 309 GLU A C 1
ATOM 2495 O O . GLU A 1 309 ? -11.148 -3.619 -1.786 1.00 88.31 309 GLU A O 1
ATOM 2500 N N . THR A 1 310 ? -13.383 -3.482 -1.424 1.00 94.56 310 THR A N 1
ATOM 2501 C CA . THR A 1 310 ? -13.400 -2.798 -0.128 1.00 94.56 310 THR A CA 1
ATOM 2502 C C . THR A 1 310 ? -14.341 -3.530 0.817 1.00 94.56 310 THR A C 1
ATOM 2504 O O . THR A 1 310 ? -15.253 -4.212 0.352 1.00 94.56 310 THR A O 1
ATOM 2507 N N . PHE A 1 311 ? -14.147 -3.377 2.126 1.00 96.88 311 PHE A N 1
ATOM 2508 C CA . PHE A 1 311 ? -15.110 -3.861 3.117 1.00 96.88 311 PHE A CA 1
ATOM 2509 C C . PHE A 1 311 ? -16.401 -3.038 3.056 1.00 96.88 311 PHE A C 1
ATOM 2511 O O . PHE A 1 311 ? -16.367 -1.842 2.763 1.00 96.88 311 PHE A O 1
ATOM 2518 N N . SER A 1 312 ? -17.527 -3.700 3.296 1.00 96.81 312 SER A N 1
ATOM 2519 C CA . SER A 1 312 ? -18.833 -3.071 3.510 1.00 96.81 312 SER A CA 1
ATOM 2520 C C . SER A 1 312 ? -18.950 -2.558 4.947 1.00 96.81 312 SER A C 1
ATOM 2522 O O . SER A 1 312 ? -18.146 -2.931 5.803 1.00 96.81 312 SER A O 1
ATOM 2524 N N . LEU A 1 313 ? -19.952 -1.720 5.221 1.00 97.88 313 LEU A N 1
ATOM 2525 C CA . LEU A 1 313 ? -20.191 -1.202 6.569 1.00 97.88 313 LEU A CA 1
ATOM 2526 C C . LEU A 1 313 ? -20.451 -2.335 7.577 1.00 97.88 313 LEU A C 1
ATOM 2528 O O . LEU A 1 313 ? -19.814 -2.358 8.626 1.00 97.88 313 LEU A O 1
ATOM 2532 N N . ASP A 1 314 ? -21.280 -3.318 7.219 1.00 97.88 314 ASP A N 1
ATOM 2533 C CA . ASP A 1 314 ? -21.613 -4.462 8.084 1.00 97.88 314 ASP A CA 1
ATOM 2534 C C . ASP A 1 314 ? -20.382 -5.320 8.415 1.00 97.88 314 ASP A C 1
ATOM 2536 O O . ASP A 1 314 ? -20.188 -5.763 9.547 1.00 97.88 314 ASP A O 1
ATOM 2540 N N . GLU A 1 315 ? -19.482 -5.510 7.447 1.00 98.25 315 GLU A N 1
ATOM 2541 C CA . GLU A 1 315 ? -18.221 -6.204 7.709 1.00 98.25 315 GLU A CA 1
ATOM 2542 C C . GLU A 1 315 ? -17.303 -5.386 8.621 1.00 98.25 315 GLU A C 1
ATOM 2544 O O . GLU A 1 315 ? -16.624 -5.966 9.465 1.00 98.25 315 GLU A O 1
ATOM 2549 N N . LEU A 1 316 ? -17.265 -4.055 8.482 1.00 98.56 316 LEU A N 1
ATOM 2550 C CA . LEU A 1 316 ? -16.491 -3.198 9.385 1.00 98.56 316 LEU A CA 1
ATOM 2551 C C . LEU A 1 316 ? -17.048 -3.241 10.814 1.00 98.56 316 LEU A C 1
ATOM 2553 O O . LEU A 1 316 ? -16.257 -3.306 11.756 1.00 98.56 316 LEU A O 1
ATOM 2557 N N . VAL A 1 317 ? -18.375 -3.276 10.969 1.00 98.31 317 VAL A N 1
ATOM 2558 C CA . VAL A 1 317 ? -19.067 -3.485 12.252 1.00 98.31 317 VAL A CA 1
ATOM 2559 C C . VAL A 1 317 ? -18.600 -4.790 12.896 1.00 98.31 317 VAL A C 1
ATOM 2561 O O . VAL A 1 317 ? -18.117 -4.778 14.030 1.00 98.31 317 VAL A O 1
ATOM 2564 N N . LEU A 1 318 ? -18.638 -5.905 12.157 1.00 97.25 318 LEU A N 1
ATOM 2565 C CA . LEU A 1 318 ? -18.146 -7.198 12.645 1.00 97.25 318 LEU A CA 1
ATOM 2566 C C . LEU A 1 318 ? -16.655 -7.152 12.999 1.00 97.25 318 LEU A C 1
ATOM 2568 O O . LEU A 1 318 ? -16.249 -7.629 14.058 1.00 97.25 318 LEU A O 1
ATOM 2572 N N . ILE A 1 319 ? -15.829 -6.549 12.143 1.00 98.06 319 ILE A N 1
ATOM 2573 C CA . ILE A 1 319 ? -14.389 -6.416 12.383 1.00 98.06 319 ILE A CA 1
ATOM 2574 C C . ILE A 1 319 ? -14.128 -5.684 13.700 1.00 98.06 319 ILE A C 1
ATOM 2576 O O . ILE A 1 319 ? -13.317 -6.154 14.496 1.00 98.06 319 ILE A O 1
ATOM 2580 N N . ASN A 1 320 ? -14.804 -4.560 13.950 1.00 96.69 320 ASN A N 1
ATOM 2581 C CA . ASN A 1 320 ? -14.560 -3.769 15.152 1.00 96.69 320 ASN A CA 1
ATOM 2582 C C . ASN A 1 320 ? -15.147 -4.414 16.415 1.00 96.69 320 ASN A C 1
ATOM 2584 O O . ASN A 1 320 ? -14.512 -4.361 17.470 1.00 96.69 320 ASN A O 1
ATOM 2588 N N . LYS A 1 321 ? -16.300 -5.085 16.297 1.00 94.19 321 LYS A N 1
ATOM 2589 C CA . LYS A 1 321 ? -16.925 -5.863 17.377 1.00 94.19 321 LYS A CA 1
ATOM 2590 C C . LYS A 1 321 ? -16.007 -6.984 17.877 1.00 94.19 321 LYS A C 1
ATOM 2592 O O . LYS A 1 321 ? -15.777 -7.117 19.073 1.00 94.19 321 LYS A O 1
ATOM 2597 N N . TYR A 1 322 ? -15.415 -7.755 16.963 1.00 94.12 322 TYR A N 1
ATOM 2598 C CA . TYR A 1 322 ? -14.599 -8.932 17.303 1.00 94.12 322 TYR A CA 1
ATOM 2599 C C . TYR A 1 322 ? -13.114 -8.634 17.557 1.00 94.12 322 TYR A C 1
ATOM 2601 O O . TYR A 1 322 ? -12.362 -9.528 17.965 1.00 94.12 322 TYR A O 1
ATOM 2609 N N . ALA A 1 323 ? -12.658 -7.410 17.286 1.00 94.62 323 ALA A N 1
ATOM 2610 C CA . ALA A 1 323 ? -11.262 -7.037 17.462 1.00 94.62 323 ALA A CA 1
ATOM 2611 C C . ALA A 1 323 ? -10.837 -7.076 18.940 1.00 94.62 323 ALA A C 1
ATOM 2613 O O . ALA A 1 323 ? -11.517 -6.579 19.837 1.00 94.62 323 ALA A O 1
ATOM 2614 N N . THR A 1 324 ? -9.651 -7.617 19.213 1.00 93.38 324 THR A N 1
ATOM 2615 C CA . THR A 1 324 ? -8.961 -7.347 20.488 1.00 93.38 324 THR A CA 1
ATOM 2616 C C . THR A 1 324 ? -8.490 -5.885 20.541 1.00 93.38 324 THR A C 1
ATOM 2618 O O . THR A 1 324 ? -8.334 -5.283 19.478 1.00 93.38 324 THR A O 1
ATOM 2621 N N . PRO A 1 325 ? -8.180 -5.303 21.719 1.00 94.31 325 PRO A N 1
ATOM 2622 C CA . PRO A 1 325 ? -7.681 -3.922 21.811 1.00 94.31 325 PRO A CA 1
ATOM 2623 C C . PRO A 1 325 ? -6.518 -3.617 20.851 1.00 94.31 325 PRO A C 1
ATOM 2625 O O . PRO A 1 325 ? -6.527 -2.611 20.141 1.00 94.31 325 PRO A O 1
ATOM 2628 N N . PHE A 1 326 ? -5.557 -4.542 20.745 1.00 95.19 326 PHE A N 1
ATOM 2629 C CA . PHE A 1 326 ? -4.443 -4.422 19.806 1.00 95.19 326 PHE A CA 1
ATOM 2630 C C . PHE A 1 326 ? -4.902 -4.456 18.343 1.00 95.19 326 PHE A C 1
ATOM 2632 O O . PHE A 1 326 ? -4.525 -3.584 17.566 1.00 95.19 326 PHE A O 1
ATOM 2639 N N . GLU A 1 327 ? -5.721 -5.439 17.950 1.00 96.81 327 GLU A N 1
ATOM 2640 C CA . GLU A 1 327 ? -6.238 -5.550 16.578 1.00 96.81 327 GLU A CA 1
ATOM 2641 C C . GLU A 1 327 ? -7.093 -4.333 16.196 1.00 96.81 327 GLU A C 1
ATOM 2643 O O . GLU A 1 327 ? -6.990 -3.844 15.071 1.00 96.81 327 GLU A O 1
ATOM 2648 N N . ARG A 1 328 ? -7.864 -3.796 17.147 1.00 97.75 328 ARG A N 1
ATOM 2649 C CA . ARG A 1 328 ? -8.721 -2.623 16.977 1.00 97.75 328 ARG A CA 1
ATOM 2650 C C . ARG A 1 328 ? -7.912 -1.383 16.628 1.00 97.75 328 ARG A C 1
ATOM 2652 O O . ARG A 1 328 ? -8.258 -0.690 15.679 1.00 97.75 328 ARG A O 1
ATOM 2659 N N . ILE A 1 329 ? -6.775 -1.151 17.287 1.00 97.75 329 ILE A N 1
ATOM 2660 C CA . ILE A 1 329 ? -5.856 -0.061 16.906 1.00 97.75 329 ILE A CA 1
ATOM 2661 C C . ILE A 1 329 ? -5.352 -0.228 15.474 1.00 97.75 329 ILE A C 1
ATOM 2663 O O . ILE A 1 329 ? -5.274 0.752 14.735 1.00 97.75 329 ILE A O 1
ATOM 2667 N N . LEU A 1 330 ? -5.026 -1.454 15.048 1.00 98.31 330 LEU A N 1
ATOM 2668 C CA . LEU A 1 330 ? -4.582 -1.693 13.670 1.00 98.31 330 LEU A CA 1
ATOM 2669 C C . LEU A 1 330 ? -5.683 -1.327 12.666 1.00 98.31 330 LEU A C 1
ATOM 2671 O O . LEU A 1 330 ? -5.388 -0.707 11.644 1.00 98.31 330 LEU A O 1
ATOM 2675 N N . VAL A 1 331 ? -6.931 -1.705 12.960 1.00 98.50 331 VAL A N 1
ATOM 2676 C CA . VAL A 1 331 ? -8.102 -1.402 12.127 1.00 98.50 331 VAL A CA 1
ATOM 2677 C C . VAL A 1 331 ? -8.365 0.102 12.085 1.00 98.50 331 VAL A C 1
ATOM 2679 O O . VAL A 1 331 ? -8.463 0.667 10.996 1.00 98.50 331 VAL A O 1
ATOM 2682 N N . LEU A 1 332 ? -8.403 0.763 13.242 1.00 98.62 332 LEU A N 1
ATOM 2683 C CA . LEU A 1 332 ? -8.668 2.196 13.352 1.00 98.62 332 LEU A CA 1
ATOM 2684 C C . LEU A 1 332 ? -7.591 3.032 12.660 1.00 98.62 332 LEU A C 1
ATOM 2686 O O . LEU A 1 332 ? -7.928 3.916 11.885 1.00 98.62 332 LEU A O 1
ATOM 2690 N N . LEU A 1 333 ? -6.304 2.707 12.810 1.00 98.69 333 LEU A N 1
ATOM 2691 C CA . LEU A 1 333 ? -5.235 3.395 12.070 1.00 98.69 333 LEU A CA 1
ATOM 2692 C C . LEU A 1 333 ? -5.365 3.218 10.547 1.00 98.69 333 LEU A C 1
ATOM 2694 O O . LEU A 1 333 ? -5.025 4.120 9.776 1.00 98.69 333 LEU A O 1
ATOM 2698 N N . ALA A 1 334 ? -5.854 2.063 10.093 1.00 98.44 334 ALA A N 1
ATOM 2699 C CA . ALA A 1 334 ? -6.076 1.814 8.675 1.00 98.44 334 ALA A CA 1
ATOM 2700 C C . ALA A 1 334 ? -7.297 2.572 8.127 1.00 98.44 334 ALA A C 1
ATOM 2702 O O . ALA A 1 334 ? -7.223 3.073 7.005 1.00 98.44 334 ALA A O 1
ATOM 2703 N N . LEU A 1 335 ? -8.384 2.678 8.898 1.00 98.56 335 LEU A N 1
ATOM 2704 C CA . LEU A 1 335 ? -9.606 3.393 8.509 1.00 98.56 335 LEU A CA 1
ATOM 2705 C C . LEU A 1 335 ? -9.466 4.914 8.642 1.00 98.56 335 LEU A C 1
ATOM 2707 O O . LEU A 1 335 ? -9.798 5.644 7.716 1.00 98.56 335 LEU A O 1
ATOM 2711 N N . ASN A 1 336 ? -8.918 5.386 9.758 1.00 98.69 336 ASN A N 1
ATOM 2712 C CA . ASN A 1 336 ? -8.801 6.802 10.083 1.00 98.69 336 ASN A CA 1
ATOM 2713 C C . ASN A 1 336 ? -7.669 7.492 9.316 1.00 98.69 336 ASN A C 1
ATOM 2715 O O . ASN A 1 336 ? -7.828 8.635 8.906 1.00 98.69 336 ASN A O 1
ATOM 2719 N N . CYS A 1 337 ? -6.526 6.824 9.125 1.00 98.25 337 CYS A N 1
ATOM 2720 C CA . CYS A 1 337 ? -5.329 7.446 8.540 1.00 98.25 337 CYS A CA 1
ATOM 2721 C C . CYS A 1 337 ? -4.894 6.792 7.222 1.00 98.25 337 CYS A C 1
ATOM 2723 O O . CYS A 1 337 ? -3.842 7.115 6.668 1.00 98.25 337 CYS A O 1
ATOM 2725 N N . GLY A 1 338 ? -5.639 5.794 6.737 1.00 97.12 338 GLY A N 1
ATOM 2726 C CA . GLY A 1 338 ? -5.253 5.046 5.546 1.00 97.12 338 GLY A CA 1
ATOM 2727 C C . GLY A 1 338 ? -3.941 4.280 5.733 1.00 97.12 338 GLY A C 1
ATOM 2728 O O . GLY A 1 338 ? -3.245 4.019 4.751 1.00 97.12 338 GLY A O 1
ATOM 2729 N N . PHE A 1 339 ? -3.520 3.947 6.956 1.00 97.31 339 PHE A N 1
ATOM 2730 C CA . PHE A 1 339 ? -2.221 3.307 7.165 1.00 97.31 339 PHE A CA 1
ATOM 2731 C C . PHE A 1 339 ? -2.207 1.865 6.658 1.00 97.31 339 PHE A C 1
ATOM 2733 O O . PHE A 1 339 ? -3.108 1.067 6.905 1.00 97.31 339 PHE A O 1
ATOM 2740 N N . GLY A 1 340 ? -1.158 1.526 5.905 1.00 94.50 340 GLY A N 1
ATOM 2741 C CA . GLY A 1 340 ? -0.820 0.143 5.616 1.00 94.50 340 GLY A CA 1
ATOM 2742 C C . GLY A 1 340 ? 0.061 -0.426 6.724 1.00 94.50 340 GLY A C 1
ATOM 2743 O O . GLY A 1 340 ? 0.488 0.269 7.638 1.00 94.50 340 GLY A O 1
ATOM 2744 N N . THR A 1 341 ? 0.410 -1.706 6.617 1.00 94.38 341 THR A N 1
ATOM 2745 C CA . THR A 1 341 ? 1.239 -2.382 7.628 1.00 94.38 341 THR A CA 1
ATOM 2746 C C . THR A 1 341 ? 2.544 -1.656 7.945 1.00 94.38 341 THR A C 1
ATOM 2748 O O . THR A 1 341 ? 2.953 -1.653 9.097 1.00 94.38 341 THR A O 1
ATOM 2751 N N . ALA A 1 342 ? 3.225 -1.091 6.941 1.00 92.00 342 ALA A N 1
ATOM 2752 C CA . ALA A 1 342 ? 4.500 -0.419 7.169 1.00 92.00 342 ALA A CA 1
ATOM 2753 C C . ALA A 1 342 ? 4.283 0.899 7.912 1.00 92.00 342 ALA A C 1
ATOM 2755 O O . ALA A 1 342 ? 5.005 1.187 8.859 1.00 92.00 342 ALA A O 1
ATOM 2756 N N . GLU A 1 343 ? 3.275 1.678 7.516 1.00 95.38 343 GLU A N 1
ATOM 2757 C CA . GLU A 1 343 ? 2.906 2.908 8.205 1.00 95.38 343 GLU A CA 1
ATOM 2758 C C . GLU A 1 343 ? 2.498 2.612 9.661 1.00 95.38 343 GLU A C 1
ATOM 2760 O O . GLU A 1 343 ? 3.075 3.196 10.575 1.00 95.38 343 GLU A O 1
ATOM 2765 N N . THR A 1 344 ? 1.624 1.633 9.904 1.00 96.81 344 THR A N 1
ATOM 2766 C CA . THR A 1 344 ? 1.215 1.220 11.257 1.00 96.81 344 THR A CA 1
ATOM 2767 C C . THR A 1 344 ? 2.391 0.729 12.105 1.00 96.81 344 THR A C 1
ATOM 2769 O O . THR A 1 344 ? 2.558 1.162 13.239 1.00 96.81 344 THR A O 1
ATOM 2772 N N . ALA A 1 345 ? 3.242 -0.146 11.558 1.00 95.38 345 ALA A N 1
ATOM 2773 C CA . ALA A 1 345 ? 4.368 -0.720 12.295 1.00 95.38 345 ALA A CA 1
ATOM 2774 C C . ALA A 1 345 ? 5.470 0.297 12.609 1.00 95.38 345 ALA A C 1
ATOM 2776 O O . ALA A 1 345 ? 6.261 0.066 13.516 1.00 95.38 345 ALA A O 1
ATOM 2777 N N . THR A 1 346 ? 5.554 1.390 11.843 1.00 95.00 346 THR A N 1
ATOM 2778 C CA . THR A 1 346 ? 6.626 2.385 11.974 1.00 95.00 346 THR A CA 1
ATOM 2779 C C . THR A 1 346 ? 6.223 3.648 12.722 1.00 95.00 346 THR A C 1
ATOM 2781 O O . THR A 1 346 ? 7.098 4.491 12.922 1.00 95.00 346 THR A O 1
ATOM 2784 N N . LEU A 1 347 ? 4.947 3.777 13.102 1.00 97.31 347 LEU A N 1
ATOM 2785 C CA . LEU A 1 347 ? 4.405 4.922 13.834 1.00 97.31 347 LEU A CA 1
ATOM 2786 C C . LEU A 1 347 ? 5.204 5.155 15.125 1.00 97.31 347 LEU A C 1
ATOM 2788 O O . LEU A 1 347 ? 5.450 4.202 15.874 1.00 97.31 347 LEU A O 1
ATOM 2792 N N . THR A 1 348 ? 5.645 6.387 15.363 1.00 97.06 348 THR A N 1
ATOM 2793 C CA . THR A 1 348 ? 6.426 6.766 16.550 1.00 97.06 348 THR A CA 1
ATOM 2794 C C . THR A 1 348 ? 5.636 7.642 17.514 1.00 97.06 348 THR A C 1
ATOM 2796 O O . THR A 1 348 ? 4.631 8.243 17.149 1.00 97.06 348 THR A O 1
ATOM 2799 N N . VAL A 1 349 ? 6.090 7.704 18.768 1.00 97.62 349 VAL A N 1
ATOM 2800 C CA . VAL A 1 349 ? 5.412 8.454 19.840 1.00 97.62 349 VAL A CA 1
ATOM 2801 C C . VAL A 1 349 ? 5.297 9.947 19.510 1.00 97.62 349 VAL A C 1
ATOM 2803 O O . VAL A 1 349 ? 4.247 10.535 19.722 1.00 97.62 349 VAL A O 1
ATOM 2806 N N . ASN A 1 350 ? 6.338 10.552 18.940 1.00 97.06 350 ASN A N 1
ATOM 2807 C CA . ASN A 1 350 ? 6.359 11.965 18.550 1.00 97.06 350 ASN A CA 1
ATOM 2808 C C . ASN A 1 350 ? 5.548 12.304 17.291 1.00 97.06 350 ASN A C 1
ATOM 2810 O O . ASN A 1 350 ? 5.489 13.472 16.932 1.00 97.06 350 ASN A O 1
ATOM 2814 N N . GLU A 1 351 ? 5.001 11.312 16.584 1.00 97.75 351 GLU A N 1
ATOM 2815 C CA . GLU A 1 351 ? 4.072 11.547 15.469 1.00 97.75 351 GLU A CA 1
ATOM 2816 C C . GLU A 1 351 ? 2.623 11.717 15.982 1.00 97.75 351 GLU A C 1
ATOM 2818 O O . GLU A 1 351 ? 1.729 12.009 15.186 1.00 97.75 351 GLU A O 1
ATOM 2823 N N . LEU A 1 352 ? 2.381 11.519 17.290 1.00 98.19 352 LEU A N 1
ATOM 2824 C CA . LEU A 1 352 ? 1.076 11.657 17.938 1.00 98.19 352 LEU A CA 1
ATOM 2825 C C . LEU A 1 352 ? 0.939 13.023 18.618 1.00 98.19 352 LEU A C 1
ATOM 2827 O O . LEU A 1 352 ? 1.745 13.371 19.480 1.00 98.19 352 LEU A O 1
ATOM 2831 N N . HIS A 1 353 ? -0.135 13.732 18.292 1.00 97.81 353 HIS A N 1
ATOM 2832 C CA . HIS A 1 353 ? -0.520 15.007 18.893 1.00 97.81 353 HIS A CA 1
ATOM 2833 C C . HIS A 1 353 ? -1.919 14.842 19.480 1.00 97.81 353 HIS A C 1
ATOM 2835 O O . HIS A 1 353 ? -2.907 14.961 18.761 1.00 97.81 353 HIS A O 1
ATOM 2841 N N . LEU A 1 354 ? -2.015 14.442 20.748 1.00 97.94 354 LEU A N 1
ATOM 2842 C CA . LEU A 1 354 ? -3.300 14.148 21.390 1.00 97.94 354 LEU A CA 1
ATOM 2843 C C . LEU A 1 354 ? -3.767 15.345 22.220 1.00 97.94 354 LEU A C 1
ATOM 2845 O O . LEU A 1 354 ? -2.985 15.855 23.019 1.00 97.94 354 LEU A O 1
ATOM 2849 N N . PHE A 1 355 ? -5.038 15.724 22.071 1.00 98.00 355 PHE A N 1
ATOM 2850 C CA . PHE A 1 355 ? -5.676 16.851 22.769 1.00 98.00 355 PHE A CA 1
ATOM 2851 C C . PHE A 1 355 ? -4.923 18.176 22.582 1.00 98.00 355 PHE A C 1
ATOM 2853 O O . PHE A 1 355 ? -4.708 18.945 23.520 1.00 98.00 355 PHE A O 1
ATOM 2860 N N . GLU A 1 356 ? -4.473 18.413 21.351 1.00 95.94 356 GLU A N 1
ATOM 2861 C CA . GLU A 1 356 ? -3.635 19.548 20.978 1.00 95.94 356 GLU A CA 1
ATOM 2862 C C . GLU A 1 356 ? -4.258 20.243 19.768 1.00 95.94 356 GLU A C 1
ATOM 2864 O O . GLU A 1 356 ? -4.272 19.690 18.666 1.00 95.94 356 GLU A O 1
ATOM 2869 N N . ALA A 1 357 ? -4.759 21.465 19.970 1.00 96.00 357 ALA A N 1
ATOM 2870 C CA . ALA A 1 357 ? -5.241 22.285 18.869 1.00 96.00 357 ALA A CA 1
ATOM 2871 C C . ALA A 1 357 ? -4.107 22.603 17.886 1.00 96.00 357 ALA A C 1
ATOM 2873 O O . ALA A 1 357 ? -2.959 22.833 18.274 1.00 96.00 357 ALA A O 1
ATOM 2874 N N . LEU A 1 358 ? -4.446 22.730 16.604 1.00 95.25 358 LEU A N 1
ATOM 2875 C CA . LEU A 1 358 ? -3.532 23.337 15.635 1.00 95.25 358 LEU A CA 1
ATOM 2876 C C . LEU A 1 358 ? -3.198 24.778 16.053 1.00 95.25 358 LEU A C 1
ATOM 2878 O O . LEU A 1 358 ? -4.066 25.510 16.531 1.00 95.25 358 LEU A O 1
ATOM 2882 N N . ASP A 1 359 ? -1.963 25.228 15.828 1.00 94.75 359 ASP A N 1
ATOM 2883 C CA . ASP A 1 359 ? -1.609 26.625 16.081 1.00 94.75 359 ASP A CA 1
ATOM 2884 C C . ASP A 1 359 ? -2.417 27.574 15.172 1.00 94.75 359 ASP A C 1
ATOM 2886 O O . ASP A 1 359 ? -2.835 27.208 14.069 1.00 94.75 359 ASP A O 1
ATOM 2890 N N . LYS A 1 360 ? -2.628 28.822 15.616 1.00 94.62 360 LYS A N 1
ATOM 2891 C CA . LYS A 1 360 ? -3.488 29.790 14.906 1.00 94.62 360 LYS A CA 1
ATOM 2892 C C . LYS A 1 360 ? -3.081 30.007 13.447 1.00 94.62 360 LYS A C 1
ATOM 2894 O O . LYS A 1 360 ? -3.947 30.196 12.595 1.00 94.62 360 LYS A O 1
ATOM 2899 N N . ARG A 1 361 ? -1.779 29.987 13.140 1.00 93.06 361 ARG A N 1
ATOM 2900 C CA . ARG A 1 361 ? -1.293 30.179 11.769 1.00 93.06 361 ARG A CA 1
ATOM 2901 C C . ARG A 1 361 ? -1.666 28.978 10.904 1.00 93.06 361 ARG A C 1
ATOM 2903 O O . ARG A 1 361 ? -2.111 29.172 9.774 1.00 93.06 361 ARG A O 1
ATOM 2910 N N . THR A 1 362 ? -1.528 27.767 11.433 1.00 92.56 362 THR A N 1
ATOM 2911 C CA . THR A 1 362 ? -1.935 26.536 10.747 1.00 92.56 362 THR A CA 1
ATOM 2912 C C . THR A 1 362 ? -3.449 26.466 10.544 1.00 92.56 362 THR A C 1
ATOM 2914 O O . THR A 1 362 ? -3.880 26.135 9.443 1.00 92.56 362 THR A O 1
ATOM 2917 N N . GLN A 1 363 ? -4.265 26.854 11.533 1.00 94.50 363 GLN A N 1
ATOM 2918 C CA . GLN A 1 363 ? -5.731 26.899 11.383 1.00 94.50 363 GLN A CA 1
ATOM 2919 C C . GLN A 1 363 ? -6.168 27.808 10.224 1.00 94.50 363 GLN A C 1
ATOM 2921 O O . GLN A 1 363 ? -6.956 27.397 9.371 1.00 94.50 363 GLN A O 1
ATOM 2926 N N . VAL A 1 364 ? -5.587 29.013 10.137 1.00 92.75 364 VAL A N 1
ATOM 2927 C CA . VAL A 1 364 ? -5.834 29.950 9.027 1.00 92.75 364 VAL A CA 1
ATOM 2928 C C . VAL A 1 364 ? -5.360 29.362 7.697 1.00 92.75 364 VAL A C 1
ATOM 2930 O O . VAL A 1 364 ? -6.099 29.387 6.716 1.00 92.75 364 VAL A O 1
ATOM 2933 N N . ALA A 1 365 ? -4.150 28.795 7.652 1.00 90.38 365 ALA A N 1
ATOM 2934 C CA . ALA A 1 365 ? -3.575 28.243 6.425 1.00 90.38 365 ALA A CA 1
ATOM 2935 C C . ALA A 1 365 ? -4.361 27.041 5.878 1.00 90.38 365 ALA A C 1
ATOM 2937 O O . ALA A 1 365 ? -4.460 26.868 4.664 1.00 90.38 365 ALA A O 1
ATOM 2938 N N . LEU A 1 366 ? -4.914 26.209 6.762 1.00 92.88 366 LEU A N 1
ATOM 2939 C CA . LEU A 1 366 ? -5.712 25.044 6.389 1.00 92.88 366 LEU A CA 1
ATOM 2940 C C . LEU A 1 366 ? -7.199 25.369 6.217 1.00 92.88 366 LEU A C 1
ATOM 2942 O O . LEU A 1 366 ? -7.935 24.525 5.703 1.00 92.88 366 LEU A O 1
ATOM 2946 N N . ASN A 1 367 ? -7.634 26.571 6.610 1.00 94.44 367 ASN A N 1
ATOM 2947 C CA . ASN A 1 367 ? -9.041 26.942 6.720 1.00 94.44 367 ASN A CA 1
ATOM 2948 C C . ASN A 1 367 ? -9.829 25.869 7.496 1.00 94.44 367 ASN A C 1
ATOM 2950 O O . ASN A 1 367 ? -10.774 25.258 6.980 1.00 94.44 367 ASN A O 1
ATOM 2954 N N . PHE A 1 368 ? -9.338 25.568 8.698 1.00 95.69 368 PHE A N 1
ATOM 2955 C CA . PHE A 1 368 ? -9.896 24.565 9.595 1.00 95.69 368 PHE A CA 1
ATOM 2956 C C . PHE A 1 368 ? -9.711 25.016 11.041 1.00 95.69 368 PHE A C 1
ATOM 2958 O O . PHE A 1 368 ? -8.581 25.199 11.497 1.00 95.69 368 PHE A O 1
ATOM 2965 N N . GLU A 1 369 ? -10.824 25.191 11.743 1.00 96.06 369 GLU A N 1
ATOM 2966 C CA . GLU A 1 369 ? -10.823 25.519 13.163 1.00 96.06 369 GLU A CA 1
ATOM 2967 C C . GLU A 1 369 ? -10.560 24.259 13.979 1.00 96.06 369 GLU A C 1
ATOM 2969 O O . GLU A 1 369 ? -11.159 23.215 13.732 1.00 96.06 369 GLU A O 1
ATOM 2974 N N . SER A 1 370 ? -9.647 24.362 14.939 1.00 96.56 370 SER A N 1
ATOM 2975 C CA . SER A 1 370 ? -9.277 23.253 15.810 1.00 96.56 370 SER A CA 1
ATOM 2976 C C . SER A 1 370 ? -9.237 23.691 17.269 1.00 96.56 370 SER A C 1
ATOM 2978 O O . SER A 1 370 ? -8.873 24.826 17.591 1.00 96.56 370 SER A O 1
ATOM 2980 N N . SER A 1 371 ? -9.604 22.769 18.152 1.00 96.31 371 SER A N 1
ATOM 2981 C CA . SER A 1 371 ? -9.641 22.927 19.601 1.00 96.31 371 SER A CA 1
ATOM 2982 C C . SER A 1 371 ? -8.754 21.892 20.297 1.00 96.31 371 SER A C 1
ATOM 2984 O O . SER A 1 371 ? -8.318 20.917 19.692 1.00 96.31 371 SER A O 1
ATOM 2986 N N . ASN A 1 372 ? -8.528 22.056 21.603 1.00 96.38 372 ASN A N 1
ATOM 2987 C CA . ASN A 1 372 ? -7.780 21.077 22.404 1.00 96.38 372 ASN A CA 1
ATOM 2988 C C . ASN A 1 372 ? -8.537 19.753 22.620 1.00 96.38 372 ASN A C 1
ATOM 2990 O O . ASN A 1 372 ? -8.020 18.860 23.280 1.00 96.38 372 ASN A O 1
ATOM 2994 N N . ASN A 1 373 ? -9.745 19.607 22.071 1.00 95.56 373 ASN A N 1
ATOM 2995 C CA . ASN A 1 373 ? -10.417 18.312 21.998 1.00 95.56 373 ASN A CA 1
ATOM 2996 C C . ASN A 1 373 ? -9.990 17.514 20.758 1.00 95.56 373 ASN A C 1
ATOM 2998 O O . ASN A 1 373 ? -10.206 16.304 20.712 1.00 95.56 373 ASN A O 1
ATOM 3002 N N . ASP A 1 374 ? -9.369 18.165 19.771 1.00 97.94 374 ASP A N 1
ATOM 3003 C CA . ASP A 1 374 ? -8.882 17.489 18.578 1.00 97.94 374 ASP A CA 1
ATOM 3004 C C . ASP A 1 374 ? -7.562 16.776 18.848 1.00 97.94 374 ASP A C 1
ATOM 3006 O O . ASP A 1 374 ? -6.782 17.107 19.744 1.00 97.94 374 ASP A O 1
ATOM 3010 N N . SER A 1 375 ? -7.306 15.761 18.036 1.00 98.62 375 SER A N 1
ATOM 3011 C CA . SER A 1 375 ? -6.055 15.023 18.048 1.00 98.62 375 SER A CA 1
ATOM 3012 C C . SER A 1 375 ? -5.630 14.714 16.625 1.00 98.62 375 SER A C 1
ATOM 3014 O O . SER A 1 375 ? -6.469 14.500 15.746 1.00 98.62 375 SER A O 1
ATOM 3016 N N . PHE A 1 376 ? -4.321 14.656 16.408 1.00 98.56 376 PHE A N 1
ATOM 3017 C CA . PHE A 1 376 ? -3.725 14.501 15.095 1.00 98.56 376 PHE A CA 1
ATOM 3018 C C . PHE A 1 376 ? -2.629 13.438 15.079 1.00 98.56 376 PHE A C 1
ATOM 3020 O O . PHE A 1 376 ? -1.888 13.247 16.045 1.00 98.56 376 PHE A O 1
ATOM 3027 N N . ILE A 1 377 ? -2.473 12.790 13.925 1.00 98.50 377 ILE A N 1
ATOM 3028 C CA . ILE A 1 377 ? -1.215 12.143 13.548 1.00 98.50 377 ILE A CA 1
ATOM 3029 C C . ILE A 1 377 ? -0.568 12.963 12.440 1.00 98.50 377 ILE A C 1
ATOM 3031 O O . ILE A 1 377 ? -1.178 13.185 11.392 1.00 98.50 377 ILE A O 1
ATOM 3035 N N . LYS A 1 378 ? 0.689 13.363 12.653 1.00 96.88 378 LYS A N 1
ATOM 3036 C CA . LYS A 1 378 ? 1.497 14.127 11.692 1.00 96.88 378 LYS A CA 1
ATOM 3037 C C . LYS A 1 378 ? 2.744 13.338 11.349 1.00 96.88 378 LYS A C 1
ATOM 3039 O O . LYS A 1 378 ? 3.514 12.980 12.238 1.00 96.88 378 LYS A O 1
ATOM 3044 N N . ARG A 1 379 ? 2.965 13.034 10.066 1.00 94.88 379 ARG A N 1
ATOM 3045 C CA . ARG A 1 379 ? 4.140 12.246 9.675 1.00 94.88 379 ARG A CA 1
ATOM 3046 C C . ARG A 1 379 ? 4.577 12.381 8.229 1.00 94.88 379 ARG A C 1
ATOM 3048 O O . ARG A 1 379 ? 3.791 12.661 7.334 1.00 94.88 379 ARG A O 1
ATOM 3055 N N . ILE A 1 380 ? 5.839 12.032 7.985 1.00 90.56 380 ILE A N 1
ATOM 3056 C CA . ILE A 1 380 ? 6.393 11.871 6.639 1.00 90.56 380 ILE A CA 1
ATOM 3057 C C . ILE A 1 380 ? 6.400 10.389 6.267 1.00 90.56 380 ILE A C 1
ATOM 3059 O O . ILE A 1 380 ? 7.087 9.560 6.873 1.00 90.56 380 ILE A O 1
ATOM 3063 N N . ARG A 1 381 ? 5.675 10.037 5.205 1.00 85.69 381 ARG A N 1
ATOM 3064 C CA . ARG A 1 381 ? 5.635 8.673 4.690 1.00 85.69 381 ARG A CA 1
ATOM 3065 C C . ARG A 1 381 ? 6.994 8.265 4.129 1.00 85.69 381 ARG A C 1
ATOM 3067 O O . ARG A 1 381 ? 7.447 8.769 3.107 1.00 85.69 381 ARG A O 1
ATOM 3074 N N . ARG A 1 382 ? 7.625 7.256 4.732 1.00 82.94 382 ARG A N 1
ATOM 3075 C CA . ARG A 1 382 ? 9.007 6.848 4.407 1.00 82.94 382 ARG A CA 1
ATOM 3076 C C . ARG A 1 382 ? 9.250 6.460 2.950 1.00 82.94 382 ARG A C 1
ATOM 3078 O O . ARG A 1 382 ? 10.321 6.755 2.433 1.00 82.94 382 ARG A O 1
ATOM 3085 N N . LYS A 1 383 ? 8.272 5.815 2.299 1.00 79.44 383 LYS A N 1
ATOM 3086 C CA . LYS A 1 383 ? 8.413 5.281 0.931 1.00 79.44 383 LYS A CA 1
ATOM 3087 C C . LYS A 1 383 ? 8.624 6.374 -0.120 1.00 79.44 383 LYS A C 1
ATOM 3089 O O . LYS A 1 383 ? 9.374 6.165 -1.061 1.00 79.44 383 LYS A O 1
ATOM 3094 N N . ASN A 1 384 ? 7.907 7.484 0.000 1.00 78.12 384 ASN A N 1
ATOM 3095 C CA . ASN A 1 384 ? 7.865 8.551 -1.003 1.00 78.12 384 ASN A CA 1
ATOM 3096 C C . ASN A 1 384 ? 8.120 9.943 -0.416 1.00 78.12 384 ASN A C 1
ATOM 3098 O O . ASN A 1 384 ? 7.992 10.921 -1.136 1.00 78.12 384 ASN A O 1
ATOM 3102 N N . LYS A 1 385 ? 8.464 10.024 0.875 1.00 84.31 385 LYS A N 1
ATOM 3103 C CA . LYS A 1 385 ? 8.760 11.259 1.616 1.00 84.31 385 LYS A CA 1
ATOM 3104 C C . LYS A 1 385 ? 7.630 12.293 1.583 1.00 84.31 385 LYS A C 1
ATOM 3106 O O . LYS A 1 385 ? 7.863 13.476 1.780 1.00 84.31 385 LYS A O 1
ATOM 3111 N N . VAL A 1 386 ? 6.399 11.830 1.386 1.00 88.25 386 VAL A N 1
ATOM 3112 C CA . VAL A 1 386 ? 5.207 12.679 1.365 1.00 88.25 386 VAL A CA 1
ATOM 3113 C C . VAL A 1 386 ? 4.735 12.925 2.790 1.00 88.25 386 VAL A C 1
ATOM 3115 O O . VAL A 1 386 ? 4.524 11.967 3.535 1.00 88.25 386 VAL A O 1
ATOM 3118 N N . TYR A 1 387 ? 4.562 14.192 3.155 1.00 91.31 387 TYR A N 1
ATOM 3119 C CA . TYR A 1 387 ? 3.933 14.577 4.413 1.00 91.31 387 TYR A CA 1
ATOM 3120 C C . TYR A 1 387 ? 2.435 14.235 4.406 1.00 91.31 387 TYR A C 1
ATOM 3122 O O . TYR A 1 387 ? 1.755 14.391 3.389 1.00 91.31 387 TYR A O 1
ATOM 3130 N N . GLY A 1 388 ? 1.939 13.745 5.536 1.00 94.31 388 GLY A N 1
ATOM 3131 C CA . GLY A 1 388 ? 0.537 13.452 5.787 1.00 94.31 388 GLY A CA 1
ATOM 3132 C C . GLY A 1 388 ? 0.139 13.905 7.183 1.00 94.31 388 GLY A C 1
ATOM 3133 O O . GLY A 1 388 ? 0.900 13.740 8.139 1.00 94.31 388 GLY A O 1
ATOM 3134 N N . GLU A 1 389 ? -1.067 14.444 7.276 1.00 96.44 389 GLU A N 1
ATOM 3135 C CA . GLU A 1 389 ? -1.666 14.940 8.504 1.00 96.44 389 GLU A CA 1
ATOM 3136 C C . GLU A 1 389 ? -3.118 14.473 8.569 1.00 96.44 389 GLU A C 1
ATOM 3138 O O . GLU A 1 389 ? -3.842 14.543 7.572 1.00 96.44 389 GLU A O 1
ATOM 3143 N N . PHE A 1 390 ? -3.520 13.954 9.727 1.00 98.38 390 PHE A N 1
ATOM 3144 C CA . PHE A 1 390 ? -4.803 13.283 9.920 1.00 98.38 390 PHE A CA 1
ATOM 3145 C C . PHE A 1 390 ? -5.417 13.726 11.240 1.00 98.38 390 PHE A C 1
ATOM 3147 O O . PHE A 1 390 ? -4.779 13.535 12.273 1.00 98.38 390 PHE A O 1
ATOM 3154 N N . ILE A 1 391 ? -6.642 14.253 11.209 1.00 98.62 391 ILE A N 1
ATOM 3155 C CA . ILE A 1 391 ? -7.479 14.366 12.409 1.00 98.62 391 ILE A CA 1
ATOM 3156 C C . ILE A 1 391 ? -7.955 12.969 12.824 1.00 98.62 391 ILE A C 1
ATOM 3158 O O . ILE A 1 391 ? -8.133 12.093 11.972 1.00 98.62 391 ILE A O 1
ATOM 3162 N N . LEU A 1 392 ? -8.108 12.729 14.122 1.00 98.75 392 LEU A N 1
ATOM 3163 C CA . LEU A 1 392 ? -8.388 11.402 14.662 1.00 98.75 392 LEU A CA 1
ATOM 3164 C C . LEU A 1 392 ? -9.830 11.256 15.140 1.00 98.75 392 LEU A C 1
ATOM 3166 O O . LEU A 1 392 ? -10.349 12.135 15.817 1.00 98.75 392 LEU A O 1
ATOM 3170 N N . PHE A 1 393 ? -10.426 10.097 14.858 1.00 98.50 393 PHE A N 1
ATOM 3171 C CA . PHE A 1 393 ? -11.696 9.686 15.446 1.00 98.50 393 PHE A CA 1
ATOM 3172 C C . PHE A 1 393 ? -11.548 9.574 16.970 1.00 98.50 393 PHE A C 1
ATOM 3174 O O . PHE A 1 393 ? -10.511 9.080 17.433 1.00 98.50 393 PHE A O 1
ATOM 3181 N N . PRO A 1 394 ? -12.586 9.881 17.762 1.00 97.62 394 PRO A N 1
ATOM 3182 C CA . PRO A 1 394 ? -12.577 9.711 19.211 1.00 97.62 394 PRO A CA 1
ATOM 3183 C C . PRO A 1 394 ? -12.156 8.301 19.639 1.00 97.62 394 PRO A C 1
ATOM 3185 O O . PRO A 1 394 ? -11.279 8.143 20.486 1.00 97.62 394 PRO A O 1
ATOM 3188 N N . GLN A 1 395 ? -12.680 7.252 18.992 1.00 97.75 395 GLN A N 1
ATOM 3189 C CA . GLN A 1 395 ? -12.284 5.877 19.317 1.00 97.75 395 GLN A CA 1
ATOM 3190 C C . GLN A 1 395 ? -10.814 5.581 18.954 1.00 97.75 395 GLN A C 1
ATOM 3192 O O . GLN A 1 395 ? -10.147 4.829 19.668 1.00 97.75 395 GLN A O 1
ATOM 3197 N N . THR A 1 396 ? -10.271 6.200 17.896 1.00 98.56 396 THR A N 1
ATOM 3198 C CA . THR A 1 396 ? -8.833 6.133 17.579 1.00 98.56 396 THR A CA 1
ATOM 3199 C C . THR A 1 396 ? -8.006 6.800 18.676 1.00 98.56 396 THR A C 1
ATOM 3201 O O . THR A 1 396 ? -6.990 6.238 19.081 1.00 98.56 396 THR A O 1
ATOM 3204 N N . VAL A 1 397 ? -8.440 7.957 19.190 1.00 98.44 397 VAL A N 1
ATOM 3205 C CA . VAL A 1 397 ? -7.767 8.662 20.294 1.00 98.44 397 VAL A CA 1
ATOM 3206 C C . VAL A 1 397 ? -7.704 7.781 21.540 1.00 98.44 397 VAL A C 1
ATOM 3208 O O . VAL A 1 397 ? -6.611 7.582 22.071 1.00 98.44 397 VAL A O 1
ATOM 3211 N N . ILE A 1 398 ? -8.821 7.165 21.942 1.00 97.62 398 ILE A N 1
ATOM 3212 C CA . ILE A 1 398 ? -8.860 6.236 23.087 1.00 97.62 398 ILE A CA 1
ATOM 3213 C C . ILE A 1 398 ? -7.887 5.064 22.863 1.00 97.62 398 ILE A C 1
ATOM 3215 O O . ILE A 1 398 ? -7.103 4.712 23.747 1.00 97.62 398 ILE A O 1
ATOM 3219 N N . GLY A 1 399 ? -7.870 4.490 21.656 1.00 97.56 399 GLY A N 1
ATOM 3220 C CA . GLY A 1 399 ? -6.948 3.406 21.312 1.00 97.56 399 GLY A CA 1
ATOM 3221 C C . GLY A 1 399 ? -5.476 3.818 21.370 1.00 97.56 399 GLY A C 1
ATOM 3222 O O . GLY A 1 399 ? -4.627 3.050 21.824 1.00 97.56 399 GLY A O 1
ATOM 3223 N N . LEU A 1 400 ? -5.148 5.040 20.949 1.00 98.38 400 LEU A N 1
ATOM 3224 C CA . LEU A 1 400 ? -3.787 5.572 21.030 1.00 98.38 400 LEU A CA 1
ATOM 3225 C C . LEU A 1 400 ? -3.373 5.901 22.465 1.00 98.38 400 LEU A C 1
ATOM 3227 O O . LEU A 1 400 ? -2.215 5.670 22.809 1.00 98.38 400 LEU A O 1
ATOM 3231 N N . GLN A 1 401 ? -4.291 6.382 23.309 1.00 97.75 401 GLN A N 1
ATOM 3232 C CA . GLN A 1 401 ? -4.036 6.554 24.741 1.00 97.75 401 GLN A CA 1
ATOM 3233 C C . GLN A 1 401 ? -3.703 5.212 25.397 1.00 97.75 401 GLN A C 1
ATOM 3235 O O . GLN A 1 401 ? -2.661 5.101 26.044 1.00 97.75 401 GLN A O 1
ATOM 3240 N N . TRP A 1 402 ? -4.513 4.178 25.142 1.00 96.75 402 TRP A N 1
ATOM 3241 C CA . TRP A 1 402 ? -4.227 2.814 25.592 1.00 96.75 402 TRP A CA 1
ATOM 3242 C C . TRP A 1 402 ? -2.858 2.340 25.089 1.00 96.75 402 TRP A C 1
ATOM 3244 O O . TRP A 1 402 ? -2.037 1.853 25.865 1.00 96.75 402 TRP A O 1
ATOM 3254 N N . ALA A 1 403 ? -2.554 2.537 23.801 1.00 96.69 403 ALA A N 1
ATOM 3255 C CA . ALA A 1 403 ? -1.281 2.115 23.218 1.00 96.69 403 ALA A CA 1
ATOM 3256 C C . ALA A 1 403 ? -0.085 2.822 23.865 1.00 96.69 403 ALA A C 1
ATOM 3258 O O . ALA A 1 403 ? 0.941 2.191 24.118 1.00 96.69 403 ALA A O 1
ATOM 3259 N N . LEU A 1 404 ? -0.211 4.122 24.143 1.00 96.94 404 LEU A N 1
ATOM 3260 C CA . LEU A 1 404 ? 0.808 4.912 24.828 1.00 96.94 404 LEU A CA 1
ATOM 3261 C C . LEU A 1 404 ? 1.021 4.439 26.262 1.00 96.94 404 LEU A C 1
ATOM 3263 O O . LEU A 1 404 ? 2.168 4.342 26.694 1.00 96.94 404 LEU A O 1
ATOM 3267 N N . GLU A 1 405 ? -0.050 4.128 26.986 1.00 95.12 405 GLU A N 1
ATOM 3268 C CA . GLU A 1 405 ? 0.037 3.585 28.339 1.00 95.12 405 GLU A CA 1
ATOM 3269 C C . GLU A 1 405 ? 0.803 2.259 28.353 1.00 95.12 405 GLU A C 1
ATOM 3271 O O . GLU A 1 405 ? 1.783 2.127 29.088 1.00 95.12 405 GLU A O 1
ATOM 3276 N N . GLN A 1 406 ? 0.450 1.328 27.459 1.00 92.94 406 GLN A N 1
ATOM 3277 C CA . GLN A 1 406 ? 1.191 0.073 27.299 1.00 92.94 406 GLN A CA 1
ATOM 3278 C C . GLN A 1 406 ? 2.654 0.337 26.924 1.00 92.94 406 GLN A C 1
ATOM 3280 O O . GLN A 1 406 ? 3.577 -0.259 27.479 1.00 92.94 406 GLN A O 1
ATOM 3285 N N . ARG A 1 407 ? 2.891 1.266 25.993 1.00 94.31 407 ARG A N 1
ATOM 3286 C CA . ARG A 1 407 ? 4.231 1.566 25.490 1.00 94.31 407 ARG A CA 1
ATOM 3287 C C . ARG A 1 407 ? 5.130 2.215 26.544 1.00 94.31 407 ARG A C 1
ATOM 3289 O O . ARG A 1 407 ? 6.334 1.962 26.515 1.00 94.31 407 ARG A O 1
ATOM 3296 N N . ARG A 1 408 ? 4.589 3.007 27.477 1.00 95.38 408 ARG A N 1
ATOM 3297 C CA . ARG A 1 408 ? 5.338 3.619 28.597 1.00 95.38 408 ARG A CA 1
ATOM 3298 C C . ARG A 1 408 ? 5.916 2.585 29.561 1.00 95.38 408 ARG A C 1
ATOM 3300 O O . ARG A 1 408 ? 6.963 2.832 30.146 1.00 95.38 408 ARG A O 1
ATOM 3307 N N . GLN A 1 409 ? 5.268 1.429 29.689 1.00 92.62 409 GLN A N 1
ATOM 3308 C CA . GLN A 1 409 ? 5.720 0.333 30.553 1.00 92.62 409 GLN A CA 1
ATOM 3309 C C . GLN A 1 409 ? 6.808 -0.539 29.897 1.00 92.62 409 GLN A C 1
ATOM 3311 O O . GLN A 1 409 ? 7.358 -1.436 30.531 1.00 92.62 409 GLN A O 1
ATOM 3316 N N . GLN A 1 410 ? 7.130 -0.294 28.623 1.00 93.69 410 GLN A N 1
ATOM 3317 C CA . GLN A 1 410 ? 8.059 -1.110 27.842 1.00 93.69 410 GLN A CA 1
ATOM 3318 C C . GLN A 1 410 ? 9.445 -0.454 27.720 1.00 93.69 410 GLN A C 1
ATOM 3320 O O . GLN A 1 410 ? 9.545 0.776 27.650 1.00 93.69 410 GLN A O 1
ATOM 3325 N N . PRO A 1 411 ? 10.529 -1.246 27.588 1.00 92.00 411 PRO A N 1
ATOM 3326 C CA . PRO A 1 411 ? 11.888 -0.721 27.468 1.00 92.00 411 PRO A CA 1
ATOM 3327 C C . PRO A 1 411 ? 12.081 0.304 26.337 1.00 92.00 411 PRO A C 1
ATOM 3329 O O . PRO A 1 411 ? 11.395 0.292 25.308 1.00 92.00 411 PRO A O 1
ATOM 3332 N N . GLY A 1 412 ? 13.048 1.208 26.523 1.00 92.31 412 GLY A N 1
ATOM 3333 C CA . GLY A 1 412 ? 13.447 2.185 25.504 1.00 92.31 412 GLY A CA 1
ATOM 3334 C C . GLY A 1 412 ? 12.340 3.168 25.111 1.00 92.31 412 GLY A C 1
ATOM 3335 O O . GLY A 1 412 ? 12.269 3.566 23.948 1.00 92.31 412 GLY A O 1
ATOM 3336 N N . PHE A 1 413 ? 11.427 3.498 26.030 1.00 96.06 413 PHE A N 1
ATOM 3337 C CA . PHE A 1 413 ? 10.403 4.513 25.798 1.00 96.06 413 PHE A CA 1
ATOM 3338 C C . PHE A 1 413 ? 11.044 5.895 25.630 1.00 96.06 413 PHE A C 1
ATOM 3340 O O . PHE A 1 413 ? 11.747 6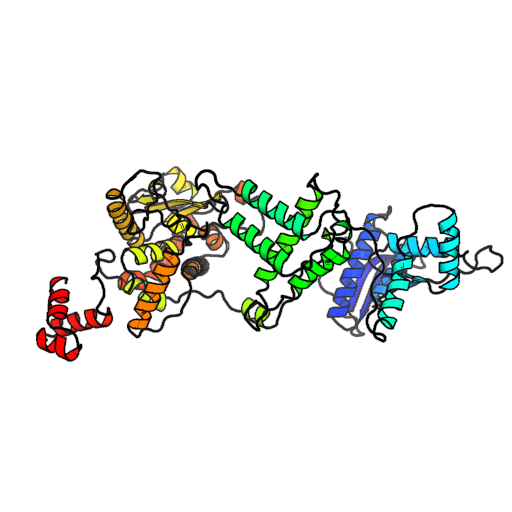.381 26.512 1.00 96.06 413 PHE A O 1
ATOM 3347 N N . CYS A 1 414 ? 10.797 6.530 24.488 1.00 93.94 414 CYS A N 1
ATOM 3348 C CA . CYS A 1 414 ? 11.174 7.911 24.215 1.00 93.94 414 CYS A CA 1
ATOM 3349 C C . CYS A 1 414 ? 10.320 8.458 23.065 1.00 93.94 414 CYS A C 1
ATOM 3351 O O . CYS A 1 414 ? 9.593 7.713 22.404 1.00 93.94 414 CYS A O 1
ATOM 3353 N N . SER A 1 415 ? 10.447 9.753 22.776 1.00 93.12 415 SER A N 1
ATOM 3354 C CA . SER A 1 415 ? 9.683 10.422 21.717 1.00 93.12 415 SER A CA 1
ATOM 3355 C C . SER A 1 415 ? 9.878 9.786 20.331 1.00 93.12 415 SER A C 1
ATOM 3357 O O . SER A 1 415 ? 8.933 9.673 19.561 1.00 93.12 415 SER A O 1
ATOM 3359 N N . LYS A 1 416 ? 11.078 9.289 20.012 1.00 93.75 416 LYS A N 1
ATOM 3360 C CA . LYS A 1 416 ? 11.383 8.661 18.711 1.00 93.75 416 LYS A CA 1
ATOM 3361 C C . LYS A 1 416 ? 11.084 7.156 18.663 1.00 93.75 416 LYS A C 1
ATOM 3363 O O . LYS A 1 416 ? 11.278 6.525 17.622 1.00 93.75 416 LYS A O 1
ATOM 3368 N N . ALA A 1 417 ? 10.648 6.560 19.772 1.00 94.69 417 ALA A N 1
ATOM 3369 C CA . ALA A 1 417 ? 10.393 5.130 19.843 1.00 94.69 417 ALA A CA 1
ATOM 3370 C C . ALA A 1 417 ? 9.153 4.734 19.028 1.00 94.69 417 ALA A C 1
ATOM 3372 O O . ALA A 1 417 ? 8.213 5.514 18.876 1.00 94.69 417 ALA A O 1
ATOM 3373 N N . ARG A 1 418 ? 9.136 3.490 18.533 1.00 96.19 418 ARG A N 1
ATOM 3374 C CA . ARG A 1 418 ? 7.940 2.876 17.934 1.00 96.19 418 ARG A CA 1
ATOM 3375 C C . ARG A 1 418 ? 6.811 2.830 18.958 1.00 96.19 418 ARG A C 1
ATOM 3377 O O . ARG A 1 418 ? 7.055 2.427 20.095 1.00 96.19 418 ARG A O 1
ATOM 3384 N N . LEU A 1 419 ? 5.606 3.201 18.531 1.00 97.06 419 LEU A N 1
ATOM 3385 C CA . LEU A 1 419 ? 4.407 3.165 19.363 1.00 97.06 419 LEU A CA 1
ATOM 3386 C C . LEU A 1 419 ? 4.000 1.723 19.683 1.00 97.06 419 LEU A C 1
ATOM 3388 O O . LEU A 1 419 ? 3.742 1.397 20.834 1.00 97.06 419 LEU A O 1
ATOM 3392 N N . LEU A 1 420 ? 3.955 0.864 18.662 1.00 95.88 420 LEU A N 1
ATOM 3393 C CA . LEU A 1 420 ? 3.457 -0.504 18.778 1.00 95.88 420 LEU A CA 1
ATOM 3394 C C . LEU A 1 420 ? 4.609 -1.511 18.746 1.00 95.88 420 LEU A C 1
ATOM 3396 O O . LEU A 1 420 ? 5.359 -1.581 17.768 1.00 95.88 420 LEU A O 1
ATOM 3400 N N . LEU A 1 421 ? 4.707 -2.321 19.799 1.00 94.75 421 LEU A N 1
ATOM 3401 C CA . LEU A 1 421 ? 5.625 -3.456 19.904 1.00 94.75 421 LEU A CA 1
ATOM 3402 C C . LEU A 1 421 ? 4.833 -4.769 19.964 1.00 94.75 421 LEU A C 1
ATOM 3404 O O . LEU A 1 421 ? 3.636 -4.780 20.250 1.00 94.75 421 LEU A O 1
ATOM 3408 N N . ASN A 1 422 ? 5.494 -5.888 19.677 1.00 91.00 422 ASN A N 1
ATOM 3409 C CA . ASN A 1 422 ? 4.905 -7.208 19.899 1.00 91.00 422 ASN A CA 1
ATOM 3410 C C . ASN A 1 422 ? 4.984 -7.627 21.380 1.00 91.00 422 ASN A C 1
ATOM 3412 O O . ASN A 1 422 ? 5.600 -6.952 22.203 1.00 91.00 422 ASN A O 1
ATOM 3416 N N . GLY A 1 423 ? 4.425 -8.795 21.712 1.00 86.94 423 GLY A N 1
ATOM 3417 C CA . GLY A 1 423 ? 4.472 -9.349 23.074 1.00 86.94 423 GLY A CA 1
ATOM 3418 C C . GLY A 1 423 ? 5.877 -9.691 23.599 1.00 86.94 423 GLY A C 1
ATOM 3419 O O . GLY A 1 423 ? 6.008 -10.074 24.753 1.00 86.94 423 GLY A O 1
ATOM 3420 N N . LYS A 1 424 ? 6.925 -9.566 22.773 1.00 89.88 424 LYS A N 1
ATOM 3421 C CA . LYS A 1 424 ? 8.340 -9.690 23.167 1.00 89.88 424 LYS A CA 1
ATOM 3422 C C . LYS A 1 424 ? 9.047 -8.330 23.260 1.00 89.88 424 LYS A C 1
ATOM 3424 O O . LYS A 1 424 ? 10.269 -8.292 23.338 1.00 89.88 424 LYS A O 1
ATOM 3429 N N . HIS A 1 425 ? 8.298 -7.228 23.211 1.00 91.81 425 HIS A N 1
ATOM 3430 C CA . HIS A 1 425 ? 8.816 -5.857 23.179 1.00 91.81 425 HIS A CA 1
ATOM 3431 C C . HIS A 1 425 ? 9.723 -5.561 21.974 1.00 91.81 425 HIS A C 1
ATOM 3433 O O . HIS A 1 425 ? 10.602 -4.704 22.032 1.00 91.81 425 HIS A O 1
ATOM 3439 N N . GLU A 1 426 ? 9.505 -6.248 20.852 1.00 91.69 426 GLU A N 1
ATOM 3440 C CA . GLU A 1 426 ? 10.219 -5.990 19.605 1.00 91.69 426 GLU A CA 1
ATOM 3441 C C . GLU A 1 426 ? 9.358 -5.166 18.635 1.00 91.69 426 GLU A C 1
ATOM 3443 O O . GLU A 1 426 ? 8.135 -5.355 18.577 1.00 91.69 426 GLU A O 1
ATOM 3448 N N . PRO A 1 427 ? 9.973 -4.293 17.817 1.00 92.00 427 PRO A N 1
ATOM 3449 C CA . PRO A 1 427 ? 9.260 -3.549 16.785 1.00 92.00 427 PRO A CA 1
ATOM 3450 C C . PRO A 1 427 ? 8.514 -4.455 15.800 1.00 92.00 427 PRO A C 1
ATOM 3452 O O . PRO A 1 427 ? 9.041 -5.465 15.326 1.00 92.00 427 PRO A O 1
ATOM 3455 N N . LEU A 1 428 ? 7.296 -4.059 15.424 1.00 92.88 428 LEU A N 1
ATOM 3456 C CA . LEU A 1 428 ? 6.486 -4.796 14.446 1.00 92.88 428 LEU A CA 1
ATOM 3457 C C . LEU A 1 428 ? 7.067 -4.751 13.024 1.00 92.88 428 LEU A C 1
ATOM 3459 O O . LEU A 1 428 ? 6.712 -5.591 12.197 1.00 92.88 428 LEU A O 1
ATOM 3463 N N . ASP A 1 429 ? 7.956 -3.797 12.734 1.00 88.81 429 ASP A N 1
ATOM 3464 C CA . ASP A 1 429 ? 8.691 -3.659 11.474 1.00 88.81 429 ASP A CA 1
ATOM 3465 C C . ASP A 1 429 ? 10.042 -4.394 11.471 1.00 88.81 429 ASP A C 1
ATOM 3467 O O . ASP A 1 429 ? 10.696 -4.424 10.428 1.00 88.81 429 ASP A O 1
ATOM 3471 N N . LYS A 1 430 ? 10.439 -5.038 12.583 1.00 88.00 430 LYS A N 1
ATOM 3472 C CA . LYS A 1 430 ? 11.694 -5.800 12.672 1.00 88.00 430 LYS A CA 1
ATOM 3473 C C . LYS A 1 430 ? 11.745 -6.871 11.569 1.00 88.00 430 LYS A C 1
ATOM 3475 O O . LYS A 1 430 ? 10.850 -7.730 11.534 1.00 88.00 430 LYS A O 1
ATOM 3480 N N . PRO A 1 431 ? 12.754 -6.849 10.674 1.00 81.94 431 PRO A N 1
ATOM 3481 C CA . PRO A 1 431 ? 12.911 -7.868 9.647 1.00 81.94 431 PRO A CA 1
ATOM 3482 C C . PRO A 1 431 ? 13.028 -9.268 10.252 1.00 81.94 431 PRO A C 1
ATOM 3484 O O . PRO A 1 431 ? 13.556 -9.463 11.347 1.00 81.94 431 PRO A O 1
ATOM 3487 N N . THR A 1 432 ? 12.535 -10.264 9.524 1.00 81.69 432 THR A N 1
ATOM 3488 C CA . THR A 1 432 ? 12.786 -11.672 9.872 1.00 81.69 432 THR A CA 1
ATOM 3489 C C . THR A 1 432 ? 14.273 -12.012 9.714 1.00 81.69 432 THR A C 1
ATOM 3491 O O . THR A 1 432 ? 14.996 -11.292 9.028 1.00 81.69 432 THR A O 1
ATOM 3494 N N . LYS A 1 433 ? 14.720 -13.156 10.259 1.00 76.75 433 LYS A N 1
ATOM 3495 C CA . LYS A 1 433 ? 16.105 -13.647 10.090 1.00 76.75 433 LYS A CA 1
ATOM 3496 C C . LYS A 1 433 ? 16.565 -13.696 8.620 1.00 76.75 433 LYS A C 1
ATOM 3498 O O . LYS A 1 433 ? 17.741 -13.527 8.348 1.00 76.75 433 LYS A O 1
ATOM 3503 N N . GLY A 1 434 ? 15.643 -13.903 7.674 1.00 69.69 434 GLY A N 1
ATOM 3504 C CA . GLY A 1 434 ? 15.925 -13.903 6.231 1.00 69.69 434 GLY A CA 1
ATOM 3505 C C . GLY A 1 434 ? 15.790 -12.538 5.540 1.00 69.69 434 GLY A C 1
ATOM 3506 O O . GLY A 1 434 ? 15.628 -12.491 4.321 1.00 69.69 434 GLY A O 1
ATOM 3507 N N . GLY A 1 435 ? 15.734 -11.431 6.289 1.00 70.69 435 GLY A N 1
ATOM 3508 C CA . GLY A 1 435 ? 15.554 -10.077 5.748 1.00 70.69 435 GLY A CA 1
ATOM 3509 C C . GLY A 1 435 ? 14.166 -9.810 5.148 1.00 70.69 435 GLY A C 1
ATOM 3510 O O . GLY A 1 435 ? 13.948 -8.807 4.470 1.00 70.69 435 GLY A O 1
ATOM 3511 N N . HIS A 1 436 ? 13.193 -10.708 5.347 1.00 74.94 436 HIS A N 1
ATOM 3512 C CA . HIS A 1 436 ? 11.831 -10.516 4.843 1.00 74.94 436 HIS A CA 1
ATOM 3513 C C . HIS A 1 436 ? 11.016 -9.596 5.742 1.00 74.94 436 HIS A C 1
ATOM 3515 O O . HIS A 1 436 ? 11.217 -9.549 6.960 1.00 74.94 436 HIS A O 1
ATOM 3521 N N . ARG A 1 437 ? 10.043 -8.918 5.122 1.00 79.06 437 ARG A N 1
ATOM 3522 C CA . ARG A 1 437 ? 9.054 -8.103 5.824 1.00 79.06 437 ARG A CA 1
ATOM 3523 C C . ARG A 1 437 ? 8.306 -8.941 6.857 1.00 79.06 437 ARG A C 1
ATOM 3525 O O . ARG A 1 437 ? 7.853 -10.050 6.574 1.00 79.06 437 ARG A O 1
ATOM 3532 N N . ASN A 1 438 ? 8.123 -8.341 8.022 1.00 85.06 438 ASN A N 1
ATOM 3533 C CA . ASN A 1 438 ? 7.369 -8.913 9.115 1.00 85.06 438 ASN A CA 1
ATOM 3534 C C . ASN A 1 438 ? 5.871 -9.065 8.764 1.00 85.06 438 ASN A C 1
ATOM 3536 O O . ASN A 1 438 ? 5.251 -8.144 8.224 1.00 85.06 438 ASN A O 1
ATOM 3540 N N . GLN A 1 439 ? 5.298 -10.232 9.072 1.00 90.56 439 GLN A N 1
ATOM 3541 C CA . GLN A 1 439 ? 3.895 -10.576 8.796 1.00 90.56 439 GLN A CA 1
ATOM 3542 C C . GLN A 1 439 ? 2.999 -10.502 10.042 1.00 90.56 439 GLN A C 1
ATOM 3544 O O . GLN A 1 439 ? 1.842 -10.899 9.978 1.00 90.56 439 GLN A O 1
ATOM 3549 N N . GLN A 1 440 ? 3.486 -9.983 11.175 1.00 94.12 440 GLN A N 1
ATOM 3550 C CA . GLN A 1 440 ? 2.723 -9.952 12.431 1.00 94.12 440 GLN A CA 1
ATOM 3551 C C . GLN A 1 440 ? 1.369 -9.234 12.312 1.00 94.12 440 GLN A C 1
ATOM 3553 O O . GLN A 1 440 ? 0.366 -9.787 12.752 1.00 94.12 440 GLN A O 1
ATOM 3558 N N . ILE A 1 441 ? 1.320 -8.054 11.680 1.00 96.06 441 ILE A N 1
ATOM 3559 C CA . ILE A 1 441 ? 0.072 -7.294 11.473 1.00 96.06 441 ILE A CA 1
ATOM 3560 C C . ILE A 1 441 ? -0.891 -8.032 10.523 1.00 96.06 441 ILE A C 1
ATOM 3562 O O . ILE A 1 441 ? -2.026 -8.274 10.929 1.00 96.06 441 ILE A O 1
ATOM 3566 N N . PRO A 1 442 ? -0.478 -8.450 9.304 1.00 96.06 442 PRO A N 1
ATOM 3567 C CA . PRO A 1 442 ? -1.324 -9.276 8.443 1.00 96.06 442 PRO A CA 1
ATOM 3568 C C . PRO A 1 442 ? -1.858 -10.524 9.149 1.00 96.06 442 PRO A C 1
ATOM 3570 O O . PRO A 1 442 ? -3.053 -10.785 9.095 1.00 96.06 442 PRO A O 1
ATOM 3573 N N . ASN A 1 443 ? -1.002 -11.241 9.881 1.00 95.56 443 ASN A N 1
ATOM 3574 C CA . ASN A 1 443 ? -1.396 -12.451 10.595 1.00 95.56 443 ASN A CA 1
ATOM 3575 C C . ASN A 1 443 ? -2.377 -12.160 11.740 1.00 95.56 443 ASN A C 1
ATOM 3577 O O . ASN A 1 443 ? -3.272 -12.965 11.972 1.00 95.56 443 ASN A O 1
ATOM 3581 N N . ALA A 1 444 ? -2.227 -11.039 12.456 1.00 95.94 444 ALA A N 1
ATOM 3582 C CA . ALA A 1 444 ? -3.192 -10.610 13.470 1.00 95.94 444 ALA A CA 1
ATOM 3583 C C . ALA A 1 444 ? -4.565 -10.349 12.847 1.00 95.94 444 ALA A C 1
ATOM 3585 O O . ALA A 1 444 ? -5.561 -10.895 13.308 1.00 95.94 444 ALA A O 1
ATOM 3586 N N . PHE A 1 445 ? -4.606 -9.623 11.731 1.00 97.88 445 PHE A N 1
ATOM 3587 C CA . PHE A 1 445 ? -5.857 -9.361 11.030 1.00 97.88 445 PHE A CA 1
ATOM 3588 C C . PHE A 1 445 ? -6.499 -10.637 10.461 1.00 97.88 445 PHE A C 1
ATOM 3590 O O . PHE A 1 445 ? -7.697 -10.844 10.600 1.00 97.88 445 PHE A O 1
ATOM 3597 N N . THR A 1 446 ? -5.711 -11.553 9.894 1.00 97.25 446 THR A N 1
ATOM 3598 C CA . THR A 1 446 ? -6.224 -12.856 9.443 1.00 97.25 446 THR A CA 1
ATOM 3599 C C . THR A 1 446 ? -6.787 -13.682 10.600 1.00 97.25 446 THR A C 1
ATOM 3601 O O . THR A 1 446 ? -7.806 -14.345 10.428 1.00 97.25 446 THR A O 1
ATOM 3604 N N . ARG A 1 447 ? -6.162 -13.651 11.786 1.00 95.69 447 ARG A N 1
ATOM 3605 C CA . ARG A 1 447 ? -6.718 -14.310 12.980 1.00 95.69 447 ARG A CA 1
ATOM 3606 C C . ARG A 1 447 ? -8.035 -13.678 13.424 1.00 95.69 447 ARG A C 1
ATOM 3608 O O . ARG A 1 447 ? -8.926 -14.423 13.810 1.00 95.69 447 ARG A O 1
ATOM 3615 N N . LEU A 1 448 ? -8.167 -12.355 13.332 1.00 96.25 448 LEU A N 1
ATOM 3616 C CA . LEU A 1 448 ? -9.429 -11.661 13.583 1.00 96.25 448 LEU A CA 1
ATOM 3617 C C . LEU A 1 448 ? -10.535 -12.144 12.633 1.00 96.25 448 LEU A C 1
ATOM 3619 O O . LEU A 1 448 ? -11.581 -12.569 13.108 1.00 96.25 448 LEU A O 1
ATOM 3623 N N . LEU A 1 449 ? -10.290 -12.177 11.318 1.00 97.06 449 LEU A N 1
ATOM 3624 C CA . LEU A 1 449 ? -11.288 -12.673 10.359 1.00 97.06 449 LEU A CA 1
ATOM 3625 C C . LEU A 1 449 ? -11.676 -14.131 10.637 1.00 97.06 449 LEU A C 1
ATOM 3627 O O . LEU A 1 449 ? -12.856 -14.457 10.686 1.00 97.06 449 LEU A O 1
ATOM 3631 N N . LYS A 1 450 ? -10.693 -14.993 10.930 1.00 95.44 450 LYS A N 1
ATOM 3632 C CA . LYS A 1 450 ? -10.961 -16.383 11.330 1.00 95.44 450 LYS A CA 1
ATOM 3633 C C . LYS A 1 450 ? -11.818 -16.480 12.590 1.00 95.44 450 LYS A C 1
ATOM 3635 O O . LYS A 1 450 ? -12.636 -17.384 12.676 1.00 95.44 450 LYS A O 1
ATOM 3640 N N . ARG A 1 451 ? -11.635 -15.574 13.555 1.00 93.69 451 ARG A N 1
ATOM 3641 C CA . ARG A 1 451 ? -12.442 -15.516 14.783 1.00 93.69 451 ARG A CA 1
ATOM 3642 C C . ARG A 1 451 ? -13.905 -15.202 14.470 1.00 93.69 451 ARG A C 1
ATOM 3644 O O . ARG A 1 451 ? -14.779 -15.848 15.024 1.00 93.69 451 ARG A O 1
ATOM 3651 N N . ILE A 1 452 ? -14.146 -14.258 13.560 1.00 94.31 452 ILE A N 1
ATOM 3652 C CA . ILE A 1 452 ? -15.488 -13.866 13.103 1.00 94.31 452 ILE A CA 1
ATOM 3653 C C . ILE A 1 452 ? -16.185 -15.047 12.415 1.00 94.31 452 ILE A C 1
ATOM 3655 O O . ILE A 1 452 ? -17.318 -15.379 12.760 1.00 94.31 452 ILE A O 1
ATOM 3659 N N . THR A 1 453 ? -15.489 -15.716 11.489 1.00 94.75 453 THR A N 1
ATOM 3660 C CA . THR A 1 453 ? -16.019 -16.881 10.762 1.00 94.75 453 THR A CA 1
ATOM 3661 C C . THR A 1 453 ? -16.239 -18.089 11.670 1.00 94.75 453 THR A C 1
ATOM 3663 O O . THR A 1 453 ? -17.233 -18.792 11.522 1.00 94.75 453 THR A O 1
ATOM 3666 N N . ALA A 1 454 ? -15.343 -18.330 12.632 1.00 90.25 454 ALA A N 1
ATOM 3667 C CA . ALA A 1 454 ? -15.500 -19.407 13.611 1.00 90.25 454 ALA A CA 1
ATOM 3668 C C . ALA A 1 454 ? -16.739 -19.220 14.501 1.00 90.25 454 ALA A C 1
ATOM 3670 O O . ALA A 1 454 ? -17.243 -20.200 15.038 1.00 90.25 454 ALA A O 1
ATOM 3671 N N . ASP A 1 455 ? -17.234 -17.986 14.623 1.00 90.56 455 ASP A N 1
ATOM 3672 C CA . ASP A 1 455 ? -18.459 -17.648 15.349 1.00 90.56 455 ASP A CA 1
ATOM 3673 C C . ASP A 1 455 ? -19.708 -17.612 14.439 1.00 90.56 455 ASP A C 1
ATOM 3675 O O . ASP A 1 455 ? -20.706 -16.970 14.752 1.00 90.56 455 ASP A O 1
ATOM 3679 N N . GLY A 1 456 ? -19.642 -18.256 13.266 1.00 90.56 456 GLY A N 1
ATOM 3680 C CA . GLY A 1 456 ? -20.773 -18.431 12.345 1.00 90.56 456 GLY A CA 1
ATOM 3681 C C . GLY A 1 456 ? -21.098 -17.230 11.450 1.00 90.56 456 GLY A C 1
ATOM 3682 O O . GLY A 1 456 ? -22.046 -17.292 10.669 1.00 90.56 456 GLY A O 1
ATOM 3683 N N . ASN A 1 457 ? -20.324 -16.144 11.517 1.00 94.12 457 ASN A N 1
ATOM 3684 C CA . ASN A 1 457 ? -20.580 -14.952 10.707 1.00 94.12 457 ASN A CA 1
ATOM 3685 C C . ASN A 1 457 ? -19.995 -15.085 9.294 1.00 94.12 457 ASN A C 1
ATOM 3687 O O . ASN A 1 457 ? -18.905 -15.628 9.092 1.00 94.12 457 ASN A O 1
ATOM 3691 N N . THR A 1 458 ? -20.683 -14.500 8.313 1.00 94.94 458 THR A N 1
ATOM 3692 C CA . THR A 1 458 ? -20.183 -14.397 6.936 1.00 94.94 458 THR A CA 1
ATOM 3693 C C . THR A 1 458 ? -19.386 -13.108 6.762 1.00 94.94 458 THR A C 1
ATOM 3695 O O . THR A 1 458 ? -19.887 -12.021 7.033 1.00 94.94 458 THR A O 1
ATOM 3698 N N . ILE A 1 459 ? -18.142 -13.219 6.294 1.00 95.69 459 ILE A N 1
ATOM 3699 C CA . ILE A 1 459 ? -17.259 -12.078 6.024 1.00 95.69 459 ILE A CA 1
ATOM 3700 C C . ILE A 1 459 ? -16.297 -12.417 4.884 1.00 95.69 459 ILE A C 1
ATOM 3702 O O . ILE A 1 459 ? -15.840 -13.555 4.771 1.00 95.69 459 ILE A O 1
ATOM 3706 N N . ARG A 1 460 ? -15.963 -11.440 4.033 1.00 94.25 460 ARG A N 1
ATOM 3707 C CA . ARG A 1 460 ? -14.990 -11.659 2.955 1.00 94.25 460 ARG A CA 1
ATOM 3708 C C . ARG A 1 460 ? -13.565 -11.773 3.491 1.00 94.25 460 ARG A C 1
ATOM 3710 O O . ARG A 1 460 ? -13.119 -10.974 4.316 1.00 94.25 460 ARG A O 1
ATOM 3717 N N . GLU A 1 461 ? -12.799 -12.706 2.927 1.00 93.31 461 GLU A N 1
ATOM 3718 C CA . GLU A 1 461 ? -11.380 -12.917 3.244 1.00 93.31 461 GLU A CA 1
ATOM 3719 C C . GLU A 1 461 ? -10.464 -11.879 2.567 1.00 93.31 461 GLU A C 1
ATOM 3721 O O . GLU A 1 461 ? -9.572 -12.183 1.772 1.00 93.31 461 GLU A O 1
ATOM 3726 N N . LEU A 1 462 ? -10.678 -10.602 2.880 1.00 95.44 462 LEU A N 1
ATOM 3727 C CA . LEU A 1 462 ? -9.864 -9.509 2.366 1.00 95.44 462 LEU A CA 1
ATOM 3728 C C . LEU A 1 462 ? -8.624 -9.280 3.247 1.00 95.44 462 LEU A C 1
ATOM 3730 O O . LEU A 1 462 ? -8.672 -9.302 4.472 1.00 95.44 462 LEU A O 1
ATOM 3734 N N . SER A 1 463 ? -7.474 -9.009 2.624 1.00 95.31 463 SER A N 1
ATOM 3735 C CA . SER A 1 463 ? -6.227 -8.723 3.357 1.00 95.31 463 SER A CA 1
ATOM 3736 C C . SER A 1 463 ? -6.281 -7.396 4.136 1.00 95.31 463 SER A C 1
ATOM 3738 O O . SER A 1 463 ? -6.966 -6.468 3.714 1.00 95.31 463 SER A O 1
ATOM 3740 N N . PHE A 1 464 ? -5.435 -7.223 5.162 1.00 97.25 464 PHE A N 1
ATOM 3741 C CA . PHE A 1 464 ? -5.328 -5.971 5.942 1.00 97.25 464 PHE A CA 1
ATOM 3742 C C . PHE A 1 464 ? -5.182 -4.703 5.076 1.00 97.25 464 PHE A C 1
ATOM 3744 O O . PHE A 1 464 ? -5.761 -3.661 5.365 1.00 97.25 464 PHE A O 1
ATOM 3751 N N . GLY A 1 465 ? -4.458 -4.786 3.951 1.00 95.38 465 GLY A N 1
ATOM 3752 C CA . GLY A 1 465 ? -4.286 -3.653 3.032 1.00 95.38 465 GLY A CA 1
ATOM 3753 C C . GLY A 1 465 ? -5.582 -3.163 2.367 1.00 95.38 465 GLY A C 1
ATOM 3754 O O . GLY A 1 465 ? -5.590 -2.081 1.780 1.00 95.38 465 GLY A O 1
ATOM 3755 N N . LYS A 1 466 ? -6.672 -3.933 2.448 1.00 96.88 466 LYS A N 1
ATOM 3756 C CA . LYS A 1 466 ? -7.994 -3.565 1.930 1.00 96.88 466 LYS A CA 1
ATOM 3757 C C . LYS A 1 466 ? -8.725 -2.593 2.855 1.00 96.88 466 LYS A C 1
ATOM 3759 O O . LYS A 1 466 ? -9.531 -1.821 2.351 1.00 96.88 466 LYS A O 1
ATOM 3764 N N . LEU A 1 467 ? -8.368 -2.506 4.141 1.00 98.12 467 LEU A N 1
ATOM 3765 C CA . LEU A 1 467 ? -8.859 -1.444 5.032 1.00 98.12 467 LEU A CA 1
ATOM 3766 C C . LEU A 1 467 ? -8.407 -0.063 4.548 1.00 98.12 467 LEU A C 1
ATOM 3768 O O . LEU A 1 467 ? -9.231 0.823 4.374 1.00 98.12 467 LEU A O 1
ATOM 3772 N N . ARG A 1 468 ? -7.127 0.088 4.180 1.00 97.06 468 ARG A N 1
ATOM 3773 C CA . ARG A 1 468 ? -6.608 1.321 3.559 1.00 97.06 468 ARG A CA 1
ATOM 3774 C C . ARG A 1 468 ? -7.349 1.686 2.266 1.00 97.06 468 ARG A C 1
ATOM 3776 O O . ARG A 1 468 ? -7.591 2.860 2.005 1.00 97.06 468 ARG A O 1
ATOM 3783 N N . LYS A 1 469 ? -7.683 0.692 1.433 1.00 96.00 469 LYS A N 1
ATOM 3784 C CA . LYS A 1 469 ? -8.477 0.909 0.208 1.00 96.00 469 LYS A CA 1
ATOM 3785 C C . LYS A 1 469 ? -9.908 1.332 0.535 1.00 96.00 469 LYS A C 1
ATOM 3787 O O . LYS A 1 469 ? -10.422 2.230 -0.116 1.00 96.00 469 LYS A O 1
ATOM 3792 N N . THR A 1 470 ? -10.501 0.720 1.557 1.00 98.06 470 THR A N 1
ATOM 3793 C CA . THR A 1 470 ? -11.834 1.056 2.072 1.00 98.06 470 THR A CA 1
ATOM 3794 C C . THR A 1 470 ? -11.860 2.501 2.563 1.00 98.06 470 THR A C 1
ATOM 3796 O O . THR A 1 470 ? -12.669 3.278 2.077 1.00 98.06 470 THR A O 1
ATOM 3799 N N . ALA A 1 471 ? -10.893 2.901 3.392 1.00 98.19 471 ALA A N 1
ATOM 3800 C CA . ALA A 1 471 ? -10.723 4.277 3.856 1.00 98.19 471 ALA A CA 1
ATOM 3801 C C . ALA A 1 471 ? -10.603 5.279 2.698 1.00 98.19 471 ALA A C 1
ATOM 3803 O O . ALA A 1 471 ? -11.347 6.250 2.629 1.00 98.19 471 ALA A O 1
ATOM 3804 N N . GLY A 1 472 ? -9.707 5.014 1.739 1.00 97.19 472 GLY A N 1
ATOM 3805 C CA . GLY A 1 472 ? -9.539 5.880 0.570 1.00 97.19 472 GLY A CA 1
ATOM 3806 C C . GLY A 1 472 ? -10.806 5.988 -0.286 1.00 97.19 472 GLY A C 1
ATOM 3807 O O . GLY A 1 472 ? -11.080 7.060 -0.827 1.00 97.19 472 GLY A O 1
ATOM 3808 N N . ASN A 1 473 ? -11.585 4.907 -0.391 1.00 96.81 473 ASN A N 1
ATOM 3809 C CA . ASN A 1 473 ? -12.861 4.906 -1.100 1.00 96.81 473 ASN A CA 1
ATOM 3810 C C . ASN A 1 473 ? -13.933 5.717 -0.360 1.00 96.81 473 ASN A C 1
ATOM 3812 O O . ASN A 1 473 ? -14.603 6.520 -0.997 1.00 96.81 473 ASN A O 1
ATOM 3816 N N . LEU A 1 474 ? -14.042 5.570 0.965 1.00 98.06 474 LEU A N 1
ATOM 3817 C CA . LEU A 1 474 ? -14.957 6.359 1.798 1.00 98.06 474 LEU A CA 1
ATOM 3818 C C . LEU A 1 474 ? -14.642 7.859 1.695 1.00 98.06 474 LEU A C 1
ATOM 3820 O O . LEU A 1 474 ? -15.531 8.649 1.397 1.00 98.06 474 LEU A O 1
ATOM 3824 N N . ILE A 1 475 ? -13.364 8.244 1.811 1.00 98.25 475 ILE A N 1
ATOM 3825 C CA . ILE A 1 475 ? -12.926 9.640 1.627 1.00 98.25 475 ILE A CA 1
ATOM 3826 C C . ILE A 1 475 ? -13.300 10.160 0.236 1.00 98.25 475 ILE A C 1
ATOM 3828 O O . ILE A 1 475 ? -13.779 11.281 0.096 1.00 98.25 475 ILE A O 1
ATOM 3832 N N . ARG A 1 476 ? -13.114 9.341 -0.805 1.00 95.75 476 ARG A N 1
ATOM 3833 C CA . ARG A 1 476 ? -13.481 9.716 -2.175 1.00 95.75 476 ARG A CA 1
ATOM 3834 C C . ARG A 1 476 ? -14.991 9.884 -2.356 1.00 95.75 476 ARG A C 1
ATOM 3836 O O . ARG A 1 476 ? -15.391 10.700 -3.175 1.00 95.75 476 ARG A O 1
ATOM 3843 N N . GLN A 1 477 ? -15.810 9.107 -1.650 1.00 95.62 477 GLN A N 1
ATOM 3844 C CA . GLN A 1 477 ? -17.272 9.189 -1.727 1.00 95.62 477 GLN A CA 1
ATOM 3845 C C . GLN A 1 477 ? -17.814 10.470 -1.087 1.00 95.62 477 GLN A C 1
ATOM 3847 O O . GLN A 1 477 ? -18.743 11.059 -1.628 1.00 95.62 477 GLN A O 1
ATOM 3852 N N . VAL A 1 478 ? -17.229 10.908 0.031 1.00 97.44 478 VAL A N 1
ATOM 3853 C CA . VAL A 1 478 ? -17.667 12.119 0.754 1.00 97.44 478 VAL A CA 1
ATOM 3854 C C . VAL A 1 478 ? -16.994 13.403 0.255 1.00 97.44 478 VAL A C 1
ATOM 3856 O O . VAL A 1 478 ? -17.355 14.502 0.665 1.00 97.44 478 VAL A O 1
ATOM 3859 N N . SER A 1 479 ? -15.982 13.272 -0.603 1.00 95.88 479 SER A N 1
ATOM 3860 C CA . SER A 1 479 ? -15.199 14.381 -1.143 1.00 95.88 479 SER A CA 1
ATOM 3861 C C . SER A 1 479 ? -14.861 14.120 -2.617 1.00 95.88 479 SER A C 1
ATOM 3863 O O . SER A 1 479 ? -15.765 13.965 -3.435 1.00 95.88 479 SER A O 1
ATOM 3865 N N . ASP A 1 480 ? -13.579 14.089 -2.987 1.00 91.94 480 ASP A N 1
ATOM 3866 C CA . ASP A 1 480 ? -13.136 13.891 -4.364 1.00 91.94 480 ASP A CA 1
ATOM 3867 C C . ASP A 1 480 ? -11.847 13.049 -4.469 1.00 91.94 480 ASP A C 1
ATOM 3869 O O . ASP A 1 480 ? -11.291 12.532 -3.492 1.00 91.94 480 ASP A O 1
ATOM 3873 N N . GLY A 1 481 ? -11.392 12.848 -5.710 1.00 88.44 481 GLY A N 1
ATOM 3874 C CA . GLY A 1 481 ? -10.189 12.072 -6.001 1.00 88.44 481 GLY A CA 1
ATOM 3875 C C . GLY A 1 481 ? -8.896 12.724 -5.506 1.00 88.44 481 GLY A C 1
ATOM 3876 O O . GLY A 1 481 ? -8.000 12.000 -5.083 1.00 88.44 481 GLY A O 1
ATOM 3877 N N . GLU A 1 482 ? -8.802 14.053 -5.515 1.00 90.81 482 GLU A N 1
ATOM 3878 C CA . GLU A 1 482 ? -7.617 14.781 -5.051 1.00 90.81 482 GLU A CA 1
ATOM 3879 C C . GLU A 1 482 ? -7.461 14.615 -3.536 1.00 90.81 482 GLU A C 1
ATOM 3881 O O . GLU A 1 482 ? -6.402 14.199 -3.060 1.00 90.81 482 GLU A O 1
ATOM 3886 N N . ILE A 1 483 ? -8.539 14.839 -2.779 1.00 94.81 483 ILE A N 1
ATOM 3887 C CA . ILE A 1 483 ? -8.547 14.682 -1.320 1.00 94.81 483 ILE A CA 1
ATOM 3888 C C . ILE A 1 483 ? -8.249 13.233 -0.921 1.00 94.81 483 ILE A C 1
ATOM 3890 O O . ILE A 1 483 ? -7.456 13.001 -0.006 1.00 94.81 483 ILE A O 1
ATOM 3894 N N . SER A 1 484 ? -8.789 12.249 -1.646 1.00 94.31 484 SER A N 1
ATOM 3895 C CA . SER A 1 484 ? -8.461 10.831 -1.438 1.00 94.31 484 SER A CA 1
ATOM 3896 C C . SER A 1 484 ? -6.980 10.519 -1.715 1.00 94.31 484 SER A C 1
ATOM 3898 O O . SER A 1 484 ? -6.337 9.794 -0.950 1.00 94.31 484 SER A O 1
ATOM 3900 N N . GLU A 1 485 ? -6.387 11.086 -2.770 1.00 91.62 485 GLU A N 1
ATOM 3901 C CA . GLU A 1 485 ? -4.966 10.889 -3.080 1.00 91.62 485 GLU A CA 1
ATOM 3902 C C . GLU A 1 485 ? -4.037 11.570 -2.050 1.00 91.62 485 GLU A C 1
ATOM 3904 O O . GLU A 1 485 ? -3.007 10.986 -1.681 1.00 91.62 485 GLU A O 1
ATOM 3909 N N . ILE A 1 486 ? -4.415 12.743 -1.523 1.00 93.44 486 ILE A N 1
ATOM 3910 C CA . ILE A 1 486 ? -3.703 13.421 -0.424 1.00 93.44 486 ILE A CA 1
ATOM 3911 C C . ILE A 1 486 ? -3.806 12.608 0.868 1.00 93.44 486 ILE A C 1
ATOM 3913 O O . ILE A 1 486 ? -2.776 12.347 1.492 1.00 93.44 486 ILE A O 1
ATOM 3917 N N . PHE A 1 487 ? -5.011 12.156 1.234 1.00 96.56 487 PHE A N 1
ATOM 3918 C CA . PHE A 1 487 ? -5.259 11.286 2.388 1.00 96.56 487 PHE A CA 1
ATOM 3919 C C . PHE A 1 487 ? -4.386 10.024 2.341 1.00 96.56 487 PHE A C 1
ATOM 3921 O O . PHE A 1 487 ? -3.769 9.628 3.325 1.00 96.56 487 PHE A O 1
ATOM 3928 N N . LEU A 1 488 ? -4.234 9.410 1.166 1.00 94.31 488 LEU A N 1
ATOM 3929 C CA . LEU A 1 488 ? -3.374 8.239 0.990 1.00 94.31 488 LEU A CA 1
ATOM 3930 C C . LEU A 1 488 ? -1.870 8.577 0.908 1.00 94.31 488 LEU A C 1
ATOM 3932 O O . LEU A 1 488 ? -1.053 7.672 0.699 1.00 94.31 488 LEU A O 1
ATOM 3936 N N . CYS A 1 489 ? -1.463 9.836 1.076 1.00 91.12 489 CYS A N 1
ATOM 3937 C CA . CYS A 1 489 ? -0.083 10.298 0.909 1.00 91.12 489 CYS A CA 1
ATOM 3938 C C . CYS A 1 489 ? 0.522 9.862 -0.436 1.00 91.12 489 CYS A C 1
ATOM 3940 O O . CYS A 1 489 ? 1.665 9.387 -0.492 1.00 91.12 489 CYS A O 1
ATOM 3942 N N . HIS A 1 490 ? -0.239 9.942 -1.529 1.00 85.00 490 HIS A N 1
ATOM 3943 C CA . HIS A 1 490 ? 0.314 9.710 -2.860 1.00 85.00 490 HIS A CA 1
ATOM 3944 C C . HIS A 1 490 ? 1.239 10.869 -3.268 1.00 85.00 490 HIS A C 1
ATOM 3946 O O . HIS A 1 490 ? 1.079 12.008 -2.826 1.00 85.00 490 HIS A O 1
ATOM 3952 N N . ALA A 1 491 ? 2.282 10.538 -4.041 1.00 76.56 491 ALA A N 1
ATOM 3953 C CA . ALA A 1 491 ? 3.331 11.493 -4.410 1.00 76.56 491 ALA A CA 1
ATOM 3954 C C . ALA A 1 491 ? 2.804 12.600 -5.323 1.00 76.56 491 ALA A C 1
ATOM 3956 O O . ALA A 1 491 ? 3.126 13.751 -5.082 1.00 76.56 491 ALA A O 1
ATOM 3957 N N . ASN A 1 492 ? 1.944 12.246 -6.281 1.00 74.94 492 ASN A N 1
ATOM 3958 C CA . ASN A 1 492 ? 1.366 13.177 -7.246 1.00 74.94 492 ASN A CA 1
ATOM 3959 C C . ASN A 1 492 ? -0.168 13.107 -7.142 1.00 74.94 492 ASN A C 1
ATOM 3961 O O . ASN A 1 492 ? -0.762 12.338 -7.897 1.00 74.94 492 ASN A O 1
ATOM 3965 N N . PRO A 1 493 ? -0.793 13.824 -6.188 1.00 59.75 493 PRO A N 1
ATOM 3966 C CA . PRO A 1 493 ? -2.242 13.811 -5.981 1.00 59.75 493 PRO A CA 1
ATOM 3967 C C . PRO A 1 493 ? -3.018 14.540 -7.092 1.00 59.75 493 PRO A C 1
ATOM 3969 O O . PRO A 1 493 ? -4.188 14.256 -7.339 1.00 59.75 493 PRO A O 1
ATOM 3972 N N . VAL A 1 494 ? -2.363 15.471 -7.796 1.00 62.19 494 VAL A N 1
ATOM 3973 C CA . VAL A 1 494 ? -2.932 16.199 -8.935 1.00 62.19 494 VAL A CA 1
ATOM 3974 C C . VAL A 1 494 ? -2.245 15.742 -10.219 1.00 62.19 494 VAL A C 1
ATOM 3976 O O . VAL A 1 494 ? -1.092 16.074 -10.492 1.00 62.19 494 VAL A O 1
ATOM 3979 N N . ARG A 1 495 ? -2.966 14.995 -11.064 1.00 55.78 495 ARG A N 1
ATOM 3980 C CA . ARG A 1 495 ? -2.426 14.463 -12.335 1.00 55.78 495 ARG A CA 1
ATOM 3981 C C . ARG A 1 495 ? -2.032 15.547 -13.346 1.00 55.78 495 ARG A C 1
ATOM 3983 O O . ARG A 1 495 ? -1.273 15.259 -14.267 1.00 55.78 495 ARG A O 1
ATOM 3990 N N . ALA A 1 496 ? -2.563 16.760 -13.193 1.00 49.25 496 ALA A N 1
ATOM 3991 C CA . ALA A 1 496 ? -2.397 17.863 -14.136 1.00 49.25 496 ALA A CA 1
ATOM 3992 C C . ALA A 1 496 ? -1.147 18.734 -13.895 1.00 49.25 496 ALA A C 1
ATOM 3994 O O . ALA A 1 496 ? -0.837 19.561 -14.748 1.00 49.25 496 ALA A O 1
ATOM 3995 N N . GLY A 1 497 ? -0.392 18.557 -12.801 1.00 48.44 497 GLY A N 1
ATOM 3996 C CA . GLY A 1 497 ? 0.821 19.356 -12.612 1.00 48.44 497 GLY A CA 1
ATOM 3997 C C . GLY A 1 497 ? 1.635 19.030 -11.365 1.00 48.44 497 GLY A C 1
ATOM 3998 O O . GLY A 1 497 ? 1.279 19.450 -10.272 1.00 48.44 497 GLY A O 1
ATOM 3999 N N . ASN A 1 498 ? 2.806 18.410 -11.556 1.00 51.88 498 ASN A N 1
ATOM 4000 C CA . ASN A 1 498 ? 3.829 18.245 -10.508 1.00 51.88 498 ASN A CA 1
ATOM 4001 C C . ASN A 1 498 ? 4.312 19.586 -9.914 1.00 51.88 498 ASN A C 1
ATOM 4003 O O . ASN A 1 498 ? 4.906 19.595 -8.844 1.00 51.88 498 ASN A O 1
ATOM 4007 N N . LEU A 1 499 ? 4.090 20.710 -10.607 1.00 53.72 499 LEU A N 1
ATOM 4008 C CA . LEU A 1 499 ? 4.490 22.047 -10.156 1.00 53.72 499 LEU A CA 1
ATOM 4009 C C . LEU A 1 499 ? 3.592 22.577 -9.026 1.00 53.72 499 LEU A C 1
ATOM 4011 O O . LEU A 1 499 ? 4.095 23.235 -8.125 1.00 53.72 499 LEU A O 1
ATOM 4015 N N . LEU A 1 500 ? 2.289 22.271 -9.020 1.00 56.34 500 LEU A N 1
ATOM 4016 C CA . LEU A 1 500 ? 1.366 22.772 -7.987 1.00 56.34 500 LEU A CA 1
ATOM 4017 C C . LEU A 1 500 ? 1.735 22.258 -6.589 1.00 56.34 500 LEU A C 1
ATOM 4019 O O . LEU A 1 500 ? 1.740 23.036 -5.639 1.00 56.34 500 LEU A O 1
ATOM 4023 N N . ASP A 1 501 ? 2.143 20.993 -6.492 1.00 58.53 501 ASP A N 1
ATOM 4024 C CA . ASP A 1 501 ? 2.623 20.367 -5.252 1.00 58.53 501 ASP A CA 1
ATOM 4025 C C . ASP A 1 501 ? 3.908 21.015 -4.694 1.00 58.53 501 ASP A C 1
ATOM 4027 O O . ASP A 1 501 ? 4.197 20.868 -3.509 1.00 58.53 501 ASP A O 1
ATOM 4031 N N . VAL A 1 502 ? 4.682 21.726 -5.526 1.00 56.12 502 VAL A N 1
ATOM 4032 C CA . VAL A 1 502 ? 5.903 22.446 -5.115 1.00 56.12 502 VAL A CA 1
ATOM 4033 C C . VAL A 1 502 ? 5.587 23.859 -4.615 1.00 56.12 502 VAL A C 1
ATOM 4035 O O . VAL A 1 502 ? 6.297 24.374 -3.754 1.00 56.12 502 VAL A O 1
ATOM 4038 N N . TYR A 1 503 ? 4.530 24.488 -5.136 1.00 58.59 503 TYR A N 1
ATOM 4039 C CA . TYR A 1 503 ? 4.229 25.905 -4.891 1.00 58.59 503 TYR A CA 1
ATOM 4040 C C . TYR A 1 503 ? 3.020 26.157 -3.986 1.00 58.59 503 TYR A C 1
ATOM 4042 O O . TYR A 1 503 ? 2.786 27.301 -3.602 1.00 58.59 503 TYR A O 1
ATOM 4050 N N . THR A 1 504 ? 2.241 25.129 -3.643 1.00 69.44 504 THR A N 1
ATOM 4051 C CA . THR A 1 504 ? 1.022 25.286 -2.839 1.00 69.44 504 THR A CA 1
ATOM 4052 C C . THR A 1 504 ? 0.966 24.289 -1.689 1.00 69.44 504 THR A C 1
ATOM 4054 O O . THR A 1 504 ? 1.453 23.163 -1.784 1.00 69.44 504 THR A O 1
ATOM 4057 N N . ASN A 1 505 ? 0.369 24.712 -0.572 1.00 78.69 505 ASN A N 1
ATOM 4058 C CA . ASN A 1 505 ? 0.137 23.825 0.561 1.00 78.69 505 ASN A CA 1
ATOM 4059 C C . ASN A 1 505 ? -0.944 22.805 0.205 1.00 78.69 505 ASN A C 1
ATOM 4061 O O . ASN A 1 505 ? -1.990 23.158 -0.342 1.00 78.69 505 ASN A O 1
ATOM 4065 N N . ARG A 1 506 ? -0.723 21.546 0.587 1.00 86.12 506 ARG A N 1
ATOM 4066 C CA . ARG A 1 506 ? -1.755 20.514 0.459 1.00 86.12 506 ARG A CA 1
ATOM 4067 C C . ARG A 1 506 ? -2.967 20.890 1.325 1.00 86.12 506 ARG A C 1
ATOM 4069 O O . ARG A 1 506 ? -2.777 21.268 2.483 1.00 86.12 506 ARG A O 1
ATOM 4076 N N . PRO A 1 507 ? -4.204 20.769 0.812 1.00 90.94 507 PRO A N 1
ATOM 4077 C CA . PRO A 1 507 ? -5.417 21.203 1.506 1.00 90.94 507 PRO A CA 1
ATOM 4078 C C . PRO A 1 507 ? -5.838 20.251 2.645 1.00 90.94 507 PRO A C 1
ATOM 4080 O O . PRO A 1 507 ? -6.925 19.673 2.615 1.00 90.94 507 PRO A O 1
ATOM 4083 N N . PHE A 1 508 ? -5.011 20.090 3.685 1.00 95.50 508 PHE A N 1
ATOM 4084 C CA . PHE A 1 508 ? -5.309 19.188 4.807 1.00 95.50 508 PHE A CA 1
ATOM 4085 C C . PHE A 1 508 ? -6.591 19.555 5.564 1.00 95.50 508 PHE A C 1
ATOM 4087 O O . PHE A 1 508 ? -7.291 18.655 6.007 1.00 95.50 508 PHE A O 1
ATOM 4094 N N . GLY A 1 509 ? -7.001 20.827 5.607 1.00 96.56 509 GLY A N 1
ATOM 4095 C CA . GLY A 1 509 ? -8.302 21.192 6.186 1.00 96.56 509 GLY A CA 1
ATOM 4096 C C . GLY A 1 509 ? -9.513 20.627 5.427 1.00 96.56 509 GLY A C 1
ATOM 4097 O O . GLY A 1 509 ? -10.573 20.426 6.021 1.00 96.56 509 GLY A O 1
ATOM 4098 N N . LYS A 1 510 ? -9.382 20.315 4.127 1.00 97.19 510 LYS A N 1
ATOM 4099 C CA . LYS A 1 510 ? -10.399 19.544 3.385 1.00 97.19 510 LYS A CA 1
ATOM 4100 C C . LYS A 1 510 ? -10.317 18.052 3.713 1.00 97.19 510 LYS A C 1
ATOM 4102 O O . LYS A 1 510 ? -11.351 17.406 3.837 1.00 97.19 510 LYS A O 1
ATOM 4107 N N . VAL A 1 511 ? -9.105 17.523 3.905 1.00 97.88 511 VAL A N 1
ATOM 4108 C CA . VAL A 1 511 ? -8.890 16.137 4.355 1.00 97.88 511 VAL A CA 1
ATOM 4109 C C . VAL A 1 511 ? -9.520 15.914 5.731 1.00 97.88 511 VAL A C 1
ATOM 4111 O O . VAL A 1 511 ? -10.216 14.924 5.909 1.00 97.88 511 VAL A O 1
ATOM 4114 N N . PHE A 1 512 ? -9.351 16.837 6.683 1.00 98.44 512 PHE A N 1
ATOM 4115 C CA . PHE A 1 512 ? -9.934 16.715 8.024 1.00 98.44 512 PHE A CA 1
ATOM 4116 C C . PHE A 1 512 ? -11.458 16.683 7.990 1.00 98.44 512 PHE A C 1
ATOM 4118 O O . PHE A 1 512 ? -12.057 15.798 8.591 1.00 98.44 512 PHE A O 1
ATOM 4125 N N . ARG A 1 513 ? -12.080 17.576 7.213 1.00 98.44 513 ARG A N 1
ATOM 4126 C CA . ARG A 1 513 ? -13.536 17.573 7.012 1.00 98.44 513 ARG A CA 1
ATOM 4127 C C . ARG A 1 513 ? -14.032 16.270 6.388 1.00 98.44 513 ARG A C 1
ATOM 4129 O O . ARG A 1 513 ? -15.032 15.723 6.835 1.00 98.44 513 ARG A O 1
ATOM 4136 N N . ALA A 1 514 ? -13.313 15.740 5.397 1.00 98.56 514 ALA A N 1
ATOM 4137 C CA . ALA A 1 514 ? -13.646 14.444 4.812 1.00 98.56 514 ALA A CA 1
ATOM 4138 C C . ALA A 1 514 ? -13.503 13.300 5.832 1.00 98.56 514 ALA A C 1
ATOM 4140 O O . ALA A 1 514 ? -14.346 12.412 5.867 1.00 98.56 514 ALA A O 1
ATOM 4141 N N . ILE A 1 515 ? -12.474 13.328 6.686 1.00 98.75 515 ILE A N 1
ATOM 4142 C CA . ILE A 1 515 ? -12.303 12.347 7.766 1.00 98.75 515 ILE A CA 1
ATOM 4143 C C . ILE A 1 515 ? -13.469 12.430 8.762 1.00 98.75 515 ILE A C 1
ATOM 4145 O O . ILE A 1 515 ? -14.032 11.389 9.076 1.00 98.75 515 ILE A O 1
ATOM 4149 N N . GLN A 1 516 ? -13.878 13.624 9.201 1.00 98.38 516 GLN A N 1
ATOM 4150 C CA . GLN A 1 516 ? -15.026 13.804 10.105 1.00 98.38 516 GLN A CA 1
ATOM 4151 C C . GLN A 1 516 ? -16.342 13.298 9.492 1.00 98.38 516 GLN A C 1
ATOM 4153 O O . GLN A 1 516 ? -17.167 12.701 10.177 1.00 98.38 516 GLN A O 1
ATOM 4158 N N . GLU A 1 517 ? -16.539 13.470 8.185 1.00 98.50 517 GLU A N 1
ATOM 4159 C CA . GLU A 1 517 ? -17.722 12.919 7.520 1.00 98.50 517 GLU A CA 1
ATOM 4160 C C . GLU A 1 517 ? -17.662 11.385 7.414 1.00 98.50 517 GLU A C 1
ATOM 4162 O O . GLU A 1 517 ? -18.664 10.702 7.623 1.00 98.50 517 GLU A O 1
ATOM 4167 N N . VAL A 1 518 ? -16.478 10.812 7.167 1.00 98.56 518 VAL A N 1
ATOM 4168 C CA . VAL A 1 518 ? -16.283 9.355 7.235 1.00 98.56 518 VAL A CA 1
ATOM 4169 C C . VAL A 1 518 ? -16.510 8.828 8.652 1.00 98.56 518 VAL A C 1
ATOM 4171 O O . VAL A 1 518 ? -17.097 7.762 8.803 1.00 98.56 518 VAL A O 1
ATOM 4174 N N . GLU A 1 519 ? -16.095 9.558 9.684 1.00 98.44 519 GLU A N 1
ATOM 4175 C CA . GLU A 1 519 ? -16.382 9.221 11.080 1.00 98.44 519 GLU A CA 1
ATOM 4176 C C . GLU A 1 519 ? -17.889 9.074 11.307 1.00 98.44 519 GLU A C 1
ATOM 4178 O O . GLU A 1 519 ? -18.337 8.046 11.810 1.00 98.44 519 GLU A O 1
ATOM 4183 N N . ARG A 1 520 ? -18.677 10.046 10.833 1.00 98.19 520 ARG A N 1
ATOM 4184 C CA . ARG A 1 520 ? -20.142 10.025 10.923 1.00 98.19 520 ARG A CA 1
ATOM 4185 C C . ARG A 1 520 ? -20.750 8.799 10.237 1.00 98.19 520 ARG A C 1
ATOM 4187 O O . ARG A 1 520 ? -21.671 8.190 10.773 1.00 98.19 520 ARG A O 1
ATOM 4194 N N . LEU A 1 521 ? -20.224 8.405 9.075 1.00 98.00 521 LEU A N 1
ATOM 4195 C CA . LEU A 1 521 ? -20.653 7.191 8.365 1.00 98.00 521 LEU A CA 1
ATOM 4196 C C . LEU A 1 521 ? -20.270 5.899 9.102 1.00 98.00 521 LEU A C 1
ATOM 4198 O O . LEU A 1 521 ? -20.973 4.896 8.995 1.00 98.00 521 LEU A O 1
ATOM 4202 N N . LEU A 1 522 ? -19.152 5.910 9.827 1.00 98.44 522 LEU A N 1
ATOM 4203 C CA . LEU A 1 522 ? -18.641 4.764 10.579 1.00 98.44 522 LEU A CA 1
ATOM 4204 C C . LEU A 1 522 ? -19.183 4.693 12.011 1.00 98.44 522 LEU A C 1
ATOM 4206 O O . LEU A 1 522 ? -18.773 3.809 12.760 1.00 98.44 522 LEU A O 1
ATOM 4210 N N . GLN A 1 523 ? -20.136 5.546 12.384 1.00 98.25 523 GLN A N 1
ATOM 4211 C CA . GLN A 1 523 ? -20.724 5.549 13.719 1.00 98.25 523 GLN A CA 1
ATOM 4212 C C . GLN A 1 523 ? -21.214 4.156 14.190 1.00 98.25 523 GLN A C 1
ATOM 4214 O O . GLN A 1 523 ? -20.815 3.745 15.285 1.00 98.25 523 GLN A O 1
ATOM 4219 N N . PRO A 1 524 ? -21.916 3.345 13.364 1.00 98.38 524 PRO A N 1
ATOM 4220 C CA . PRO A 1 524 ? -22.299 1.981 13.752 1.00 98.38 524 PRO A CA 1
ATOM 4221 C C . PRO A 1 524 ? -21.102 1.065 14.044 1.00 98.38 524 PRO A C 1
ATOM 4223 O O . PRO A 1 524 ? -21.180 0.155 14.867 1.00 98.38 524 PRO A O 1
ATOM 4226 N N . VAL A 1 525 ? -19.964 1.299 13.380 1.00 98.19 525 VAL A N 1
ATOM 4227 C CA . VAL A 1 525 ? -18.728 0.540 13.608 1.00 98.19 525 VAL A CA 1
ATOM 4228 C C . VAL A 1 525 ? -18.188 0.830 15.000 1.00 98.19 525 VAL A C 1
ATOM 4230 O O . VAL A 1 525 ? -17.761 -0.098 15.685 1.00 98.19 525 VAL A O 1
ATOM 4233 N N . PHE A 1 526 ? -18.200 2.093 15.431 1.00 97.62 526 PHE A N 1
ATOM 4234 C CA . PHE A 1 526 ? -17.701 2.483 16.748 1.00 97.62 526 PHE A CA 1
ATOM 4235 C C . PHE A 1 526 ? -18.595 1.965 17.873 1.00 97.62 526 PHE A C 1
ATOM 4237 O O . PHE A 1 526 ? -18.070 1.422 18.845 1.00 97.62 526 PHE A O 1
ATOM 4244 N N . GLU A 1 527 ? -19.914 2.060 17.704 1.00 96.50 527 GLU A N 1
ATOM 4245 C CA . GLU A 1 527 ? -20.917 1.557 18.652 1.00 96.50 527 GLU A CA 1
ATOM 4246 C C . GLU A 1 527 ? -20.789 0.047 18.876 1.00 96.50 527 GLU A C 1
ATOM 4248 O O . GLU A 1 527 ? -20.860 -0.429 20.009 1.00 96.50 527 GLU A O 1
ATOM 4253 N N . ALA A 1 528 ? -20.492 -0.710 17.818 1.00 93.69 528 ALA A N 1
ATOM 4254 C CA . ALA A 1 528 ? -20.341 -2.160 17.885 1.00 93.69 528 ALA A CA 1
ATOM 4255 C C . ALA A 1 528 ? -19.154 -2.644 18.738 1.00 93.69 528 ALA A C 1
ATOM 4257 O O . ALA A 1 528 ? -19.102 -3.820 19.098 1.00 93.69 528 ALA A O 1
ATOM 4258 N N . ALA A 1 529 ? -18.195 -1.771 19.068 1.00 91.44 529 ALA A N 1
ATOM 4259 C CA . ALA A 1 529 ? -17.106 -2.108 19.984 1.00 91.44 529 ALA A CA 1
ATOM 4260 C C . ALA A 1 529 ? -17.502 -2.007 21.471 1.00 91.44 529 ALA A C 1
ATOM 4262 O O . ALA A 1 529 ? -16.715 -2.413 22.328 1.00 91.44 529 ALA A O 1
ATOM 4263 N N . GLY A 1 530 ? -18.698 -1.493 21.772 1.00 88.81 530 GLY A N 1
ATOM 4264 C CA . GLY A 1 530 ? -19.198 -1.315 23.131 1.00 88.81 530 GLY A CA 1
ATOM 4265 C C . GLY A 1 530 ? -18.601 -0.103 23.865 1.00 88.81 530 GLY A C 1
ATOM 4266 O O . GLY A 1 530 ? -17.787 0.636 23.305 1.00 88.81 530 GLY A O 1
ATOM 4267 N N . PRO A 1 531 ? -19.009 0.117 25.130 1.00 85.44 531 PRO A N 1
ATOM 4268 C CA . PRO A 1 531 ? -18.627 1.297 25.910 1.00 85.44 531 PRO A CA 1
ATOM 4269 C C . PRO A 1 531 ? -17.152 1.303 26.341 1.00 85.44 531 PRO A C 1
ATOM 4271 O O . PRO A 1 531 ? -16.568 2.372 26.493 1.00 85.44 531 PRO A O 1
ATOM 4274 N N . GLU A 1 532 ? -16.528 0.129 26.492 1.00 88.44 532 GLU A N 1
ATOM 4275 C CA . GLU A 1 532 ? -15.124 -0.011 26.909 1.00 88.44 532 GLU A CA 1
ATOM 4276 C C . GLU A 1 532 ? -14.266 -0.720 25.836 1.00 88.44 532 GLU A C 1
ATOM 4278 O O . GLU A 1 532 ? -13.732 -1.811 26.058 1.00 88.44 532 GLU A O 1
ATOM 4283 N N . PRO A 1 533 ? -14.072 -0.109 24.650 1.00 91.00 533 PRO A N 1
ATOM 4284 C CA . PRO A 1 533 ? -13.498 -0.776 23.481 1.00 91.00 533 PRO A CA 1
ATOM 4285 C C . PRO A 1 533 ? -12.020 -1.161 23.626 1.00 91.00 533 PRO A C 1
ATOM 4287 O O . PRO A 1 533 ? -11.489 -1.847 22.761 1.00 91.00 533 PRO A O 1
ATOM 4290 N N . PHE A 1 534 ? -11.305 -0.733 24.666 1.00 92.25 534 PHE A N 1
ATOM 4291 C CA . PHE A 1 534 ? -9.896 -1.108 24.876 1.00 92.25 534 PHE A CA 1
ATOM 4292 C C . PHE A 1 534 ? -9.646 -1.832 26.195 1.00 92.25 534 PHE A C 1
ATOM 4294 O O . PHE A 1 534 ? -8.495 -2.115 26.534 1.00 92.25 534 PHE A O 1
ATOM 4301 N N . GLN A 1 535 ? -10.708 -2.212 26.906 1.00 83.00 535 GLN A N 1
ATOM 4302 C CA . GLN A 1 535 ? -10.577 -3.112 28.039 1.00 83.00 535 GLN A CA 1
ATOM 4303 C C . GLN A 1 535 ? -10.102 -4.485 27.542 1.00 83.00 535 GLN A C 1
ATOM 4305 O O . GLN A 1 535 ? -10.538 -4.988 26.500 1.00 83.00 535 GLN A O 1
ATOM 4310 N N . ALA A 1 536 ? -9.146 -5.089 28.250 1.00 67.06 536 ALA A N 1
ATOM 4311 C CA . ALA A 1 536 ? -8.625 -6.398 27.883 1.00 67.06 536 ALA A CA 1
ATOM 4312 C C . ALA A 1 536 ? -9.728 -7.458 28.034 1.00 67.06 536 ALA A C 1
ATOM 4314 O O . ALA A 1 536 ? -9.997 -7.944 29.131 1.00 67.06 536 ALA A O 1
ATOM 4315 N N . GLY A 1 537 ? -10.361 -7.825 26.916 1.00 58.47 537 GLY A N 1
ATOM 4316 C CA . GLY A 1 537 ? -11.320 -8.925 26.878 1.00 58.47 537 GLY A CA 1
ATOM 4317 C C . GLY A 1 537 ? -10.683 -10.260 27.305 1.00 58.47 537 GLY A C 1
ATOM 4318 O O . GLY A 1 537 ? -9.454 -10.398 27.308 1.00 58.47 537 GLY A O 1
ATOM 4319 N N . PRO A 1 538 ? -11.486 -11.279 27.665 1.00 50.62 538 PRO A N 1
ATOM 4320 C CA . PRO A 1 538 ? -10.967 -12.598 28.023 1.00 50.62 538 PRO A CA 1
ATOM 4321 C C . PRO A 1 538 ? -10.035 -13.160 26.936 1.00 50.62 538 PRO A C 1
ATOM 4323 O O . PRO A 1 538 ? -10.285 -12.965 25.748 1.00 50.62 538 PRO A O 1
ATOM 4326 N N . GLN A 1 539 ? -9.032 -13.968 27.313 1.00 53.97 539 GLN A N 1
ATOM 4327 C CA . GLN A 1 539 ? -8.488 -14.959 26.377 1.00 53.97 539 GLN A CA 1
ATOM 4328 C C . GLN A 1 539 ? -9.658 -15.844 25.922 1.00 53.97 539 GLN A C 1
ATOM 4330 O O . GLN A 1 539 ? -10.185 -16.647 26.696 1.00 53.97 539 GLN A O 1
ATOM 4335 N N . ALA A 1 540 ? -10.133 -15.608 24.702 1.00 54.22 540 ALA A N 1
ATOM 4336 C CA . ALA A 1 540 ? -11.370 -16.180 24.198 1.00 54.22 540 ALA A CA 1
ATOM 4337 C C . ALA A 1 540 ? -11.155 -17.644 23.791 1.00 54.22 540 ALA A C 1
ATOM 4339 O O . ALA A 1 540 ? -10.886 -17.945 22.632 1.00 54.22 540 ALA A O 1
ATOM 4340 N N . TYR A 1 541 ? -11.274 -18.552 24.761 1.00 62.56 541 TYR A N 1
ATOM 4341 C CA . TYR A 1 541 ? -11.650 -19.945 24.488 1.00 62.56 541 TYR A CA 1
ATOM 4342 C C . TYR A 1 541 ? -13.154 -20.066 24.192 1.00 62.56 541 TYR A C 1
ATOM 4344 O O . TYR A 1 541 ? -13.598 -21.073 23.656 1.00 62.56 541 TYR A O 1
ATOM 4352 N N . THR A 1 542 ? -13.936 -19.045 24.555 1.00 73.31 542 THR A N 1
ATOM 4353 C CA . THR A 1 542 ? -15.390 -18.982 24.373 1.00 73.31 542 THR A CA 1
ATOM 4354 C C . THR A 1 542 ? -15.710 -17.985 23.251 1.00 73.31 542 THR A C 1
ATOM 4356 O O . THR A 1 542 ? -15.216 -16.855 23.338 1.00 73.31 542 THR A O 1
ATOM 4359 N N . PRO A 1 543 ? -16.488 -18.371 22.219 1.00 81.56 543 PRO A N 1
ATOM 4360 C CA . PRO A 1 543 ? -16.928 -17.464 21.155 1.00 81.56 543 PRO A CA 1
ATOM 4361 C C . PRO A 1 543 ? -17.690 -16.251 21.701 1.00 81.56 543 PRO A C 1
ATOM 4363 O O . PRO A 1 543 ? -18.302 -16.334 22.769 1.00 81.56 543 PRO A O 1
ATOM 4366 N N . LEU A 1 544 ? -17.657 -15.123 20.985 1.00 83.25 544 LEU A N 1
ATOM 4367 C CA . LEU A 1 544 ? -18.290 -13.886 21.449 1.00 83.25 544 LEU A CA 1
ATOM 4368 C C . LEU A 1 544 ? -19.811 -14.043 21.490 1.00 83.25 544 LEU A C 1
ATOM 4370 O O . LEU A 1 544 ? -20.416 -13.664 22.487 1.00 83.25 544 LEU A O 1
ATOM 4374 N N . SER A 1 545 ? -20.403 -14.697 20.486 1.00 84.25 545 SER A N 1
ATOM 4375 C CA . SER A 1 545 ? -21.834 -15.029 20.469 1.00 84.25 545 SER A CA 1
ATOM 4376 C C . SER A 1 545 ? -22.263 -15.809 21.714 1.00 84.25 545 SER A C 1
ATOM 4378 O O . SER A 1 545 ? -23.335 -15.589 22.270 1.00 84.25 545 SER A O 1
ATOM 4380 N N . THR A 1 546 ? -21.398 -16.701 22.203 1.00 85.75 546 THR A N 1
ATOM 4381 C CA . THR A 1 546 ? -21.659 -17.494 23.403 1.00 85.75 546 THR A CA 1
ATOM 4382 C C . THR A 1 546 ? -21.585 -16.623 24.653 1.00 85.75 546 THR A C 1
ATOM 4384 O O . THR A 1 546 ? -22.390 -16.794 25.560 1.00 85.75 546 THR A O 1
ATOM 4387 N N . VAL A 1 547 ? -20.648 -15.671 24.711 1.00 85.62 547 VAL A N 1
ATOM 4388 C CA . VAL A 1 547 ? -20.563 -14.698 25.813 1.00 85.62 547 VAL A CA 1
ATOM 4389 C C . VAL A 1 547 ? -21.791 -13.785 25.843 1.00 85.62 547 VAL A C 1
ATOM 4391 O O . VAL A 1 547 ? -22.350 -13.581 26.916 1.00 85.62 547 VAL A O 1
ATOM 4394 N N . GLU A 1 548 ? -22.245 -13.294 24.689 1.00 86.62 548 GLU A N 1
ATOM 4395 C CA . GLU A 1 548 ? -23.463 -12.478 24.581 1.00 86.62 548 GLU A CA 1
ATOM 4396 C C . GLU A 1 548 ? -24.691 -13.267 25.047 1.00 86.62 548 GLU A C 1
ATOM 4398 O O . GLU A 1 548 ? -25.393 -12.820 25.949 1.00 86.62 548 GLU A O 1
ATOM 4403 N N . ARG A 1 549 ? -24.861 -14.513 24.579 1.00 88.88 549 ARG A N 1
ATOM 4404 C CA . ARG A 1 549 ? -25.943 -15.390 25.055 1.00 88.88 549 ARG A CA 1
ATOM 4405 C C . ARG A 1 549 ? -25.869 -15.673 26.558 1.00 88.88 549 ARG A C 1
ATOM 4407 O O . ARG A 1 549 ? -26.912 -15.768 27.196 1.00 88.88 549 ARG A O 1
ATOM 4414 N N . ILE A 1 550 ? -24.671 -15.796 27.146 1.00 89.75 550 ILE A N 1
ATOM 4415 C CA . ILE A 1 550 ? -24.521 -15.919 28.608 1.00 89.75 550 ILE A CA 1
ATOM 4416 C C . ILE A 1 550 ? -25.118 -14.693 29.309 1.00 89.75 550 ILE A C 1
ATOM 4418 O O . ILE A 1 550 ? -25.815 -14.852 30.312 1.00 89.75 550 ILE A O 1
ATOM 4422 N N . TYR A 1 551 ? -24.843 -13.486 28.810 1.00 89.56 551 TYR A N 1
ATOM 4423 C CA . TYR A 1 551 ? -25.355 -12.254 29.404 1.00 89.56 551 TYR A CA 1
ATOM 4424 C C . TYR A 1 551 ? -26.863 -12.109 29.211 1.00 89.56 551 TYR A C 1
ATOM 4426 O O . TYR A 1 551 ? -27.551 -11.892 30.206 1.00 89.56 551 TYR A O 1
ATOM 4434 N N . ASP A 1 552 ? -27.379 -12.338 28.004 1.00 91.31 552 ASP A N 1
ATOM 4435 C CA . ASP A 1 552 ? -28.813 -12.244 27.702 1.00 91.31 552 ASP A CA 1
ATOM 4436 C C . ASP A 1 552 ? -29.635 -13.232 28.547 1.00 91.31 552 ASP A C 1
ATOM 4438 O O . ASP A 1 552 ? -30.660 -12.886 29.143 1.00 91.31 552 ASP A O 1
ATOM 4442 N N . MET A 1 553 ? -29.164 -14.479 28.665 1.00 93.94 553 MET A N 1
ATOM 4443 C CA . MET A 1 553 ? -29.833 -15.484 29.493 1.00 93.94 553 MET A CA 1
ATOM 4444 C C . MET A 1 553 ? -29.779 -15.126 30.983 1.00 93.94 553 MET A C 1
ATOM 4446 O O . MET A 1 553 ? -30.735 -15.366 31.716 1.00 93.94 553 MET A O 1
ATOM 4450 N N . HIS A 1 554 ? -28.675 -14.544 31.453 1.00 93.00 554 HIS A N 1
ATOM 4451 C CA . HIS A 1 554 ? -28.572 -14.108 32.843 1.00 93.00 554 HIS A CA 1
ATOM 4452 C C . HIS A 1 554 ? -29.486 -12.911 33.144 1.00 93.00 554 HIS A C 1
ATOM 4454 O O . HIS A 1 554 ? -30.131 -12.888 34.189 1.00 93.00 554 HIS A O 1
ATOM 4460 N N . GLU A 1 555 ? -29.586 -11.939 32.233 1.00 92.06 555 GLU A N 1
ATOM 4461 C CA . GLU A 1 555 ? -30.502 -10.795 32.360 1.00 92.06 555 GLU A CA 1
ATOM 4462 C C . GLU A 1 555 ? -31.971 -11.202 32.373 1.00 92.06 555 GLU A C 1
ATOM 4464 O O . GLU A 1 555 ? -32.764 -10.643 33.126 1.00 92.06 555 GLU A O 1
ATOM 4469 N N . THR A 1 556 ? -32.324 -12.221 31.593 1.00 92.56 556 THR A N 1
ATOM 4470 C CA . THR A 1 556 ? -33.671 -12.811 31.587 1.00 92.56 556 THR A CA 1
ATOM 4471 C C . THR A 1 556 ? -33.936 -13.727 32.791 1.00 92.56 556 THR A C 1
ATOM 4473 O O . THR A 1 556 ? -35.005 -14.326 32.896 1.00 92.56 556 THR A O 1
ATOM 4476 N N . GLY A 1 557 ? -32.996 -13.807 33.742 1.00 93.81 557 GLY A N 1
ATOM 4477 C CA . GLY A 1 557 ? -33.160 -14.481 35.030 1.00 93.81 557 GLY A CA 1
ATOM 4478 C C . GLY A 1 557 ? -32.749 -15.956 35.051 1.00 93.81 557 GLY A C 1
ATOM 4479 O O . GLY A 1 557 ? -32.991 -16.643 36.049 1.00 93.81 557 GLY A O 1
ATOM 4480 N N . ALA A 1 558 ? -32.120 -16.477 33.992 1.00 93.75 558 ALA A N 1
ATOM 4481 C CA . ALA A 1 558 ? -31.654 -17.859 33.974 1.00 93.75 558 ALA A CA 1
ATOM 4482 C C . ALA A 1 558 ? -30.504 -18.078 34.974 1.00 93.75 558 ALA A C 1
ATOM 4484 O O . ALA A 1 558 ? -29.558 -17.295 35.081 1.00 93.75 558 ALA A O 1
ATOM 4485 N N . LYS A 1 559 ? -30.551 -19.197 35.709 1.00 95.88 559 LYS A N 1
ATOM 4486 C CA . LYS A 1 559 ? -29.488 -19.560 36.661 1.00 95.88 559 LYS A CA 1
ATOM 4487 C C . LYS A 1 559 ? -28.222 -20.010 35.914 1.00 95.88 559 LYS A C 1
ATOM 4489 O O . LYS A 1 559 ? -28.350 -20.735 34.927 1.00 95.88 559 LYS A O 1
ATOM 4494 N N . PRO A 1 560 ? -27.002 -19.742 36.429 1.00 94.88 560 PRO A N 1
ATOM 4495 C CA . PRO A 1 560 ? -25.745 -20.102 35.759 1.00 94.88 560 PRO A CA 1
ATOM 4496 C C . PRO A 1 560 ? -25.618 -21.566 35.308 1.00 94.88 560 PRO A C 1
ATOM 4498 O O . PRO A 1 560 ? -24.979 -21.842 34.297 1.00 94.88 560 PRO A O 1
ATOM 4501 N N . ARG A 1 561 ? -26.240 -22.511 36.028 1.00 95.12 561 ARG A N 1
ATOM 4502 C CA . ARG A 1 561 ? -26.268 -23.934 35.648 1.00 95.12 561 ARG A CA 1
ATOM 4503 C C . ARG A 1 561 ? -27.133 -24.205 34.411 1.00 95.12 561 ARG A C 1
ATOM 4505 O O . ARG A 1 561 ? -26.708 -24.976 33.565 1.00 95.12 561 ARG A O 1
ATOM 4512 N N . ALA A 1 562 ? -28.285 -23.546 34.297 1.00 92.38 562 ALA A N 1
ATOM 4513 C CA . ALA A 1 562 ? -29.164 -23.662 33.133 1.00 92.38 562 ALA A CA 1
ATOM 4514 C C . ALA A 1 562 ? -28.535 -23.003 31.895 1.00 92.38 562 ALA A C 1
ATOM 4516 O O . ALA A 1 562 ? -28.572 -23.568 30.812 1.00 92.38 562 ALA A O 1
ATOM 4517 N N . ILE A 1 563 ? -27.870 -21.854 32.079 1.00 93.94 563 ILE A N 1
ATOM 4518 C CA . ILE A 1 563 ? -27.100 -21.188 31.014 1.00 93.94 563 ILE A CA 1
ATOM 4519 C C . ILE A 1 563 ? -25.995 -22.111 30.485 1.00 93.94 563 ILE A C 1
ATOM 4521 O O . ILE A 1 563 ? -25.796 -22.230 29.281 1.00 93.94 563 ILE A O 1
ATOM 4525 N N . ALA A 1 564 ? -25.263 -22.766 31.389 1.00 93.12 564 ALA A N 1
ATOM 4526 C CA . ALA A 1 564 ? -24.178 -23.672 31.031 1.00 93.12 564 ALA A CA 1
ATOM 4527 C C . ALA A 1 564 ? -24.663 -24.876 30.207 1.00 93.12 564 ALA A C 1
ATOM 4529 O O . ALA A 1 564 ? -24.025 -25.234 29.219 1.00 93.12 564 ALA A O 1
ATOM 4530 N N . GLU A 1 565 ? -25.791 -25.464 30.605 1.00 93.50 565 GLU A N 1
ATOM 4531 C CA . GLU A 1 565 ? -26.421 -26.594 29.920 1.00 93.50 565 GLU A CA 1
ATOM 4532 C C . GLU A 1 565 ? -26.920 -26.207 28.522 1.00 93.50 565 GLU A C 1
ATOM 4534 O O . GLU A 1 565 ? -26.538 -26.847 27.546 1.00 93.50 565 GLU A O 1
ATOM 4539 N N . GLU A 1 566 ? -27.664 -25.104 28.412 1.00 92.81 566 GLU A N 1
ATOM 4540 C CA . GLU A 1 566 ? -28.206 -24.596 27.143 1.00 92.81 566 GLU A CA 1
ATOM 4541 C C . GLU A 1 566 ? -27.109 -24.239 26.129 1.00 92.81 566 GLU A C 1
ATOM 4543 O O . GLU A 1 566 ? -27.243 -24.471 24.928 1.00 92.81 566 GLU A O 1
ATOM 4548 N N . LEU A 1 567 ? -26.006 -23.654 26.602 1.00 91.50 567 LEU A N 1
ATOM 4549 C CA . LEU A 1 567 ? -24.923 -23.175 25.740 1.00 91.50 567 LEU A CA 1
ATOM 4550 C C . LEU A 1 567 ? -23.792 -24.194 25.559 1.00 91.50 567 LEU A C 1
ATOM 4552 O O . LEU A 1 567 ? -22.817 -23.898 24.869 1.00 91.50 567 LEU A O 1
ATOM 4556 N N . GLY A 1 568 ? -23.887 -25.374 26.182 1.00 90.06 568 GLY A N 1
ATOM 4557 C CA . GLY A 1 568 ? -22.862 -26.416 26.091 1.00 90.06 568 GLY A CA 1
ATOM 4558 C C . GLY A 1 568 ? -21.495 -25.989 26.642 1.00 90.06 568 GLY A C 1
ATOM 4559 O O . GLY A 1 568 ? -20.457 -26.430 26.146 1.00 90.06 568 GLY A O 1
ATOM 4560 N N . VAL A 1 569 ? -21.468 -25.115 27.654 1.00 90.75 569 VAL A N 1
ATOM 4561 C CA . VAL A 1 569 ? -20.238 -24.625 28.305 1.00 90.75 569 VAL A CA 1
ATOM 4562 C C . VAL A 1 569 ? -20.171 -25.065 29.764 1.00 90.75 569 VAL A C 1
ATOM 4564 O O . VAL A 1 569 ? -21.161 -25.447 30.375 1.00 90.75 569 VAL A O 1
ATOM 4567 N N . SER A 1 570 ? -18.991 -24.990 30.382 1.00 91.50 570 SER A N 1
ATOM 4568 C CA . SER A 1 570 ? -18.878 -25.279 31.814 1.00 91.50 570 SER A CA 1
ATOM 4569 C C . SER A 1 570 ? -19.555 -24.192 32.663 1.00 91.50 570 SER A C 1
ATOM 4571 O O . SER A 1 570 ? -19.452 -23.000 32.369 1.00 91.50 570 SER A O 1
ATOM 4573 N N . VAL A 1 571 ? -20.150 -24.571 33.799 1.00 92.50 571 VAL A N 1
ATOM 4574 C CA . VAL A 1 571 ? -20.701 -23.608 34.779 1.00 92.50 571 VAL A CA 1
ATOM 4575 C C . VAL A 1 571 ? -19.626 -22.611 35.243 1.00 92.50 571 VAL A C 1
ATOM 4577 O O . VAL A 1 571 ? -19.893 -21.424 35.421 1.00 92.50 571 VAL A O 1
ATOM 4580 N N . SER A 1 572 ? -18.373 -23.065 35.361 1.00 90.12 572 SER A N 1
ATOM 4581 C CA . SER A 1 572 ? -17.223 -22.202 35.660 1.00 90.12 572 SER A CA 1
ATOM 4582 C C . SER A 1 572 ? -16.967 -21.144 34.583 1.00 90.12 572 SER A C 1
ATOM 4584 O O . SER A 1 572 ? -16.541 -20.037 34.908 1.00 90.12 572 SER A O 1
ATOM 4586 N N . THR A 1 573 ? -17.244 -21.449 33.312 1.00 88.06 573 THR A N 1
ATOM 4587 C CA . THR A 1 573 ? -17.144 -20.486 32.211 1.00 88.06 573 THR A CA 1
ATOM 4588 C C . THR A 1 573 ? -18.207 -19.406 32.353 1.00 88.06 573 THR A C 1
ATOM 4590 O O . THR A 1 573 ? -17.858 -18.232 32.259 1.00 88.06 573 THR A O 1
ATOM 4593 N N . VAL A 1 574 ? -19.450 -19.779 32.671 1.00 89.44 574 VAL A N 1
ATOM 4594 C CA . VAL A 1 574 ? -20.551 -18.832 32.912 1.00 89.44 574 VAL A CA 1
ATOM 4595 C C . VAL A 1 574 ? -20.211 -17.875 34.056 1.00 89.44 574 VAL A C 1
ATOM 4597 O O . VAL A 1 574 ? -20.167 -16.666 33.843 1.00 89.44 574 VAL A O 1
ATOM 4600 N N . TYR A 1 575 ? -19.857 -18.392 35.239 1.00 89.81 575 TYR A N 1
ATOM 4601 C CA . TYR A 1 575 ? -19.467 -17.546 36.378 1.00 89.81 575 TYR A CA 1
ATOM 4602 C C . TYR A 1 575 ? -18.276 -16.636 36.066 1.00 89.81 575 TYR A C 1
ATOM 4604 O O . TYR A 1 575 ? -18.252 -15.477 36.479 1.00 89.81 575 TYR A O 1
ATOM 4612 N N . ARG A 1 576 ? -17.284 -17.140 35.322 1.00 85.25 576 ARG A N 1
ATOM 4613 C CA . ARG A 1 576 ? -16.117 -16.348 34.924 1.00 85.25 576 ARG A CA 1
ATOM 4614 C C . ARG A 1 576 ? -16.492 -15.175 34.021 1.00 85.25 576 ARG A C 1
ATOM 4616 O O . ARG A 1 576 ? -15.830 -14.150 34.132 1.00 85.25 576 ARG A O 1
ATOM 4623 N N . GLN A 1 577 ? -17.471 -15.323 33.125 1.00 85.81 577 GLN A N 1
ATOM 4624 C CA . GLN A 1 577 ? -17.928 -14.204 32.295 1.00 85.81 577 GLN A CA 1
ATOM 4625 C C . GLN A 1 577 ? -18.789 -13.234 33.103 1.00 85.81 577 GLN A C 1
ATOM 4627 O O . GLN A 1 577 ? -18.534 -12.039 33.072 1.00 85.81 577 GLN A O 1
ATOM 4632 N N . LEU A 1 578 ? -19.726 -13.736 33.912 1.00 86.75 578 LEU A N 1
ATOM 4633 C CA . LEU A 1 578 ? -20.598 -12.885 34.730 1.00 86.75 578 LEU A CA 1
ATOM 4634 C C . LEU A 1 578 ? -19.835 -12.025 35.743 1.00 86.75 578 LEU A C 1
ATOM 4636 O O . LEU A 1 578 ? -20.247 -10.909 36.007 1.00 86.75 578 LEU A O 1
ATOM 4640 N N . ARG A 1 579 ? -18.707 -12.506 36.281 1.00 83.62 579 ARG A N 1
ATOM 4641 C CA . ARG A 1 579 ? -17.849 -11.724 37.192 1.00 83.62 579 ARG A CA 1
ATOM 4642 C C . ARG A 1 579 ? -17.096 -10.574 36.501 1.00 83.62 579 ARG A C 1
ATOM 4644 O O . ARG A 1 579 ? -16.518 -9.737 37.184 1.00 83.62 579 ARG A O 1
ATOM 4651 N N . LYS A 1 580 ? -16.986 -10.612 35.172 1.00 70.62 580 LYS A N 1
ATOM 4652 C CA . LYS A 1 580 ? -16.241 -9.625 34.370 1.00 70.62 580 LYS A CA 1
ATOM 4653 C C . LYS A 1 580 ? -17.125 -8.532 33.794 1.00 70.62 580 LYS A C 1
ATOM 4655 O O . LYS A 1 580 ? -16.587 -7.537 33.323 1.00 70.62 580 LYS A O 1
ATOM 4660 N N . ARG A 1 581 ? -18.427 -8.786 33.764 1.00 68.12 581 ARG A N 1
ATOM 4661 C CA . ARG A 1 581 ? -19.433 -7.765 33.549 1.00 68.12 581 ARG A CA 1
ATOM 4662 C C . ARG A 1 581 ? -19.544 -6.913 34.807 1.00 68.12 581 ARG A C 1
ATOM 4664 O O . ARG A 1 581 ? -19.788 -5.703 34.638 1.00 68.12 581 ARG A O 1
#